Protein AF-A0A6I9NA08-F1 (afdb_monomer)

Mean predicted aligned error: 12.26 Å

Secondary structure (DSSP, 8-state):
----TTTTSSHHHHHHHHTT-SS-THHHHTPEESS-HHHHHHHHHHHHHTSGGG---HHHHHHHHHHHEEPTTTTEEE---TT--S--HHHHT--SHHHHHHHHHHHHHHHHHEEEE-HHHHH-GGG-SBPP-SS-EE--BTTB-S-BTTHHHHHHHHHHHTT-HHHHHHHHHHHHHHHHHHSS--SBSBGGGTT------HHHHHHHHHHHH--HHHHHHHHHHHHHHHHHHHHHSEEEEEETTEEEEEEE------S--GGGHHHHHHHHHTS-TTT--TTTTHHHHHHHHTT---SS---SS-SS----EE--PPP--BTTB-------------S------------------SS-----------------PPPPP---------

InterPro domains:
  IPR001661 Glycoside hydrolase, family 37 [PF01204] (20-280)
  IPR001661 Glycoside hydrolase, family 37 [PR00744] (182-200)
  IPR001661 Glycoside hydrolase, family 37 [PR00744] (250-267)
  IPR001661 Glycoside hydrolase, family 37 [PTHR23403] (4-299)
  IPR008928 Six-hairpin glycosidase superfamily [SSF48208] (4-280)
  IPR012341 Six-hairpin glycosidase-like superfamily [G3DSA:1.50.10.10] (2-310)
  IPR018232 Glycoside hydrolase, family 37, conserved site [PS00927] (140-153)

Sequence (390 aa):
MNFSEIYCTGPILHQVQTAKLFDDDKYFVDMKLRETPDVVLSAFRNLSNESPNNTVPPAKLQEFLSNYFEKPGTEFESWTPPDWHTKPKFLGGIADQQLRNWAAKIHNLWKSLGRKIRTGVKDHPELYSQIYTPHPVVVPGGRFRELYYWDSYWVINGLLLSEMTDTAHGMIQNFLYLVNRYGFIPNGGRIYYERRSQPPFLTLMVESYYRATMDKEFLRAALPALEQEYRFWMQNRSVAVTLNGAEHVLNRYHVQVGSPRPESYTDDLELAEGLTEGDRCPDSYRPNDSRAEAGVTPSLPEPVRWCSRWSGAGIFYRVTFNSHRASPLLFWSGRCTGESRLGLGQMRSFNRYTPVTQHAERPTVTSDCCGHRDRILCRPVSGEDGTRDV

Structure (mmCIF, N/CA/C/O backbone):
data_AF-A0A6I9NA08-F1
#
_entry.id   AF-A0A6I9NA08-F1
#
loop_
_atom_site.group_PDB
_atom_site.id
_atom_site.type_symbol
_atom_site.label_atom_id
_atom_site.label_alt_id
_atom_site.label_comp_id
_atom_site.label_asym_id
_atom_site.label_entity_id
_atom_site.label_seq_id
_atom_site.pdbx_PDB_ins_code
_atom_site.Cartn_x
_atom_site.Cartn_y
_atom_site.Cartn_z
_atom_site.occupancy
_atom_site.B_iso_or_equiv
_atom_site.auth_seq_id
_atom_site.auth_comp_id
_atom_site.auth_asym_id
_atom_site.auth_atom_id
_atom_site.pdbx_PDB_model_num
ATOM 1 N N . MET A 1 1 ? 17.941 -8.078 0.205 1.00 49.06 1 MET A N 1
ATOM 2 C CA . MET A 1 1 ? 16.772 -8.323 -0.664 1.00 49.06 1 MET A CA 1
ATOM 3 C C . MET A 1 1 ? 17.201 -8.032 -2.087 1.00 49.06 1 MET A C 1
ATOM 5 O O . MET A 1 1 ? 17.839 -7.006 -2.289 1.00 49.06 1 MET A O 1
ATOM 9 N N . ASN A 1 2 ? 16.942 -8.949 -3.021 1.00 63.81 2 ASN A N 1
ATOM 10 C CA . ASN A 1 2 ? 17.171 -8.699 -4.443 1.00 63.81 2 ASN A CA 1
ATOM 11 C C . ASN A 1 2 ? 15.943 -7.949 -4.982 1.00 63.81 2 ASN A C 1
ATOM 13 O O . ASN A 1 2 ? 14.823 -8.377 -4.710 1.00 63.81 2 ASN A O 1
ATOM 17 N N . PHE A 1 3 ? 16.132 -6.803 -5.633 1.00 80.00 3 PHE A N 1
ATOM 18 C CA . PHE A 1 3 ? 15.017 -5.969 -6.099 1.00 80.00 3 PHE A CA 1
ATOM 19 C C . PHE A 1 3 ? 14.478 -6.495 -7.425 1.00 80.00 3 PHE A C 1
ATOM 21 O O . PHE A 1 3 ? 15.227 -7.058 -8.218 1.00 80.00 3 PHE A O 1
ATOM 28 N N . SER A 1 4 ? 13.184 -6.290 -7.682 1.00 92.81 4 SER A N 1
ATOM 29 C CA . SER A 1 4 ? 12.633 -6.577 -9.006 1.00 92.81 4 SER A CA 1
ATOM 30 C C . SER A 1 4 ? 13.275 -5.652 -10.042 1.00 92.81 4 SER A C 1
ATOM 32 O O . SER A 1 4 ? 13.059 -4.440 -10.013 1.00 92.81 4 SER A O 1
ATOM 34 N N . GLU A 1 5 ? 14.012 -6.233 -10.988 1.00 94.94 5 GLU A N 1
ATOM 35 C CA . GLU A 1 5 ? 14.580 -5.540 -12.158 1.00 94.94 5 GLU A CA 1
ATOM 36 C C . GLU A 1 5 ? 13.524 -5.089 -13.183 1.00 94.94 5 GLU A C 1
ATOM 38 O O . GLU A 1 5 ? 13.859 -4.518 -14.220 1.00 94.94 5 GLU A O 1
ATOM 43 N N . ILE A 1 6 ? 12.248 -5.370 -12.907 1.00 97.25 6 ILE A N 1
ATOM 44 C CA . ILE A 1 6 ? 11.115 -4.975 -13.744 1.00 97.25 6 ILE A CA 1
ATOM 45 C C . ILE A 1 6 ? 10.316 -3.864 -13.060 1.00 97.25 6 ILE A C 1
ATOM 47 O O . ILE A 1 6 ? 10.010 -2.856 -13.688 1.00 97.25 6 ILE A O 1
ATOM 51 N N . TYR A 1 7 ? 9.976 -4.043 -11.779 1.00 96.81 7 TYR A N 1
ATOM 52 C CA . TYR A 1 7 ? 9.051 -3.156 -11.066 1.00 96.81 7 TYR A CA 1
ATOM 53 C C . TYR A 1 7 ? 9.727 -2.152 -10.131 1.00 96.81 7 TYR A C 1
ATOM 55 O O . TYR A 1 7 ? 9.097 -1.167 -9.760 1.00 96.81 7 TYR A O 1
ATOM 63 N N . CYS A 1 8 ? 10.968 -2.399 -9.704 1.00 94.06 8 CYS A N 1
ATOM 64 C CA . CYS A 1 8 ? 11.655 -1.553 -8.722 1.00 94.06 8 CYS A CA 1
ATOM 65 C C . CYS A 1 8 ? 12.849 -0.810 -9.322 1.00 94.06 8 CYS A C 1
ATOM 67 O O . CYS A 1 8 ? 13.121 0.327 -8.946 1.00 94.06 8 CYS A O 1
ATOM 69 N N . THR A 1 9 ? 13.582 -1.459 -10.222 1.00 92.62 9 THR A N 1
ATOM 70 C CA . THR A 1 9 ? 14.790 -0.929 -10.866 1.00 92.62 9 THR A CA 1
ATOM 71 C C . THR A 1 9 ? 14.878 -1.441 -12.303 1.00 92.62 9 THR A C 1
ATOM 73 O O . THR A 1 9 ? 14.004 -2.177 -12.737 1.00 92.62 9 THR A O 1
ATOM 76 N N . GLY A 1 10 ? 15.952 -1.109 -13.021 1.00 94.50 10 GLY A N 1
ATOM 77 C CA . GLY A 1 10 ? 16.289 -1.753 -14.292 1.00 94.50 10 GLY A CA 1
ATOM 78 C C . GLY A 1 10 ? 15.792 -1.023 -15.546 1.00 94.50 10 GLY A C 1
ATOM 79 O O . GLY A 1 10 ? 15.064 -0.028 -15.463 1.00 94.50 10 GLY A O 1
ATOM 80 N N . PRO A 1 11 ? 16.227 -1.493 -16.728 1.00 95.69 11 PRO A N 1
ATOM 81 C CA . PRO A 1 11 ? 16.010 -0.792 -17.988 1.00 95.69 11 PRO A CA 1
ATOM 82 C C . PRO A 1 11 ? 14.556 -0.857 -18.472 1.00 95.69 11 PRO A C 1
ATOM 84 O O . PRO A 1 11 ? 14.122 0.080 -19.135 1.00 95.69 11 PRO A O 1
ATOM 87 N N . ILE A 1 12 ? 13.787 -1.897 -18.111 1.00 97.75 12 ILE A N 1
ATOM 88 C CA . ILE A 1 12 ? 12.357 -1.975 -18.454 1.00 97.75 12 ILE A CA 1
ATOM 89 C C . ILE A 1 12 ? 11.601 -0.836 -17.769 1.00 97.75 12 ILE A C 1
ATOM 91 O O . ILE A 1 12 ? 10.946 -0.053 -18.451 1.00 97.75 12 ILE A O 1
ATOM 95 N N . LEU A 1 13 ? 11.739 -0.705 -16.443 1.00 97.69 13 LEU A N 1
ATOM 96 C CA . LEU A 1 13 ? 11.119 0.384 -15.685 1.00 97.69 13 LEU A CA 1
ATOM 97 C C . LEU A 1 13 ? 11.505 1.743 -16.271 1.00 97.69 13 LEU A C 1
ATOM 99 O O . LEU A 1 13 ? 10.637 2.552 -16.579 1.00 97.69 13 LEU A O 1
ATOM 103 N N . HIS A 1 14 ? 12.804 1.972 -16.468 1.00 96.38 14 HIS A N 1
ATOM 104 C CA . HIS A 1 14 ? 13.298 3.247 -16.972 1.00 96.38 14 HIS A CA 1
ATOM 105 C C . HIS A 1 14 ? 12.714 3.599 -18.345 1.00 96.38 14 HIS A C 1
ATOM 107 O O . HIS A 1 14 ? 12.170 4.690 -18.513 1.00 96.38 14 HIS A O 1
ATOM 113 N N . GLN A 1 15 ? 12.794 2.689 -19.321 1.00 97.38 15 GLN A N 1
ATOM 114 C CA . GLN A 1 15 ? 12.335 2.974 -20.682 1.00 97.38 15 GLN A CA 1
ATOM 115 C C . GLN A 1 15 ? 10.810 3.090 -20.769 1.00 97.38 15 GLN A C 1
ATOM 117 O O . GLN A 1 15 ? 10.320 3.942 -21.502 1.00 97.38 15 GLN A O 1
ATOM 122 N N . VAL A 1 16 ? 10.044 2.299 -20.005 1.00 97.62 16 VAL A N 1
ATOM 123 C CA . VAL A 1 16 ? 8.573 2.404 -20.002 1.00 97.62 16 VAL A CA 1
ATOM 124 C C . VAL A 1 16 ? 8.107 3.733 -19.419 1.00 97.62 16 VAL A C 1
ATOM 126 O O . VAL A 1 16 ? 7.281 4.400 -20.044 1.00 97.62 16 VAL A O 1
ATOM 129 N N . GLN A 1 17 ? 8.657 4.140 -18.273 1.00 97.19 17 GLN A N 1
ATOM 130 C CA . GLN A 1 17 ? 8.249 5.388 -17.627 1.00 97.19 17 GLN A CA 1
ATOM 131 C C . GLN A 1 17 ? 8.688 6.608 -18.447 1.00 97.19 17 GLN A C 1
ATOM 133 O O . GLN A 1 17 ? 7.885 7.492 -18.729 1.00 97.19 17 GLN A O 1
ATOM 138 N N . THR A 1 18 ? 9.933 6.639 -18.932 1.00 95.50 18 THR A N 1
ATOM 139 C CA . THR A 1 18 ? 10.426 7.771 -19.746 1.00 95.50 18 THR A CA 1
ATOM 140 C C . THR A 1 18 ? 9.760 7.874 -21.118 1.00 95.50 18 THR A C 1
ATOM 142 O O . THR A 1 18 ? 9.645 8.975 -21.653 1.00 95.50 18 THR A O 1
ATOM 145 N N . ALA A 1 19 ? 9.254 6.765 -21.671 1.00 96.12 19 ALA A N 1
ATOM 146 C CA . ALA A 1 19 ? 8.443 6.783 -22.886 1.00 96.12 19 ALA A CA 1
ATOM 147 C C . ALA A 1 19 ? 7.029 7.356 -22.674 1.00 96.12 19 ALA A C 1
ATOM 149 O O . ALA A 1 19 ? 6.337 7.585 -23.667 1.00 96.12 19 ALA A O 1
ATOM 150 N N . LYS A 1 20 ? 6.597 7.580 -21.420 1.00 95.75 20 LYS A N 1
ATOM 151 C CA . LYS A 1 20 ? 5.287 8.149 -21.049 1.00 95.75 20 LYS A CA 1
ATOM 152 C C . LYS A 1 20 ? 4.120 7.470 -21.777 1.00 95.75 20 LYS A C 1
ATOM 154 O O . LYS A 1 20 ? 3.231 8.122 -22.318 1.00 95.75 20 LYS A O 1
ATOM 159 N N . LEU A 1 21 ? 4.141 6.133 -21.816 1.00 96.06 21 LEU A N 1
ATOM 160 C CA . LEU A 1 21 ? 3.113 5.329 -22.497 1.00 96.06 21 LEU A CA 1
ATOM 161 C C . LEU A 1 21 ? 1.744 5.371 -21.798 1.00 96.06 21 LEU A C 1
ATOM 163 O O . LEU A 1 21 ? 0.737 4.995 -22.399 1.00 96.06 21 LEU A O 1
ATOM 167 N N . PHE A 1 22 ? 1.715 5.792 -20.534 1.00 96.12 22 PHE A N 1
ATOM 168 C CA . PHE A 1 22 ? 0.520 5.901 -19.708 1.00 96.12 22 PHE A CA 1
ATOM 169 C C . PHE A 1 22 ? 0.498 7.265 -19.013 1.00 96.12 22 PHE A C 1
ATOM 171 O O . PHE A 1 22 ? 1.551 7.806 -18.692 1.00 96.12 22 PHE A O 1
ATOM 178 N N . ASP A 1 23 ? -0.701 7.778 -18.724 1.00 94.19 23 ASP A N 1
ATOM 179 C CA . ASP A 1 23 ? -0.885 9.054 -18.007 1.00 94.19 23 ASP A CA 1
ATOM 180 C C . ASP A 1 23 ? -0.464 8.988 -16.525 1.00 94.19 23 ASP A C 1
ATOM 182 O O . ASP A 1 23 ? -0.352 10.012 -15.857 1.00 94.19 23 ASP A O 1
ATOM 186 N N . ASP A 1 24 ? -0.302 7.777 -15.989 1.00 94.62 24 ASP A N 1
ATOM 187 C CA . ASP A 1 24 ? 0.016 7.511 -14.590 1.00 94.62 24 ASP A CA 1
ATOM 188 C C . ASP A 1 24 ? 1.119 6.449 -14.508 1.00 94.62 24 ASP A C 1
ATOM 190 O O . ASP A 1 24 ? 0.897 5.292 -14.875 1.00 94.62 24 ASP A O 1
ATOM 194 N N . ASP A 1 25 ? 2.276 6.819 -13.959 1.00 95.69 25 ASP A N 1
ATOM 195 C CA . ASP A 1 25 ? 3.422 5.930 -13.731 1.00 95.69 25 ASP A CA 1
ATOM 196 C C . ASP A 1 25 ? 3.067 4.673 -12.928 1.00 95.69 25 ASP A C 1
ATOM 198 O O . ASP A 1 25 ? 3.650 3.602 -13.129 1.00 95.69 25 ASP A O 1
ATOM 202 N N . LYS A 1 26 ? 2.077 4.762 -12.029 1.00 97.00 26 LYS A N 1
ATOM 203 C CA . LYS A 1 26 ? 1.601 3.609 -11.253 1.00 97.00 26 LYS A CA 1
ATOM 204 C C . LYS A 1 26 ? 0.961 2.545 -12.143 1.00 97.00 26 LYS A C 1
ATOM 206 O O . LYS A 1 26 ? 0.926 1.379 -11.758 1.00 97.00 26 LYS A O 1
ATOM 211 N N . TYR A 1 27 ? 0.486 2.908 -13.338 1.00 97.69 27 TYR A N 1
ATOM 212 C CA . TYR A 1 27 ? -0.137 1.960 -14.255 1.00 97.69 27 TYR A CA 1
ATOM 213 C C . TYR A 1 27 ? 0.816 0.820 -14.609 1.00 97.69 27 TYR A C 1
ATOM 215 O O . TYR A 1 27 ? 0.442 -0.338 -14.448 1.00 97.69 27 TYR A O 1
ATOM 223 N N . PHE A 1 28 ? 2.042 1.125 -15.049 1.00 98.25 28 PHE A N 1
ATOM 224 C CA . PHE A 1 28 ? 3.006 0.098 -15.449 1.00 98.25 28 PHE A CA 1
ATOM 225 C C . PHE A 1 28 ? 3.421 -0.785 -14.267 1.00 98.25 28 PHE A C 1
ATOM 227 O O . PHE A 1 28 ? 3.396 -2.012 -14.366 1.00 98.25 28 PHE A O 1
ATOM 234 N N . VAL A 1 29 ? 3.751 -0.178 -13.125 1.00 97.62 29 VAL A N 1
ATOM 235 C CA . VAL A 1 29 ? 4.234 -0.933 -11.958 1.00 97.62 29 VAL A CA 1
ATOM 236 C C . VAL A 1 29 ? 3.148 -1.767 -11.276 1.00 97.62 29 VAL A C 1
ATOM 238 O O . VAL A 1 29 ? 3.473 -2.654 -10.490 1.00 97.62 29 VAL A O 1
ATOM 241 N N . ASP A 1 30 ? 1.872 -1.550 -11.599 1.00 98.06 30 ASP A N 1
ATOM 242 C CA . ASP A 1 30 ? 0.753 -2.398 -11.173 1.00 98.06 30 ASP A CA 1
ATOM 243 C C . ASP A 1 30 ? 0.426 -3.532 -12.164 1.00 98.06 30 ASP A C 1
ATOM 245 O O . ASP A 1 30 ? -0.424 -4.376 -11.862 1.00 98.06 30 ASP A O 1
ATOM 249 N N . MET A 1 31 ? 1.043 -3.562 -13.350 1.00 98.25 31 MET A N 1
ATOM 250 C CA . MET A 1 31 ? 0.801 -4.619 -14.335 1.00 98.25 31 MET A CA 1
ATOM 251 C C . MET A 1 31 ? 1.315 -5.967 -13.826 1.00 98.25 31 MET A C 1
ATOM 253 O O . MET A 1 31 ? 2.336 -6.043 -13.148 1.00 98.25 31 MET A O 1
ATOM 257 N N . LYS A 1 32 ? 0.641 -7.052 -14.203 1.00 97.50 32 LYS A N 1
ATOM 258 C CA . LYS A 1 32 ? 1.051 -8.430 -13.896 1.00 97.50 32 LYS A CA 1
ATOM 259 C C . LYS A 1 32 ? 1.829 -9.015 -15.078 1.00 97.50 32 LYS A C 1
ATOM 261 O O . LYS A 1 32 ? 1.424 -8.807 -16.219 1.00 97.50 32 LYS A O 1
ATOM 266 N N . LEU A 1 33 ? 2.882 -9.789 -14.831 1.00 98.38 33 LEU A N 1
ATOM 267 C CA . LEU A 1 33 ? 3.579 -10.536 -15.881 1.00 98.38 33 LEU A CA 1
ATOM 268 C C . LEU A 1 33 ? 2.747 -11.719 -16.397 1.00 98.38 33 LEU A C 1
ATOM 270 O O . LEU A 1 33 ? 2.084 -12.428 -15.637 1.00 98.38 33 LEU A O 1
ATOM 274 N N . ARG A 1 34 ? 2.830 -11.965 -17.705 1.00 98.19 34 ARG A N 1
ATOM 275 C CA . ARG A 1 34 ? 2.294 -13.167 -18.364 1.00 98.19 34 ARG A CA 1
ATOM 276 C C . ARG A 1 34 ? 3.259 -14.347 -18.304 1.00 98.19 34 ARG A C 1
ATOM 278 O O . ARG A 1 34 ? 2.813 -15.484 -18.346 1.00 98.19 34 ARG A O 1
ATOM 285 N N . GLU A 1 35 ? 4.550 -14.056 -18.190 1.00 98.19 35 GLU A N 1
ATOM 286 C CA . GLU A 1 35 ? 5.653 -15.016 -18.191 1.00 98.19 35 GLU A CA 1
ATOM 287 C C . GLU A 1 35 ? 6.610 -14.736 -17.028 1.00 98.19 35 GLU A C 1
ATOM 289 O O . GLU A 1 35 ? 6.575 -13.664 -16.424 1.00 98.19 35 GLU A O 1
ATOM 294 N N . THR A 1 36 ? 7.489 -15.690 -16.719 1.00 97.69 36 THR A N 1
ATOM 295 C CA . THR A 1 36 ? 8.483 -15.525 -15.643 1.00 97.69 36 THR A CA 1
ATOM 296 C C . THR A 1 36 ? 9.394 -14.306 -15.875 1.00 97.69 36 THR A C 1
ATOM 298 O O . THR A 1 36 ? 9.694 -13.979 -17.031 1.00 97.69 36 THR A O 1
ATOM 301 N N . PRO A 1 37 ? 9.896 -13.647 -14.807 1.00 97.69 37 PRO A N 1
ATOM 302 C CA . PRO A 1 37 ? 10.775 -12.485 -14.945 1.00 97.69 37 PRO A CA 1
ATOM 303 C C . PRO A 1 37 ? 11.973 -12.723 -15.866 1.00 97.69 37 PRO A C 1
ATOM 305 O O . PRO A 1 37 ? 12.299 -11.851 -16.666 1.00 97.69 37 PRO A O 1
ATOM 308 N N . ASP A 1 38 ? 12.582 -13.911 -15.826 1.00 97.62 38 ASP A N 1
ATOM 309 C CA . ASP A 1 38 ? 13.737 -14.250 -16.663 1.00 97.62 38 ASP A CA 1
ATOM 310 C C . ASP A 1 38 ? 13.398 -14.226 -18.158 1.00 97.62 38 ASP A C 1
ATOM 312 O O . ASP A 1 38 ? 14.176 -13.698 -18.959 1.00 97.62 38 ASP A O 1
ATOM 316 N N . VAL A 1 39 ? 12.223 -14.735 -18.541 1.00 98.38 39 VAL A N 1
ATOM 317 C CA . VAL A 1 39 ? 11.741 -14.716 -19.931 1.00 98.38 39 VAL A CA 1
ATOM 318 C C . VAL A 1 39 ? 11.484 -13.279 -20.375 1.00 98.38 39 VAL A C 1
ATOM 320 O O . VAL A 1 39 ? 11.972 -12.868 -21.427 1.00 98.38 39 VAL A O 1
ATOM 323 N N . VAL A 1 40 ? 10.792 -12.489 -19.549 1.00 98.50 40 VAL A N 1
ATOM 324 C CA . VAL A 1 40 ? 10.468 -11.084 -19.845 1.00 98.50 40 VAL A CA 1
ATOM 325 C C . VAL A 1 40 ? 11.740 -10.235 -19.970 1.00 98.50 40 VAL A C 1
ATOM 327 O O . VAL A 1 40 ? 11.899 -9.490 -20.939 1.00 98.50 40 VAL A O 1
ATOM 330 N N . LEU A 1 41 ? 12.689 -10.387 -19.042 1.00 98.31 41 LEU A N 1
ATOM 331 C CA . LEU A 1 41 ? 13.984 -9.697 -19.061 1.00 98.31 41 LEU A CA 1
ATOM 332 C C . LEU A 1 41 ? 14.837 -10.108 -20.264 1.00 98.31 41 LEU A C 1
ATOM 334 O O . LEU A 1 41 ? 15.573 -9.287 -20.808 1.00 98.31 41 LEU A O 1
ATOM 338 N N . SER A 1 42 ? 14.785 -11.375 -20.675 1.00 98.19 42 SER A N 1
ATOM 339 C CA . SER A 1 42 ? 15.517 -11.862 -21.853 1.00 98.19 42 SER A CA 1
ATOM 340 C C . SER A 1 42 ? 14.909 -11.328 -23.148 1.00 98.19 42 SER A C 1
ATOM 342 O O . SER A 1 42 ? 15.633 -10.831 -24.009 1.00 98.19 42 SER A O 1
ATOM 344 N N . ALA A 1 43 ? 13.579 -11.344 -23.257 1.00 98.12 43 ALA A N 1
ATOM 345 C CA . ALA A 1 43 ? 12.859 -10.783 -24.393 1.00 98.12 43 ALA A CA 1
ATOM 346 C C . 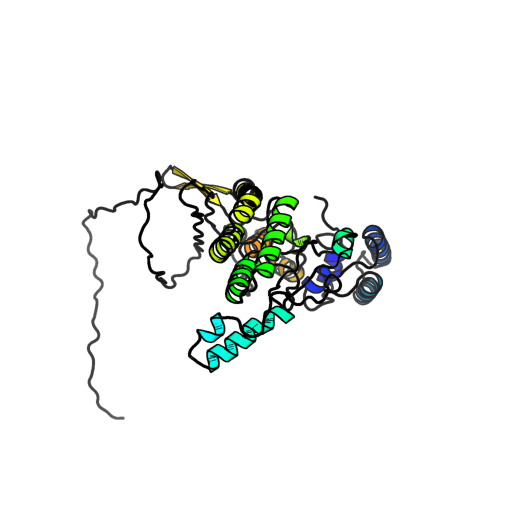ALA A 1 43 ? 13.123 -9.278 -24.549 1.00 98.12 43 ALA A C 1
ATOM 348 O O . ALA A 1 43 ? 13.402 -8.813 -25.654 1.00 98.12 43 ALA A O 1
ATOM 349 N N . PHE A 1 44 ? 13.114 -8.526 -23.444 1.00 98.19 44 PHE A N 1
ATOM 350 C CA . PHE A 1 44 ? 13.435 -7.102 -23.474 1.00 98.19 44 PHE A CA 1
ATOM 351 C C . PHE A 1 44 ? 14.889 -6.836 -23.868 1.00 98.19 44 PHE A C 1
ATOM 353 O O . PHE A 1 44 ? 15.148 -5.940 -24.664 1.00 98.19 44 PHE A O 1
ATOM 360 N N . ARG A 1 45 ? 15.848 -7.622 -23.355 1.00 97.50 45 ARG A N 1
ATOM 361 C CA . ARG A 1 45 ? 17.266 -7.500 -23.735 1.00 97.50 45 ARG A CA 1
ATOM 362 C C . ARG A 1 45 ? 17.467 -7.678 -25.239 1.00 97.50 45 ARG A C 1
ATOM 364 O O . ARG A 1 45 ? 18.178 -6.882 -25.843 1.00 97.50 45 ARG A O 1
ATOM 371 N N . ASN A 1 46 ? 16.803 -8.658 -25.849 1.00 96.56 46 ASN A N 1
ATOM 372 C CA . ASN A 1 46 ? 16.856 -8.854 -27.300 1.00 96.56 46 ASN A CA 1
ATOM 373 C C . ASN A 1 46 ? 16.263 -7.654 -28.053 1.00 96.56 46 ASN A C 1
ATOM 375 O O . ASN A 1 46 ? 16.928 -7.096 -28.920 1.00 96.56 46 ASN A O 1
ATOM 379 N N . LEU A 1 47 ? 15.071 -7.195 -27.654 1.00 96.69 47 LEU A N 1
ATOM 380 C CA . LEU A 1 47 ? 14.417 -6.027 -28.255 1.00 96.69 47 LEU A CA 1
ATOM 381 C C . LEU A 1 47 ? 15.267 -4.749 -28.139 1.00 96.69 47 LEU A C 1
ATOM 383 O O . LEU A 1 47 ? 15.341 -3.942 -29.067 1.00 96.69 47 LEU A O 1
ATOM 387 N N . SER A 1 48 ? 15.922 -4.571 -26.994 1.00 95.00 48 SER A N 1
ATOM 388 C CA . SER A 1 48 ? 16.824 -3.456 -26.726 1.00 95.00 48 SER A CA 1
ATOM 389 C C . SER A 1 48 ? 18.059 -3.514 -27.625 1.00 95.00 48 SER A C 1
ATOM 391 O O . SER A 1 48 ? 18.398 -2.499 -28.219 1.00 95.00 48 SER A O 1
ATOM 393 N N . ASN A 1 49 ? 18.693 -4.681 -27.778 1.00 93.88 49 ASN A N 1
ATOM 394 C CA . ASN A 1 49 ? 19.892 -4.853 -28.610 1.00 93.88 49 ASN A CA 1
ATOM 395 C C . ASN A 1 49 ? 19.629 -4.619 -30.109 1.00 93.88 49 ASN A C 1
ATOM 397 O O . ASN A 1 49 ? 20.536 -4.233 -30.842 1.00 93.88 49 ASN A O 1
ATOM 401 N N . GLU A 1 50 ? 18.401 -4.859 -30.572 1.00 93.25 50 GLU A N 1
ATOM 402 C CA . GLU A 1 50 ? 17.972 -4.578 -31.950 1.00 93.25 50 GLU A CA 1
ATOM 403 C C . GLU A 1 50 ? 17.680 -3.087 -32.196 1.00 93.25 50 GLU A C 1
ATOM 405 O O . GLU A 1 50 ? 17.557 -2.654 -33.344 1.00 93.25 50 GLU A O 1
ATOM 410 N N . SER A 1 51 ? 17.567 -2.290 -31.130 1.00 90.75 51 SER A N 1
ATOM 411 C CA . SER A 1 51 ? 17.194 -0.881 -31.205 1.00 90.75 51 SER A CA 1
ATOM 412 C C . SER A 1 51 ? 18.424 0.043 -31.203 1.00 90.75 51 SER A C 1
ATOM 414 O O . SER A 1 51 ? 19.395 -0.214 -30.486 1.00 90.75 51 SER A O 1
ATOM 416 N N . PRO A 1 52 ? 18.410 1.166 -31.951 1.00 87.88 52 PRO A N 1
ATOM 417 C CA . PRO A 1 52 ? 19.504 2.135 -31.927 1.00 87.88 52 PRO A CA 1
ATOM 418 C C . PRO A 1 52 ? 19.800 2.627 -30.504 1.00 87.88 52 PRO A C 1
ATOM 420 O O . PRO A 1 52 ? 18.886 2.985 -29.762 1.00 87.88 52 PRO A O 1
ATOM 423 N N . ASN A 1 53 ? 21.081 2.661 -30.127 1.00 88.56 53 ASN A N 1
ATOM 424 C CA . ASN A 1 53 ? 21.553 3.072 -28.796 1.00 88.56 53 ASN A CA 1
ATOM 425 C C . ASN A 1 53 ? 20.942 2.289 -27.618 1.00 88.56 53 ASN A C 1
ATOM 427 O O . ASN A 1 53 ? 20.954 2.784 -26.494 1.00 88.56 53 ASN A O 1
ATOM 431 N N . ASN A 1 54 ? 20.427 1.078 -27.851 1.00 90.75 54 ASN A N 1
ATOM 432 C CA . ASN A 1 54 ? 19.701 0.290 -26.854 1.00 90.75 54 ASN A CA 1
ATOM 433 C C . ASN A 1 54 ? 18.425 0.970 -26.315 1.00 90.75 54 ASN A C 1
ATOM 435 O O . ASN A 1 54 ? 17.961 0.636 -25.224 1.00 90.75 54 ASN A O 1
ATOM 439 N N . THR A 1 55 ? 17.841 1.903 -27.072 1.00 93.81 55 THR A N 1
ATOM 440 C CA . THR A 1 55 ? 16.602 2.602 -26.703 1.00 93.81 55 THR A CA 1
ATOM 441 C C . THR A 1 55 ? 15.448 2.097 -27.556 1.00 93.81 55 THR A C 1
ATOM 443 O O . THR A 1 55 ? 15.396 2.359 -28.758 1.00 93.81 55 THR A O 1
ATOM 446 N N . VAL A 1 56 ? 14.505 1.385 -26.939 1.00 96.31 56 VAL A N 1
ATOM 447 C CA . VAL A 1 56 ? 13.358 0.792 -27.633 1.00 96.31 56 VAL A CA 1
ATOM 448 C C . VAL A 1 56 ? 12.358 1.887 -28.036 1.00 96.31 56 VAL A C 1
ATOM 450 O O . VAL A 1 56 ? 11.904 2.645 -27.177 1.00 96.31 56 VAL A O 1
ATOM 453 N N . PRO A 1 57 ? 11.953 1.982 -29.318 1.00 96.12 57 PRO A N 1
ATOM 454 C CA . PRO A 1 57 ? 10.944 2.949 -29.745 1.00 96.12 57 PRO A CA 1
ATOM 455 C C . PRO A 1 57 ? 9.587 2.740 -29.040 1.00 96.12 57 PRO A C 1
ATOM 457 O O . PRO A 1 57 ? 9.172 1.588 -28.880 1.00 96.12 57 PRO A O 1
ATOM 460 N N . PRO A 1 58 ? 8.821 3.805 -28.718 1.00 96.31 58 PRO A N 1
ATOM 461 C CA . PRO A 1 58 ? 7.558 3.699 -27.974 1.00 96.31 58 PRO A CA 1
ATOM 462 C C . PRO A 1 58 ? 6.549 2.691 -28.544 1.00 96.31 58 PRO A C 1
ATOM 464 O O . PRO A 1 58 ? 5.959 1.916 -27.798 1.00 96.31 58 PRO A O 1
ATOM 467 N N . ALA A 1 59 ? 6.400 2.630 -29.873 1.00 96.44 59 ALA A N 1
ATOM 468 C CA . ALA A 1 59 ? 5.495 1.679 -30.526 1.00 96.44 59 ALA A CA 1
ATOM 469 C C . ALA A 1 59 ? 5.899 0.211 -30.285 1.00 96.44 59 ALA A C 1
ATOM 471 O O . ALA A 1 59 ? 5.046 -0.646 -30.061 1.00 96.44 59 ALA A O 1
ATOM 472 N N . LYS A 1 60 ? 7.207 -0.078 -30.286 1.00 97.50 60 LYS A N 1
ATOM 473 C CA . LYS A 1 60 ? 7.744 -1.415 -30.001 1.00 97.50 60 LYS A CA 1
ATOM 474 C C . LYS A 1 60 ? 7.661 -1.755 -28.520 1.00 97.50 60 LYS A C 1
ATOM 476 O O . LYS A 1 60 ? 7.394 -2.900 -28.172 1.00 97.50 60 LYS A O 1
ATOM 481 N N . LEU A 1 61 ? 7.820 -0.759 -27.653 1.00 97.44 61 LEU A N 1
ATOM 482 C CA . LEU A 1 61 ? 7.633 -0.933 -26.221 1.00 97.44 61 LEU A CA 1
ATOM 483 C C . LEU A 1 61 ? 6.170 -1.240 -25.876 1.00 97.44 61 LEU A C 1
ATOM 485 O O . LEU A 1 61 ? 5.902 -2.112 -25.056 1.00 97.44 61 LEU A O 1
ATOM 489 N N . GLN A 1 62 ? 5.217 -0.604 -26.556 1.00 97.69 62 GLN A N 1
ATOM 490 C CA . GLN A 1 62 ? 3.796 -0.904 -26.395 1.00 97.69 62 GLN A CA 1
ATOM 491 C C . GLN A 1 62 ? 3.441 -2.331 -26.852 1.00 97.69 62 GLN A C 1
ATOM 493 O O . GLN A 1 62 ? 2.684 -3.017 -26.166 1.00 97.69 62 GLN A O 1
ATOM 498 N N . GLU A 1 63 ? 4.023 -2.802 -27.962 1.00 97.94 63 GLU A N 1
ATOM 499 C CA . GLU A 1 63 ? 3.915 -4.197 -28.423 1.00 97.94 63 GLU A CA 1
ATOM 500 C C . GLU A 1 63 ? 4.544 -5.181 -27.418 1.00 97.94 63 GLU A C 1
ATOM 502 O O . GLU A 1 63 ? 3.982 -6.231 -27.111 1.00 97.94 63 GLU A O 1
ATOM 507 N N . PHE A 1 64 ? 5.694 -4.833 -26.841 1.00 98.50 64 PHE A N 1
ATOM 508 C CA . PHE A 1 64 ? 6.312 -5.625 -25.779 1.00 98.50 64 PHE A CA 1
ATOM 509 C C . PHE A 1 64 ? 5.397 -5.738 -24.549 1.00 98.50 64 PHE A C 1
ATOM 511 O O . PHE A 1 64 ? 5.167 -6.840 -24.045 1.00 98.50 64 PHE A O 1
ATOM 518 N N . LEU A 1 65 ? 4.820 -4.623 -24.096 1.00 98.38 65 LEU A N 1
ATOM 519 C CA . LEU A 1 65 ? 3.909 -4.615 -22.953 1.00 98.38 65 LEU A CA 1
ATOM 520 C C . LEU A 1 65 ? 2.639 -5.432 -23.217 1.00 98.38 65 LEU A C 1
ATOM 522 O O . LEU A 1 65 ? 2.207 -6.173 -22.336 1.00 98.38 65 LEU A O 1
ATOM 526 N N . SER A 1 66 ? 2.052 -5.357 -24.414 1.00 97.88 66 SER A N 1
ATOM 527 C CA . SER A 1 66 ? 0.853 -6.143 -24.736 1.00 97.88 66 SER A CA 1
ATOM 528 C C . SER A 1 66 ? 1.119 -7.654 -24.739 1.00 97.88 66 SER A C 1
ATOM 530 O O . SER A 1 66 ? 0.247 -8.423 -24.321 1.00 97.88 66 SER A O 1
ATOM 532 N N . ASN A 1 67 ? 2.323 -8.069 -25.145 1.00 98.25 67 ASN A N 1
ATOM 533 C CA . ASN A 1 67 ? 2.733 -9.471 -25.216 1.00 98.25 67 ASN A CA 1
ATOM 534 C C . ASN A 1 67 ? 3.099 -10.074 -23.854 1.00 98.25 67 ASN A C 1
ATOM 536 O O . ASN A 1 67 ? 2.795 -11.240 -23.613 1.00 98.25 67 ASN A O 1
ATOM 540 N N . TYR A 1 68 ? 3.727 -9.300 -22.961 1.00 98.56 68 TYR A N 1
ATOM 541 C CA . TYR A 1 68 ? 4.294 -9.824 -21.709 1.00 98.56 68 TYR A CA 1
ATOM 542 C C . TYR A 1 68 ? 3.570 -9.385 -20.438 1.00 98.56 68 TYR A C 1
ATOM 544 O O . TYR A 1 68 ? 3.832 -9.952 -19.378 1.00 98.56 68 TYR A O 1
ATOM 552 N N . PHE A 1 69 ? 2.646 -8.426 -20.519 1.00 98.50 69 PHE A N 1
ATOM 553 C CA . PHE A 1 69 ? 1.962 -7.892 -19.347 1.00 98.50 69 PHE A CA 1
ATOM 554 C C . PHE A 1 69 ? 0.435 -7.958 -19.483 1.00 98.50 69 PHE A C 1
ATOM 556 O O . PHE A 1 69 ? -0.161 -7.811 -20.555 1.00 98.50 69 PHE A O 1
ATOM 563 N N . GLU A 1 70 ? -0.225 -8.200 -18.358 1.00 97.94 70 GLU A N 1
ATOM 564 C CA . GLU A 1 70 ? -1.658 -8.030 -18.170 1.00 97.94 70 GLU A CA 1
ATOM 565 C C . GLU A 1 70 ? -1.947 -6.665 -17.543 1.00 97.94 70 GLU A C 1
ATOM 567 O O . GLU A 1 70 ? -1.142 -6.111 -16.790 1.00 97.94 70 GLU A O 1
ATOM 572 N N . LYS A 1 71 ? -3.139 -6.131 -17.824 1.00 96.44 71 LYS A N 1
ATOM 573 C CA . LYS A 1 71 ? -3.568 -4.851 -17.256 1.00 96.44 71 LYS A CA 1
ATOM 574 C C . LYS A 1 71 ? -3.616 -4.899 -15.717 1.00 96.44 71 LYS A C 1
ATOM 576 O O . LYS A 1 71 ? -3.947 -5.950 -15.153 1.00 96.44 71 LYS A O 1
ATOM 581 N N . PRO A 1 72 ? -3.405 -3.756 -15.044 1.00 96.62 72 PRO A N 1
ATOM 582 C CA . PRO A 1 72 ? -3.536 -3.648 -13.596 1.00 96.62 72 PRO A CA 1
ATOM 583 C C . PRO A 1 72 ? -4.910 -4.099 -13.081 1.00 96.62 72 PRO A C 1
ATOM 585 O O . PRO A 1 72 ? -5.940 -3.787 -13.692 1.00 96.62 72 PRO A O 1
ATOM 588 N N . GLY A 1 73 ? -4.953 -4.716 -11.898 1.00 94.31 73 GLY A N 1
ATOM 589 C CA . GLY A 1 73 ? -6.174 -5.146 -11.207 1.00 94.31 73 GLY A CA 1
ATOM 590 C C . GLY A 1 73 ? -6.583 -6.603 -11.456 1.00 94.31 73 GLY A C 1
ATOM 591 O O . GLY A 1 73 ? -7.586 -7.052 -10.901 1.00 94.31 73 GLY A O 1
ATOM 592 N N . THR A 1 74 ? -5.829 -7.346 -12.268 1.00 94.56 74 THR A N 1
ATOM 593 C CA . THR A 1 74 ? -6.036 -8.786 -12.521 1.00 94.56 74 THR A CA 1
ATOM 594 C C . THR A 1 74 ? -5.624 -9.664 -11.335 1.00 94.56 74 THR A C 1
ATOM 596 O O . THR A 1 74 ? -6.063 -10.809 -11.230 1.00 94.56 74 THR A O 1
ATOM 599 N N . GLU A 1 75 ? -4.852 -9.110 -10.404 1.00 95.00 75 GLU A N 1
ATOM 600 C CA . GLU A 1 75 ? -4.421 -9.690 -9.132 1.00 95.00 75 GLU A CA 1
ATOM 601 C C . GLU A 1 75 ? -5.539 -9.784 -8.077 1.00 95.00 75 GLU A C 1
ATOM 603 O O . GLU A 1 75 ? -5.395 -10.499 -7.080 1.00 95.00 75 GLU A O 1
ATOM 608 N N . PHE A 1 76 ? -6.670 -9.105 -8.300 1.00 95.44 76 PHE A N 1
ATOM 609 C CA . PHE A 1 76 ? -7.803 -9.089 -7.378 1.00 95.44 76 PHE A CA 1
ATOM 610 C C . PHE A 1 76 ? -8.998 -9.886 -7.903 1.00 95.44 76 PHE A C 1
ATOM 612 O O . PHE A 1 76 ? -9.231 -10.045 -9.106 1.00 95.44 76 PHE A O 1
ATOM 619 N N . GLU A 1 77 ? -9.800 -10.374 -6.969 1.00 92.94 77 GLU A N 1
ATOM 620 C CA . GLU A 1 77 ? -11.153 -10.856 -7.210 1.00 92.94 77 GLU A CA 1
ATOM 621 C C . GLU A 1 77 ? -12.166 -9.967 -6.483 1.00 92.94 77 GLU A C 1
ATOM 623 O O . GLU A 1 77 ? -11.873 -9.355 -5.447 1.00 92.94 77 GLU A O 1
ATOM 628 N N . SER A 1 78 ? -13.362 -9.859 -7.065 1.00 88.31 78 SER A N 1
ATOM 629 C CA . SER A 1 78 ? -14.467 -9.137 -6.446 1.00 88.31 78 SER A CA 1
ATOM 630 C C . SER A 1 78 ? -14.819 -9.794 -5.119 1.00 88.31 78 SER A C 1
ATOM 632 O O . SER A 1 78 ? -15.035 -11.002 -5.049 1.00 88.31 78 SER A O 1
ATOM 634 N N . TRP A 1 79 ? -14.907 -8.985 -4.071 1.00 94.81 79 TRP A N 1
ATOM 635 C CA . TRP A 1 79 ? -15.254 -9.455 -2.742 1.00 94.81 79 TRP A CA 1
ATOM 636 C C . TRP A 1 79 ? -16.209 -8.472 -2.084 1.00 94.81 79 TRP A C 1
ATOM 638 O O . TRP A 1 79 ? -15.952 -7.271 -2.041 1.00 94.81 79 TRP A O 1
ATOM 648 N N . THR A 1 80 ? -17.322 -9.004 -1.588 1.00 93.50 80 THR A N 1
ATOM 649 C CA . THR A 1 80 ? -18.263 -8.259 -0.756 1.00 93.50 80 THR A CA 1
ATOM 650 C C . THR A 1 80 ? -18.063 -8.700 0.692 1.00 93.50 80 THR A C 1
ATOM 652 O O . THR A 1 80 ? -18.077 -9.909 0.940 1.00 93.50 80 THR A O 1
ATOM 655 N N . PRO A 1 81 ? -17.885 -7.761 1.635 1.00 96.25 81 PRO A N 1
ATOM 656 C CA . PRO A 1 81 ? -17.753 -8.095 3.046 1.00 96.25 81 PRO A CA 1
ATOM 657 C C . PRO A 1 81 ? -18.958 -8.903 3.561 1.00 96.25 81 PRO A C 1
ATOM 659 O O . PRO A 1 81 ? -20.095 -8.458 3.375 1.00 96.25 81 PRO A O 1
ATOM 662 N N . PRO A 1 82 ? -18.747 -10.084 4.172 1.00 96.38 82 PRO A N 1
ATOM 663 C CA . PRO A 1 82 ? -19.835 -10.977 4.578 1.00 96.38 82 PRO A CA 1
ATOM 664 C C . PRO A 1 82 ? -20.627 -10.452 5.781 1.00 96.38 82 PRO A C 1
ATOM 666 O O . PRO A 1 82 ? -21.791 -10.797 5.950 1.00 96.38 82 PRO A O 1
ATOM 669 N N . ASP A 1 83 ? -20.002 -9.607 6.595 1.00 97.62 83 ASP A N 1
ATOM 670 C CA . ASP A 1 83 ? -20.564 -8.948 7.774 1.00 97.62 83 ASP A CA 1
ATOM 671 C C . ASP A 1 83 ? -21.209 -7.587 7.451 1.00 97.62 83 ASP A C 1
ATOM 673 O O . ASP A 1 83 ? -21.704 -6.894 8.339 1.00 97.62 83 ASP A O 1
ATOM 677 N N . TRP A 1 84 ? -21.251 -7.187 6.175 1.00 97.88 84 TRP A N 1
ATOM 678 C CA . TRP A 1 84 ? -21.971 -5.987 5.753 1.00 97.88 84 TRP A CA 1
ATOM 679 C C . TRP A 1 84 ? -23.489 -6.191 5.833 1.00 97.88 84 TRP A C 1
ATOM 681 O O . TRP A 1 84 ? -24.020 -7.201 5.370 1.00 97.88 84 TRP A O 1
ATOM 691 N N . HIS A 1 85 ? -24.226 -5.190 6.321 1.00 96.44 85 HIS A N 1
ATOM 692 C CA . HIS A 1 85 ? -25.689 -5.239 6.364 1.00 96.44 85 HIS A CA 1
ATOM 693 C C . HIS A 1 85 ? -26.328 -3.870 6.122 1.00 96.44 85 HIS A C 1
ATOM 695 O O . HIS A 1 85 ? -25.789 -2.838 6.473 1.00 96.44 85 HIS A O 1
ATOM 701 N N . THR A 1 86 ? -27.543 -3.835 5.569 1.00 95.06 86 THR A N 1
ATOM 702 C CA . THR A 1 86 ? -28.170 -2.588 5.074 1.00 95.06 86 THR A CA 1
ATOM 703 C C . THR A 1 86 ? -28.515 -1.535 6.137 1.00 95.06 86 THR A C 1
ATOM 705 O O . THR A 1 86 ? -28.881 -0.415 5.784 1.00 95.06 86 THR A O 1
ATOM 708 N N . LYS A 1 87 ? -28.512 -1.903 7.422 1.00 94.62 87 LYS A N 1
ATOM 709 C CA . LYS A 1 87 ? -29.046 -1.079 8.520 1.00 94.62 87 LYS A CA 1
ATOM 710 C C . LYS A 1 87 ? -28.125 -1.123 9.748 1.00 94.62 87 LYS A C 1
ATOM 712 O O . LYS A 1 87 ? -28.557 -1.625 10.787 1.00 94.62 87 LYS A O 1
ATOM 717 N N . PRO A 1 88 ? -26.878 -0.639 9.644 1.00 96.88 88 PRO A N 1
ATOM 718 C CA . PRO A 1 88 ? -26.004 -0.500 10.803 1.00 96.88 88 PRO A CA 1
ATOM 719 C C . PRO A 1 88 ? -26.600 0.477 11.816 1.00 96.88 88 PRO A C 1
ATOM 721 O O . PRO A 1 88 ? -27.194 1.500 11.449 1.00 96.88 88 PRO A O 1
ATOM 724 N N . LYS A 1 89 ? -26.448 0.162 13.105 1.00 97.00 89 LYS A N 1
ATOM 725 C CA . LYS A 1 89 ? -27.073 0.891 14.221 1.00 97.00 89 LYS A CA 1
ATOM 726 C C . LYS A 1 89 ? -26.764 2.383 14.198 1.00 97.00 89 LYS A C 1
ATOM 728 O O . LYS A 1 89 ? -27.639 3.186 14.523 1.00 97.00 89 LYS A O 1
ATOM 733 N N . PHE A 1 90 ? -25.559 2.770 13.772 1.00 96.94 90 PHE A N 1
ATOM 734 C CA . PHE A 1 90 ? -25.145 4.174 13.758 1.00 96.94 90 PHE A CA 1
ATOM 735 C C . PHE A 1 90 ? -26.050 5.055 12.880 1.00 96.94 90 PHE A C 1
ATOM 737 O O . PHE A 1 90 ? -26.270 6.215 13.218 1.00 96.94 90 PHE A O 1
ATOM 744 N N . LEU A 1 91 ? -26.642 4.516 11.803 1.00 97.38 91 LEU A N 1
ATOM 745 C CA . LEU A 1 91 ? -27.554 5.281 10.942 1.00 97.38 91 LEU A CA 1
ATOM 746 C C . LEU A 1 91 ? -28.828 5.700 11.681 1.00 97.38 91 LEU A C 1
ATOM 748 O O . LEU A 1 91 ? -29.351 6.788 11.436 1.00 97.38 91 LEU A O 1
ATOM 752 N N . GLY A 1 92 ? -29.315 4.862 12.602 1.00 96.00 92 GLY A N 1
ATOM 753 C CA . GLY A 1 92 ? -30.474 5.179 13.438 1.00 96.00 92 GLY A CA 1
ATOM 754 C C . GLY A 1 92 ? -30.216 6.338 14.404 1.00 96.00 92 GLY A C 1
ATOM 755 O O . GLY A 1 92 ? -31.150 7.052 14.757 1.00 96.00 92 GLY A O 1
ATOM 756 N N . GLY A 1 93 ? -28.953 6.567 14.781 1.00 95.75 93 GLY A N 1
ATOM 757 C CA . GLY A 1 93 ? -28.541 7.658 15.668 1.00 95.75 93 GLY A CA 1
ATOM 758 C C . GLY A 1 93 ? -28.421 9.028 14.992 1.00 95.75 93 GLY A C 1
ATOM 759 O O . GLY A 1 93 ? -28.273 10.035 15.680 1.00 95.75 93 GLY A O 1
ATOM 760 N N . ILE A 1 94 ? -28.489 9.101 13.658 1.00 97.38 94 ILE A N 1
ATOM 761 C CA . ILE A 1 94 ? -28.389 10.365 12.918 1.00 97.38 94 ILE A CA 1
ATOM 762 C C . ILE A 1 94 ? -29.789 10.960 12.792 1.00 97.38 94 ILE A C 1
ATOM 764 O O . ILE A 1 94 ? -30.608 10.408 12.064 1.00 97.38 94 ILE A O 1
ATOM 768 N N . ALA A 1 95 ? -30.080 12.061 13.489 1.00 97.56 95 ALA A N 1
ATOM 769 C CA . ALA A 1 95 ? -31.408 12.684 13.487 1.00 97.56 95 ALA A CA 1
ATOM 770 C C . ALA A 1 95 ? -31.776 13.310 12.128 1.00 97.56 95 ALA A C 1
ATOM 772 O O . ALA A 1 95 ? -32.887 13.112 11.638 1.00 97.56 95 ALA A O 1
ATOM 773 N N . ASP A 1 96 ? -30.832 14.028 11.515 1.00 98.38 96 ASP A N 1
ATOM 774 C CA . ASP A 1 96 ? -31.033 14.700 10.232 1.00 98.38 96 ASP A CA 1
ATOM 775 C C . ASP A 1 96 ? -31.127 13.696 9.069 1.00 98.38 96 ASP A C 1
ATOM 777 O O . ASP A 1 96 ? -30.257 12.841 8.878 1.00 98.38 96 ASP A O 1
ATOM 781 N N . GLN A 1 97 ? -32.187 13.803 8.264 1.00 97.81 97 GLN A N 1
ATOM 782 C CA . GLN A 1 97 ? -32.459 12.847 7.190 1.00 97.81 97 GLN A CA 1
ATOM 783 C C . GLN A 1 97 ? -31.463 12.951 6.025 1.00 97.81 97 GLN A C 1
ATOM 785 O O . GLN A 1 97 ? -31.142 11.929 5.411 1.00 97.81 97 GLN A O 1
ATOM 790 N N . GLN A 1 98 ? -30.967 14.148 5.701 1.00 98.12 98 GLN A N 1
ATOM 791 C CA . GLN A 1 98 ? -29.997 14.331 4.619 1.00 98.12 98 GLN A CA 1
ATOM 792 C C . GLN A 1 98 ? -28.645 13.733 5.010 1.00 98.12 98 GLN A C 1
ATOM 794 O O . GLN A 1 98 ? -28.070 12.966 4.234 1.00 98.12 98 GLN A O 1
ATOM 799 N N . LEU A 1 99 ? -28.188 13.995 6.238 1.00 98.00 99 LEU A N 1
ATOM 800 C CA . LEU A 1 99 ? -26.968 13.406 6.788 1.00 98.00 99 LEU A CA 1
ATOM 801 C C . LEU A 1 99 ? -27.084 11.886 6.921 1.00 98.00 99 LEU A C 1
ATOM 803 O O . LEU A 1 99 ? -26.143 11.175 6.577 1.00 98.00 99 LEU A O 1
ATOM 807 N N . ARG A 1 100 ? -28.247 11.365 7.334 1.00 97.94 100 ARG A N 1
ATOM 808 C CA . ARG A 1 100 ? -28.501 9.917 7.390 1.00 97.94 100 ARG A CA 1
ATOM 809 C C . ARG A 1 100 ? -28.404 9.274 6.007 1.00 97.94 100 ARG A C 1
ATOM 811 O O . ARG A 1 100 ? -27.760 8.238 5.853 1.00 97.94 100 ARG A O 1
ATOM 818 N N . ASN A 1 101 ? -29.003 9.896 4.991 1.00 97.81 101 ASN A N 1
ATOM 819 C CA . ASN A 1 101 ? -28.935 9.415 3.610 1.00 97.81 101 ASN A CA 1
ATOM 820 C C . ASN A 1 101 ? -27.503 9.465 3.059 1.00 97.81 101 ASN A C 1
ATOM 822 O O . ASN A 1 101 ? -27.072 8.538 2.375 1.00 97.81 101 ASN A O 1
ATOM 826 N N . TRP A 1 102 ? -26.754 10.528 3.356 1.00 97.75 102 TRP A N 1
ATOM 827 C CA . TRP A 1 102 ? -25.346 10.648 2.982 1.00 97.75 102 TRP A CA 1
ATOM 828 C C . TRP A 1 102 ? -24.478 9.580 3.664 1.00 97.75 102 TRP A C 1
ATOM 830 O O . TRP A 1 102 ? -23.725 8.879 2.991 1.00 97.75 102 TRP A O 1
ATOM 840 N N . ALA A 1 103 ? -24.656 9.365 4.966 1.00 97.62 103 ALA A N 1
ATOM 841 C CA . ALA A 1 103 ? -23.957 8.326 5.712 1.00 97.62 103 ALA A CA 1
ATOM 842 C C . ALA A 1 103 ? -24.283 6.912 5.196 1.00 97.62 103 ALA A C 1
ATOM 844 O O . ALA A 1 103 ? -23.392 6.071 5.072 1.00 97.62 103 ALA A O 1
ATOM 845 N N . ALA A 1 104 ? -25.537 6.658 4.806 1.00 97.75 104 ALA A N 1
ATOM 846 C CA . ALA A 1 104 ? -25.930 5.405 4.166 1.00 97.75 104 ALA A CA 1
ATOM 847 C C . ALA A 1 104 ? -25.231 5.202 2.809 1.00 97.75 104 ALA A C 1
ATOM 849 O O . ALA A 1 104 ? -24.891 4.072 2.456 1.00 97.75 104 ALA A O 1
ATOM 850 N N . LYS A 1 105 ? -24.973 6.274 2.044 1.00 97.19 105 LYS A N 1
ATOM 851 C CA . LYS A 1 105 ? -24.167 6.189 0.813 1.00 97.19 105 LYS A CA 1
ATOM 852 C C . LYS A 1 105 ? -22.720 5.803 1.123 1.00 97.19 105 LYS A C 1
ATOM 854 O O . LYS A 1 105 ? -22.213 4.903 0.465 1.00 97.19 105 LYS A O 1
ATOM 859 N N . ILE A 1 106 ? -22.097 6.398 2.145 1.00 96.25 106 ILE A N 1
ATOM 860 C CA . ILE A 1 106 ? -20.736 6.028 2.581 1.00 96.25 106 ILE A CA 1
ATOM 861 C C . ILE A 1 106 ? -20.680 4.557 2.993 1.00 96.25 106 ILE A C 1
ATOM 863 O O . ILE A 1 106 ? -19.844 3.813 2.495 1.00 96.25 106 ILE A O 1
ATOM 867 N N . HIS A 1 107 ? -21.612 4.105 3.832 1.00 97.50 107 HIS A N 1
ATOM 868 C CA . HIS A 1 107 ? -21.670 2.709 4.260 1.00 97.50 107 HIS A CA 1
ATOM 869 C C . HIS A 1 107 ? -21.852 1.727 3.084 1.00 97.50 107 HIS A C 1
ATOM 871 O O . HIS A 1 107 ? -21.334 0.610 3.104 1.00 97.50 107 HIS A O 1
ATOM 877 N N . ASN A 1 108 ? -22.550 2.133 2.019 1.00 97.06 108 ASN A N 1
ATOM 878 C CA . ASN A 1 108 ? -22.671 1.321 0.808 1.00 97.06 108 ASN A CA 1
ATOM 879 C C . ASN A 1 108 ? -21.354 1.189 0.024 1.00 97.06 108 ASN A C 1
ATOM 881 O O . ASN A 1 108 ? -21.199 0.198 -0.695 1.00 97.06 108 ASN A O 1
ATOM 885 N N . LEU A 1 109 ? -20.409 2.129 0.162 1.00 96.12 109 LEU A N 1
ATOM 886 C CA . LEU A 1 109 ? -19.127 2.082 -0.550 1.00 96.12 109 LEU A CA 1
ATOM 887 C C . LEU A 1 109 ? -18.258 0.898 -0.119 1.00 96.12 109 LEU A C 1
ATOM 889 O O . LEU A 1 109 ? -17.499 0.400 -0.952 1.00 96.12 109 LEU A O 1
ATOM 893 N N . TRP A 1 110 ? -18.418 0.373 1.103 1.00 96.56 110 TRP A N 1
ATOM 894 C CA . TRP A 1 110 ? -17.676 -0.803 1.579 1.00 96.56 110 TRP A CA 1
ATOM 895 C C . TRP A 1 110 ? -17.779 -2.007 0.635 1.00 96.56 110 TRP A C 1
ATOM 897 O O . TRP A 1 110 ? -16.784 -2.686 0.393 1.00 96.56 110 TRP A O 1
ATOM 907 N N . LYS A 1 111 ? -18.941 -2.212 0.001 1.00 94.75 111 LYS A N 1
ATOM 908 C CA . LYS A 1 111 ? -19.147 -3.280 -0.994 1.00 94.75 111 LYS A CA 1
ATOM 909 C C . LYS A 1 111 ? -18.312 -3.093 -2.262 1.00 94.75 111 LYS A C 1
ATOM 911 O O . LYS A 1 111 ? -17.935 -4.066 -2.901 1.00 94.75 111 LYS A O 1
ATOM 916 N N . SER A 1 112 ? -18.048 -1.844 -2.643 1.00 93.25 112 SER A N 1
ATOM 917 C CA . SER A 1 112 ? -17.304 -1.498 -3.862 1.00 93.25 112 SER A CA 1
ATOM 918 C C . SER A 1 112 ? -15.796 -1.379 -3.642 1.00 93.25 112 SER A C 1
ATOM 920 O O . SER A 1 112 ? -15.021 -1.540 -4.585 1.00 93.25 112 SER A O 1
ATOM 922 N N . LEU A 1 113 ? -15.376 -1.104 -2.406 1.00 95.81 113 LEU A N 1
ATOM 923 C CA . LEU A 1 113 ? -13.976 -0.920 -2.020 1.00 95.81 113 LEU A CA 1
ATOM 924 C C . LEU A 1 113 ? -13.329 -2.211 -1.498 1.00 95.81 113 LEU A C 1
ATOM 926 O O . LEU A 1 113 ? -12.111 -2.265 -1.357 1.00 95.81 113 LEU A O 1
ATOM 930 N N . GLY A 1 114 ? -14.119 -3.260 -1.259 1.00 95.38 114 GLY A N 1
ATOM 931 C CA . GLY A 1 114 ? -13.620 -4.584 -0.908 1.00 95.38 114 GLY A CA 1
ATOM 932 C C . GLY A 1 114 ? -12.786 -5.209 -2.030 1.00 95.38 114 GLY A C 1
ATOM 933 O O . GLY A 1 114 ? -13.194 -5.249 -3.195 1.00 95.38 114 GLY A O 1
ATOM 934 N N . ARG A 1 115 ? -11.600 -5.707 -1.690 1.00 95.06 115 ARG A N 1
ATOM 935 C CA . ARG A 1 115 ? -10.705 -6.452 -2.580 1.00 95.06 115 ARG A CA 1
ATOM 936 C C . ARG A 1 115 ? -10.252 -7.719 -1.881 1.00 95.06 115 ARG A C 1
ATOM 938 O O . ARG A 1 115 ? -9.873 -7.686 -0.713 1.00 95.06 115 ARG A O 1
ATOM 945 N N . LYS A 1 116 ? -10.238 -8.829 -2.610 1.00 97.19 116 LYS A N 1
ATOM 946 C CA . LYS A 1 116 ? -9.577 -10.056 -2.174 1.00 97.19 116 LYS A CA 1
ATOM 947 C C . LYS A 1 116 ? -8.459 -10.374 -3.154 1.00 97.19 116 LYS A C 1
ATOM 949 O O . LYS A 1 116 ? -8.648 -10.287 -4.365 1.00 97.19 116 LYS A O 1
ATOM 954 N N . ILE A 1 117 ? -7.277 -10.665 -2.624 1.00 97.69 117 ILE A N 1
ATOM 955 C CA . ILE A 1 117 ? -6.105 -10.991 -3.435 1.00 97.69 117 ILE A CA 1
ATOM 956 C C . ILE A 1 117 ? -6.243 -12.439 -3.905 1.00 97.69 117 ILE A C 1
ATOM 958 O O . ILE A 1 117 ? -6.543 -13.327 -3.104 1.00 97.69 117 ILE A O 1
ATOM 962 N N . ARG A 1 118 ? -6.043 -12.681 -5.204 1.00 97.19 118 ARG A N 1
ATOM 963 C CA . ARG A 1 118 ? -6.098 -14.032 -5.774 1.00 97.19 118 ARG A CA 1
ATOM 964 C C . ARG A 1 118 ? -4.958 -14.894 -5.236 1.00 97.19 118 ARG A C 1
ATOM 966 O O . ARG A 1 118 ? -3.846 -14.409 -5.030 1.00 97.19 118 ARG A O 1
ATOM 973 N N . THR A 1 119 ? -5.196 -16.198 -5.103 1.00 96.00 119 THR A N 1
ATOM 974 C CA . THR A 1 119 ? -4.163 -17.155 -4.662 1.00 96.00 119 THR A CA 1
ATOM 975 C C . THR A 1 119 ? -2.961 -17.195 -5.600 1.00 96.00 119 THR A C 1
ATOM 977 O O . THR A 1 119 ? -1.850 -17.384 -5.129 1.00 96.00 119 THR A O 1
ATOM 980 N N . GLY A 1 120 ? -3.138 -16.873 -6.887 1.00 96.62 120 GLY A N 1
ATOM 981 C CA . GLY A 1 120 ? -2.029 -16.756 -7.839 1.00 96.62 120 GLY A CA 1
ATOM 982 C C . GLY A 1 120 ? -0.923 -15.784 -7.404 1.00 96.62 120 GLY A C 1
ATOM 983 O O . GLY A 1 120 ? 0.228 -16.014 -7.746 1.00 96.62 120 GLY A O 1
ATOM 984 N N . VAL A 1 121 ? -1.233 -14.754 -6.605 1.00 97.44 121 VAL A N 1
ATOM 985 C CA . VAL A 1 121 ? -0.218 -13.845 -6.031 1.00 97.44 121 VAL A CA 1
ATOM 986 C C . VAL A 1 121 ? 0.602 -14.531 -4.933 1.00 97.44 121 VAL A C 1
ATOM 988 O O . VAL A 1 121 ? 1.769 -14.214 -4.729 1.00 97.44 121 VAL A O 1
ATOM 991 N N . LYS A 1 122 ? -0.001 -15.477 -4.205 1.00 96.81 122 LYS A N 1
ATOM 992 C CA . LYS A 1 122 ? 0.691 -16.309 -3.214 1.00 96.81 122 LYS A CA 1
ATOM 993 C C . LYS A 1 122 ? 1.559 -17.367 -3.887 1.00 96.81 122 LYS A C 1
ATOM 995 O O . LYS A 1 122 ? 2.668 -17.608 -3.422 1.00 96.81 122 LYS A O 1
ATOM 1000 N N . ASP A 1 123 ? 1.018 -18.004 -4.921 1.00 97.50 123 ASP A N 1
ATOM 1001 C CA . ASP A 1 123 ? 1.617 -19.173 -5.563 1.00 97.50 123 ASP A CA 1
ATOM 1002 C C . ASP A 1 123 ? 2.748 -18.776 -6.528 1.00 97.50 123 ASP A C 1
ATOM 1004 O O . ASP A 1 123 ? 3.744 -19.487 -6.623 1.00 97.50 123 ASP A O 1
ATOM 1008 N N . HIS A 1 124 ? 2.618 -17.613 -7.178 1.00 97.25 124 HIS A N 1
ATOM 1009 C CA . HIS A 1 124 ? 3.571 -17.072 -8.154 1.00 97.25 124 HIS A CA 1
ATOM 1010 C C . HIS A 1 124 ? 3.894 -15.590 -7.887 1.00 97.25 124 HIS A C 1
ATOM 1012 O O . HIS A 1 124 ? 3.608 -14.738 -8.735 1.00 97.25 124 HIS A O 1
ATOM 1018 N N . PRO A 1 125 ? 4.430 -15.230 -6.703 1.00 96.44 125 PRO A N 1
ATOM 1019 C CA . PRO A 1 125 ? 4.656 -13.835 -6.316 1.00 96.44 125 PRO A CA 1
ATOM 1020 C C . PRO A 1 125 ? 5.597 -13.081 -7.266 1.00 96.44 125 PRO A C 1
ATOM 1022 O O . PRO A 1 125 ? 5.501 -11.864 -7.377 1.00 96.44 125 PRO A O 1
ATOM 1025 N N . GLU A 1 126 ? 6.475 -13.782 -7.980 1.00 96.44 126 GLU A N 1
ATOM 1026 C CA . GLU A 1 126 ? 7.407 -13.227 -8.964 1.00 96.44 126 GLU A CA 1
ATOM 1027 C C . GLU A 1 126 ? 6.724 -12.564 -10.170 1.00 96.44 126 GLU A C 1
ATOM 1029 O O . GLU A 1 126 ? 7.337 -11.729 -10.834 1.00 96.44 126 GLU A O 1
ATOM 1034 N N . LEU A 1 127 ? 5.461 -12.905 -10.448 1.00 97.81 127 LEU A N 1
ATOM 1035 C CA . LEU A 1 127 ? 4.691 -12.351 -11.567 1.00 97.81 127 LEU A CA 1
ATOM 1036 C C . LEU A 1 127 ? 3.968 -11.043 -11.220 1.00 97.81 127 LEU A C 1
ATOM 1038 O O . LEU A 1 127 ? 3.323 -10.451 -12.087 1.00 97.81 127 LEU A O 1
ATOM 1042 N N . TYR A 1 128 ? 4.016 -10.608 -9.960 1.00 97.81 128 TYR A N 1
ATOM 1043 C CA . TYR A 1 128 ? 3.218 -9.493 -9.467 1.00 97.81 128 TYR A CA 1
ATOM 1044 C C . TYR A 1 128 ? 4.085 -8.485 -8.729 1.00 97.81 128 TYR A C 1
ATOM 1046 O O . TYR A 1 128 ? 4.989 -8.834 -7.976 1.00 97.81 128 TYR A O 1
ATOM 1054 N N . SER A 1 129 ? 3.711 -7.213 -8.835 1.00 97.56 129 SER A N 1
ATOM 1055 C CA . SER A 1 129 ? 4.127 -6.231 -7.838 1.00 97.56 129 SER A CA 1
ATOM 1056 C C . SER A 1 129 ? 3.289 -6.301 -6.558 1.00 97.56 129 SER A C 1
ATOM 1058 O O . SER A 1 129 ? 3.724 -5.800 -5.527 1.00 97.56 129 SER A O 1
ATOM 1060 N N . GLN A 1 130 ? 2.092 -6.900 -6.598 1.00 98.00 130 GLN A N 1
ATOM 1061 C CA . GLN A 1 130 ? 1.198 -7.054 -5.446 1.00 98.00 130 GLN A CA 1
ATOM 1062 C C . GLN A 1 130 ? 1.796 -8.006 -4.404 1.00 98.00 130 GLN A C 1
ATOM 1064 O O . GLN A 1 130 ? 2.115 -9.153 -4.699 1.00 98.00 130 GLN A O 1
ATOM 1069 N N . ILE A 1 131 ? 1.862 -7.556 -3.153 1.00 97.56 131 ILE A N 1
ATOM 1070 C CA . ILE A 1 131 ? 2.207 -8.402 -2.010 1.00 97.56 131 ILE A CA 1
ATOM 1071 C C . ILE A 1 131 ? 0.953 -9.165 -1.584 1.00 97.56 131 ILE A C 1
ATOM 1073 O O . ILE A 1 131 ? -0.096 -8.565 -1.337 1.00 97.56 131 ILE A O 1
ATOM 1077 N N . TYR A 1 132 ? 1.057 -10.489 -1.476 1.00 97.94 132 TYR A N 1
ATOM 1078 C CA . TYR A 1 132 ? -0.032 -11.321 -0.971 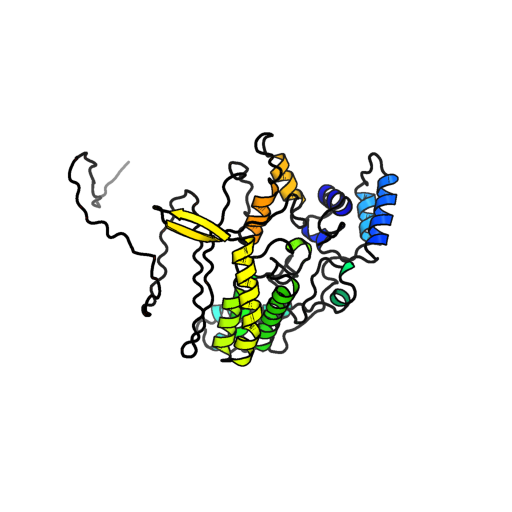1.00 97.94 132 TYR A CA 1
ATOM 1079 C C . TYR A 1 132 ? -0.323 -11.045 0.509 1.00 97.94 132 TYR A C 1
ATOM 1081 O O . TYR A 1 132 ? 0.593 -11.013 1.331 1.00 97.94 132 TYR A O 1
ATOM 1089 N N . THR A 1 133 ? -1.607 -10.954 0.857 1.00 97.69 133 THR A N 1
ATOM 1090 C CA . THR A 1 133 ? -2.101 -10.975 2.239 1.00 97.69 133 THR A CA 1
ATOM 1091 C C . THR A 1 133 ? -3.271 -11.957 2.373 1.00 97.69 133 THR A C 1
ATOM 1093 O O . THR A 1 133 ? -4.069 -12.076 1.441 1.00 97.69 133 THR A O 1
ATOM 1096 N N . PRO A 1 134 ? -3.388 -12.685 3.501 1.00 97.50 134 PRO A N 1
ATOM 1097 C CA . PRO A 1 134 ? -4.325 -13.805 3.630 1.00 97.50 134 PRO A CA 1
ATOM 1098 C C . PRO A 1 134 ? -5.807 -13.416 3.734 1.00 97.50 134 PRO A C 1
ATOM 1100 O O . PRO A 1 134 ? -6.663 -14.220 3.367 1.00 97.50 134 PRO A O 1
ATOM 1103 N N . HIS A 1 135 ? -6.123 -12.217 4.218 1.00 98.38 135 HIS A N 1
ATOM 1104 C CA . HIS A 1 135 ? -7.495 -11.738 4.368 1.00 98.38 135 HIS A CA 1
ATOM 1105 C C . HIS A 1 135 ? -7.833 -10.676 3.312 1.00 98.38 135 HIS A C 1
ATOM 1107 O O . HIS A 1 135 ? -6.934 -9.993 2.809 1.00 98.38 135 HIS A O 1
ATOM 1113 N N . PRO A 1 136 ? -9.122 -10.491 2.979 1.00 97.62 136 PRO A N 1
ATOM 1114 C CA . PRO A 1 136 ? -9.566 -9.371 2.159 1.00 97.62 136 PRO A CA 1
ATOM 1115 C C . PRO A 1 136 ? -9.245 -8.013 2.795 1.00 97.62 136 PRO A C 1
ATOM 1117 O O . PRO A 1 136 ? -9.035 -7.899 4.003 1.00 97.62 136 PRO A O 1
ATOM 1120 N N . VAL A 1 137 ? -9.222 -6.975 1.966 1.00 95.69 137 VAL A N 1
ATOM 1121 C CA . VAL A 1 137 ? -8.924 -5.599 2.367 1.00 95.69 137 VAL A CA 1
ATOM 1122 C C . VAL A 1 137 ? -9.970 -4.643 1.817 1.00 95.69 137 VAL A C 1
ATOM 1124 O O . VAL A 1 137 ? -10.605 -4.906 0.796 1.00 95.69 137 VAL A O 1
ATOM 1127 N N . VAL A 1 138 ? -10.130 -3.505 2.482 1.00 97.00 138 VAL A N 1
ATOM 1128 C CA . VAL A 1 138 ? -10.875 -2.360 1.961 1.00 97.00 138 VAL A CA 1
ATOM 1129 C C . VAL A 1 138 ? -9.864 -1.288 1.575 1.00 97.00 138 VAL A C 1
ATOM 1131 O O . VAL A 1 138 ? -9.040 -0.891 2.397 1.00 97.00 138 VAL A O 1
ATOM 1134 N N . VAL A 1 139 ? -9.902 -0.858 0.315 1.00 95.81 139 VAL A N 1
ATOM 1135 C CA . VAL A 1 139 ? -8.902 0.056 -0.264 1.00 95.81 139 VAL A CA 1
ATOM 1136 C C . VAL A 1 139 ? -9.409 1.503 -0.301 1.00 95.81 139 VAL A C 1
ATOM 1138 O O . VAL A 1 139 ? -10.626 1.705 -0.286 1.00 95.81 139 VAL A O 1
ATOM 1141 N N . PRO A 1 140 ? -8.525 2.516 -0.409 1.00 93.94 140 PRO A N 1
ATOM 1142 C CA . PRO A 1 140 ? -8.950 3.916 -0.526 1.00 93.94 140 PRO A CA 1
ATOM 1143 C C . PRO A 1 140 ? -9.822 4.188 -1.764 1.00 93.94 140 PRO A C 1
ATOM 1145 O O . PRO A 1 140 ? -10.779 4.959 -1.696 1.00 93.94 140 PRO A O 1
ATOM 1148 N N . GLY A 1 141 ? -9.527 3.521 -2.887 1.00 91.75 141 GLY A N 1
ATOM 1149 C CA . GLY A 1 141 ? -10.286 3.615 -4.137 1.00 91.75 141 GLY A CA 1
ATOM 1150 C C . GLY A 1 141 ? -9.540 4.317 -5.278 1.00 91.75 141 GLY A C 1
ATOM 1151 O O . GLY A 1 141 ? -8.477 4.911 -5.105 1.00 91.75 141 GLY A O 1
ATOM 1152 N N . GLY A 1 142 ? -10.101 4.233 -6.490 1.00 91.12 142 GLY A N 1
ATOM 1153 C CA . GLY A 1 142 ? -9.494 4.807 -7.697 1.00 91.12 142 GLY A CA 1
ATOM 1154 C C . GLY A 1 142 ? -8.221 4.069 -8.132 1.00 91.12 142 GLY A C 1
ATOM 1155 O O . GLY A 1 142 ? -8.249 2.854 -8.348 1.00 91.12 142 GLY A O 1
ATOM 1156 N N . ARG A 1 143 ? -7.108 4.804 -8.276 1.00 91.81 143 ARG A N 1
ATOM 1157 C CA . ARG A 1 143 ? -5.782 4.234 -8.600 1.00 91.81 143 ARG A CA 1
ATOM 1158 C C . ARG A 1 143 ? -5.176 3.418 -7.450 1.00 91.81 143 ARG A C 1
ATOM 1160 O O . ARG A 1 143 ? -4.308 2.589 -7.693 1.00 91.81 143 ARG A O 1
ATOM 1167 N N . PHE A 1 144 ? -5.659 3.620 -6.223 1.00 93.50 144 PHE A N 1
ATOM 1168 C CA . PHE A 1 144 ? -5.213 2.916 -5.021 1.00 93.50 144 PHE A CA 1
ATOM 1169 C C . PHE A 1 144 ? -5.990 1.611 -4.869 1.00 93.50 144 PHE A C 1
ATOM 1171 O O . PHE A 1 144 ? -7.165 1.601 -4.485 1.00 93.50 144 PHE A O 1
ATOM 1178 N N . ARG A 1 145 ? -5.344 0.508 -5.245 1.00 93.62 145 ARG A N 1
ATOM 1179 C CA . ARG A 1 145 ? -5.976 -0.819 -5.362 1.00 93.62 145 ARG A CA 1
ATOM 1180 C C . ARG A 1 145 ? -5.452 -1.815 -4.343 1.00 93.62 145 ARG A C 1
ATOM 1182 O O . ARG A 1 145 ? -6.011 -2.896 -4.213 1.00 93.62 145 ARG A O 1
ATOM 1189 N N . GLU A 1 146 ? -4.406 -1.437 -3.630 1.00 95.25 146 GLU A N 1
ATOM 1190 C CA . GLU A 1 146 ? -3.786 -2.195 -2.557 1.00 95.25 146 GLU A CA 1
ATOM 1191 C C . GLU A 1 146 ? -4.198 -1.635 -1.190 1.00 95.25 146 GLU A C 1
ATOM 1193 O O . GLU A 1 146 ? -4.775 -0.550 -1.076 1.00 95.25 146 GLU A O 1
ATOM 1198 N N . LEU A 1 147 ? -3.893 -2.387 -0.132 1.00 94.75 147 LEU A N 1
ATOM 1199 C CA . LEU A 1 147 ? -3.926 -1.847 1.225 1.00 94.75 147 LEU A CA 1
ATOM 1200 C C . LEU A 1 147 ? -2.911 -0.702 1.354 1.00 94.75 147 LEU A C 1
ATOM 1202 O O . LEU A 1 147 ? -1.803 -0.819 0.831 1.00 94.75 147 LEU A O 1
ATOM 1206 N N . TYR A 1 148 ? -3.283 0.344 2.091 1.00 97.25 148 TYR A N 1
ATOM 1207 C CA . TYR A 1 148 ? -2.400 1.422 2.550 1.00 97.25 148 TYR A CA 1
ATOM 1208 C C . TYR A 1 148 ? -2.427 1.470 4.071 1.00 97.25 148 TYR A C 1
ATOM 1210 O O . TYR A 1 148 ? -3.493 1.311 4.676 1.00 97.25 148 TYR A O 1
ATOM 1218 N N . TYR A 1 149 ? -1.267 1.643 4.694 1.00 97.38 149 TYR A N 1
ATOM 1219 C CA . TYR A 1 149 ? -1.114 1.418 6.125 1.00 97.38 149 TYR A CA 1
ATOM 1220 C C . TYR A 1 149 ? -1.945 2.389 6.975 1.00 97.38 149 TYR A C 1
ATOM 1222 O O . TYR A 1 149 ? -2.900 1.965 7.626 1.00 97.38 149 TYR A O 1
ATOM 1230 N N . TRP A 1 150 ? -1.632 3.685 6.981 1.00 94.31 150 TRP A N 1
ATOM 1231 C CA . TRP A 1 150 ? -2.306 4.628 7.886 1.00 94.31 150 TRP A CA 1
ATOM 1232 C C . TRP A 1 150 ? -3.771 4.899 7.493 1.00 94.31 150 TRP A C 1
ATOM 1234 O O . TRP A 1 150 ? -4.616 5.052 8.375 1.00 94.31 150 TRP A O 1
ATOM 1244 N N . ASP A 1 151 ? -4.109 4.870 6.195 1.00 96.00 151 ASP A N 1
ATOM 1245 C CA . ASP A 1 151 ? -5.479 4.988 5.682 1.00 96.00 151 ASP A CA 1
ATOM 1246 C C . ASP A 1 151 ? -6.381 3.926 6.314 1.00 96.00 151 ASP A C 1
ATOM 1248 O O . ASP A 1 151 ? -7.513 4.198 6.726 1.00 96.00 151 ASP A O 1
ATOM 1252 N N . SER A 1 152 ? -5.840 2.714 6.467 1.00 97.88 152 SER A N 1
ATOM 1253 C CA . SER A 1 152 ? -6.583 1.584 7.004 1.00 97.88 152 SER A CA 1
ATOM 1254 C C . SER A 1 152 ? -7.006 1.774 8.455 1.00 97.88 152 SER A C 1
ATOM 1256 O O . SER A 1 152 ? -7.972 1.145 8.867 1.00 97.88 152 SER A O 1
ATOM 1258 N N . TYR A 1 153 ? -6.375 2.662 9.231 1.00 97.81 153 TYR A N 1
ATOM 1259 C 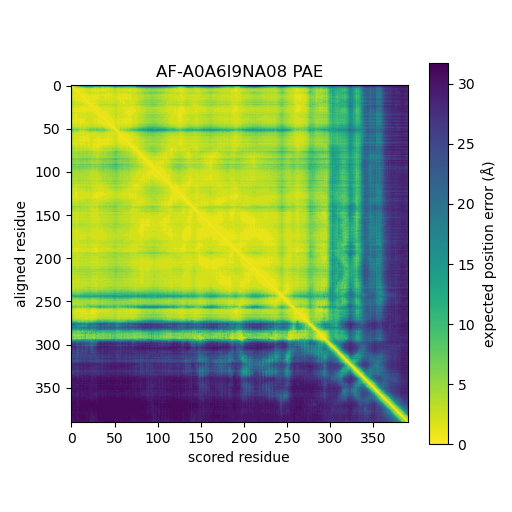CA . TYR A 1 153 ? -6.843 2.963 10.586 1.00 97.81 153 TYR A CA 1
ATOM 1260 C C . TYR A 1 153 ? -8.220 3.623 10.550 1.00 97.81 153 TYR A C 1
ATOM 1262 O O . TYR A 1 153 ? -9.129 3.233 11.286 1.00 97.81 153 TYR A O 1
ATOM 1270 N N . TRP A 1 154 ? -8.410 4.591 9.656 1.00 97.44 154 TRP A N 1
ATOM 1271 C CA . TRP A 1 154 ? -9.693 5.268 9.484 1.00 97.44 154 TRP A CA 1
ATOM 1272 C C . TRP A 1 154 ? -10.744 4.319 8.914 1.00 97.44 154 TRP A C 1
ATOM 1274 O O . TRP A 1 154 ? -11.880 4.304 9.391 1.00 97.44 154 TRP A O 1
ATOM 1284 N N . VAL A 1 155 ? -10.344 3.470 7.963 1.00 98.06 155 VAL A N 1
ATOM 1285 C CA . VAL A 1 155 ? -11.206 2.420 7.408 1.00 98.06 155 VAL A CA 1
ATOM 1286 C C . VAL A 1 155 ? -11.651 1.445 8.499 1.00 98.06 155 VAL A C 1
ATOM 1288 O O . VAL A 1 155 ? -12.847 1.232 8.653 1.00 98.06 155 VAL A O 1
ATOM 1291 N N . ILE A 1 156 ? -10.733 0.922 9.316 1.00 98.62 156 ILE A N 1
ATOM 1292 C CA . ILE A 1 156 ? -11.034 0.004 10.425 1.00 98.62 156 ILE A CA 1
ATOM 1293 C C . ILE A 1 156 ? -12.020 0.632 11.413 1.00 98.62 156 ILE A C 1
ATOM 1295 O O . ILE A 1 156 ? -13.000 -0.010 11.781 1.00 98.62 156 ILE A O 1
ATOM 1299 N N . ASN A 1 157 ? -11.833 1.896 11.802 1.00 98.56 157 ASN A N 1
ATOM 1300 C CA . ASN A 1 157 ? -12.796 2.572 12.679 1.00 98.56 157 ASN A CA 1
ATOM 1301 C C . ASN A 1 157 ? -14.180 2.727 12.018 1.00 98.56 157 ASN A C 1
ATOM 1303 O O . ASN A 1 157 ? -15.202 2.536 12.678 1.00 98.56 157 ASN A O 1
ATOM 1307 N N . GLY A 1 158 ? -14.231 3.025 10.716 1.00 98.12 158 GLY A N 1
ATOM 1308 C CA . GLY A 1 158 ? -15.480 3.084 9.950 1.00 98.12 158 GLY A CA 1
ATOM 1309 C C . GLY A 1 158 ? -16.179 1.726 9.808 1.00 98.12 158 GLY A C 1
ATOM 1310 O O . GLY A 1 158 ? -17.409 1.660 9.875 1.00 98.12 158 GLY A O 1
ATOM 1311 N N . LEU A 1 159 ? -15.408 0.647 9.658 1.00 98.50 159 LEU A N 1
ATOM 1312 C CA . LEU A 1 159 ? -15.893 -0.734 9.625 1.00 98.50 159 LEU A CA 1
ATOM 1313 C C . LEU A 1 159 ? -16.480 -1.143 10.977 1.00 98.50 159 LEU A C 1
ATOM 1315 O O . LEU A 1 159 ? -17.614 -1.608 11.024 1.00 98.50 159 LEU A O 1
ATOM 1319 N N . LEU A 1 160 ? -15.772 -0.879 12.079 1.00 98.56 160 LEU A N 1
ATOM 1320 C CA . LEU A 1 160 ? -16.266 -1.147 13.434 1.00 98.56 160 LEU A CA 1
ATOM 1321 C C . LEU A 1 160 ? -17.558 -0.370 13.733 1.00 98.56 160 LEU A C 1
ATOM 1323 O O . LEU A 1 160 ? -18.507 -0.936 14.271 1.00 98.56 160 LEU A O 1
ATOM 1327 N N . LEU A 1 161 ? -17.643 0.903 13.323 1.00 97.44 161 LEU A N 1
ATOM 1328 C CA . LEU A 1 161 ? -18.875 1.696 13.434 1.00 97.44 161 LEU A CA 1
ATOM 1329 C C . LEU A 1 161 ? -20.020 1.122 12.583 1.00 97.44 161 LEU A C 1
ATOM 1331 O O . LEU A 1 161 ? -21.187 1.221 12.960 1.00 97.44 161 LEU A O 1
ATOM 1335 N N . SER A 1 162 ? -19.679 0.521 11.443 1.00 98.12 162 SER A N 1
ATOM 1336 C CA . SER A 1 162 ? -20.606 -0.166 10.541 1.00 98.12 162 SER A CA 1
ATOM 1337 C C . SER A 1 162 ? -20.962 -1.587 10.997 1.00 98.12 162 SER A C 1
ATOM 1339 O O . SER A 1 162 ? -21.615 -2.288 10.233 1.00 98.12 162 SER A O 1
ATOM 1341 N N . GLU A 1 163 ? -20.540 -2.004 12.198 1.00 98.12 163 GLU A N 1
ATOM 1342 C CA . GLU A 1 163 ? -20.722 -3.359 12.748 1.00 98.12 163 GLU A CA 1
ATOM 1343 C C . GLU A 1 163 ? -20.051 -4.466 11.904 1.00 98.12 163 GLU A C 1
ATOM 1345 O O . GLU A 1 163 ? -20.406 -5.637 11.998 1.00 98.12 163 GLU A O 1
ATOM 1350 N N . MET A 1 164 ? -19.032 -4.101 11.119 1.00 98.38 164 MET A N 1
ATOM 1351 C CA . MET A 1 164 ? -18.250 -4.991 10.251 1.00 98.38 164 MET A CA 1
ATOM 1352 C C . MET A 1 164 ? -16.957 -5.443 10.946 1.00 98.38 164 MET A C 1
ATOM 1354 O O . MET A 1 164 ? -15.834 -5.140 10.521 1.00 98.38 164 MET A O 1
ATOM 1358 N N . THR A 1 165 ? -17.134 -6.096 12.092 1.00 98.44 165 THR A N 1
ATOM 1359 C CA . THR A 1 165 ? -16.050 -6.486 13.001 1.00 98.44 165 THR A CA 1
ATOM 1360 C C . THR A 1 165 ? -15.136 -7.559 12.409 1.00 98.44 165 THR A C 1
ATOM 1362 O O . THR A 1 165 ? -13.922 -7.477 12.601 1.00 98.44 165 THR A O 1
ATOM 1365 N N . ASP A 1 166 ? -15.674 -8.519 11.654 1.00 98.50 166 ASP A N 1
ATOM 1366 C CA . ASP A 1 166 ? -14.890 -9.611 11.061 1.00 98.50 166 ASP A CA 1
ATOM 1367 C C . ASP A 1 166 ? -13.981 -9.085 9.947 1.00 98.50 166 ASP A C 1
ATOM 1369 O O . ASP A 1 166 ? -12.809 -9.456 9.843 1.00 98.50 166 ASP A O 1
ATOM 1373 N N . THR A 1 167 ? -14.498 -8.153 9.145 1.00 98.56 167 THR A N 1
ATOM 1374 C CA . THR A 1 167 ? -13.717 -7.462 8.119 1.00 98.56 167 THR A CA 1
ATOM 1375 C C . THR A 1 167 ? -12.598 -6.626 8.743 1.00 98.56 167 THR A C 1
ATOM 1377 O O . THR A 1 167 ? -11.453 -6.694 8.289 1.00 98.56 167 THR A O 1
ATOM 1380 N N . ALA A 1 168 ? -12.892 -5.875 9.811 1.00 98.69 168 ALA A N 1
ATOM 1381 C CA . ALA A 1 168 ? -11.880 -5.115 10.545 1.00 98.69 168 ALA A CA 1
ATOM 1382 C C . ALA A 1 168 ? -10.792 -6.031 11.134 1.00 98.69 168 ALA A C 1
ATOM 1384 O O . ALA A 1 168 ? -9.603 -5.745 10.989 1.00 98.69 168 ALA A O 1
ATOM 1385 N N . HIS A 1 169 ? -11.186 -7.155 11.739 1.00 98.75 169 HIS A N 1
ATOM 1386 C CA . HIS A 1 169 ? -10.269 -8.157 12.280 1.00 98.75 169 HIS A CA 1
ATOM 1387 C C . HIS A 1 169 ? -9.324 -8.707 11.203 1.00 98.75 169 HIS A C 1
ATOM 1389 O O . HIS A 1 169 ? -8.105 -8.659 11.374 1.00 98.75 169 HIS A O 1
ATOM 1395 N N . GLY A 1 170 ? -9.867 -9.143 10.059 1.00 98.69 170 GLY A N 1
ATOM 1396 C CA . GLY A 1 170 ? -9.076 -9.662 8.940 1.00 98.69 170 GLY A CA 1
ATOM 1397 C C . GLY A 1 170 ? -8.072 -8.643 8.391 1.00 98.69 170 GLY A C 1
ATOM 1398 O O . GLY A 1 170 ? -6.917 -8.984 8.125 1.00 98.69 170 GLY A O 1
ATOM 1399 N N . MET A 1 171 ? -8.459 -7.366 8.294 1.00 98.69 171 MET A N 1
ATOM 1400 C CA . MET A 1 171 ? -7.533 -6.301 7.894 1.00 98.69 171 MET A CA 1
ATOM 1401 C C . MET A 1 171 ? -6.378 -6.128 8.890 1.00 98.69 171 MET A C 1
ATOM 1403 O O . MET A 1 171 ? -5.229 -6.002 8.469 1.00 98.69 171 MET A O 1
ATOM 1407 N N . ILE A 1 172 ? -6.641 -6.177 10.200 1.00 98.81 172 ILE A N 1
ATOM 1408 C CA . ILE A 1 172 ? -5.577 -6.110 11.217 1.00 98.81 172 ILE A CA 1
ATOM 1409 C C . ILE A 1 172 ? -4.667 -7.339 11.122 1.00 98.81 172 ILE A C 1
ATOM 1411 O O . ILE A 1 172 ? -3.446 -7.205 11.182 1.00 98.81 172 ILE A O 1
ATOM 1415 N N . GLN A 1 173 ? -5.227 -8.529 10.899 1.00 98.81 173 GLN A N 1
ATOM 1416 C CA . GLN A 1 173 ? -4.445 -9.752 10.697 1.00 98.81 173 GLN A CA 1
ATOM 1417 C C . GLN A 1 173 ? -3.508 -9.655 9.483 1.00 98.81 173 GLN A C 1
ATOM 1419 O O . GLN A 1 173 ? -2.371 -10.123 9.558 1.00 98.81 173 GLN A O 1
ATOM 1424 N N . ASN A 1 174 ? -3.922 -8.991 8.397 1.00 98.75 174 ASN A N 1
ATOM 1425 C CA . ASN A 1 174 ? -3.032 -8.708 7.266 1.00 98.75 174 ASN A CA 1
ATOM 1426 C C . ASN A 1 174 ? -1.841 -7.831 7.665 1.00 98.75 174 ASN A C 1
ATOM 1428 O O . ASN A 1 174 ? -0.720 -8.091 7.237 1.00 98.75 174 ASN A O 1
ATOM 1432 N N . PHE A 1 175 ? -2.053 -6.819 8.505 1.00 98.69 175 PHE A N 1
ATOM 1433 C CA . PHE A 1 175 ? -0.964 -5.979 8.995 1.00 98.69 175 PHE A CA 1
ATOM 1434 C C . PHE A 1 175 ? 0.001 -6.739 9.905 1.00 98.69 175 PHE A C 1
ATOM 1436 O O . PHE A 1 175 ? 1.213 -6.630 9.729 1.00 98.69 175 PHE A O 1
ATOM 1443 N N . LEU A 1 176 ? -0.513 -7.576 10.811 1.00 98.62 176 LEU A N 1
ATOM 1444 C CA . LEU A 1 176 ? 0.318 -8.467 11.630 1.00 98.62 176 LEU A CA 1
ATOM 1445 C C . LEU A 1 176 ? 1.128 -9.436 10.751 1.00 98.62 176 LEU A C 1
ATOM 1447 O O . LEU A 1 176 ? 2.313 -9.655 10.996 1.00 98.62 176 LEU A O 1
ATOM 1451 N N . TYR A 1 177 ? 0.517 -9.971 9.688 1.00 98.44 177 TYR A N 1
ATOM 1452 C CA . TYR A 1 177 ? 1.198 -10.796 8.689 1.00 98.44 177 TYR A CA 1
ATOM 1453 C C . TYR A 1 177 ? 2.352 -10.044 8.006 1.00 98.44 177 TYR A C 1
ATOM 1455 O O . TYR A 1 177 ? 3.448 -10.594 7.882 1.00 98.44 177 TYR A O 1
ATOM 1463 N N . LEU A 1 178 ? 2.141 -8.785 7.605 1.00 98.38 178 LEU A N 1
ATOM 1464 C CA . LEU A 1 178 ? 3.182 -7.959 6.987 1.00 98.38 178 LEU A CA 1
ATOM 1465 C C . LEU A 1 178 ? 4.333 -7.669 7.954 1.00 98.38 178 LEU A C 1
ATOM 1467 O O . LEU A 1 178 ? 5.487 -7.823 7.560 1.00 98.38 178 LEU A O 1
ATOM 1471 N N . VAL A 1 179 ? 4.046 -7.348 9.221 1.00 98.31 179 VAL A N 1
ATOM 1472 C CA . VAL A 1 179 ? 5.097 -7.164 10.236 1.00 98.31 179 VAL A CA 1
ATOM 1473 C C . VAL A 1 179 ? 5.910 -8.438 10.429 1.00 98.31 179 VAL A C 1
ATOM 1475 O O . VAL A 1 179 ? 7.136 -8.382 10.420 1.00 98.31 179 VAL A O 1
ATOM 1478 N N . ASN A 1 180 ? 5.262 -9.597 10.540 1.00 97.94 180 ASN A N 1
ATOM 1479 C CA . ASN A 1 180 ? 5.976 -10.863 10.703 1.00 97.94 180 ASN A CA 1
ATOM 1480 C C . ASN A 1 180 ? 6.872 -11.184 9.494 1.00 97.94 180 ASN A C 1
ATOM 1482 O O . ASN A 1 180 ? 7.940 -11.771 9.657 1.00 97.94 180 ASN A O 1
ATOM 1486 N N . ARG A 1 181 ? 6.451 -10.792 8.284 1.00 96.00 181 ARG A N 1
ATOM 1487 C CA . ARG A 1 181 ? 7.188 -11.035 7.037 1.00 96.00 181 ARG A CA 1
ATOM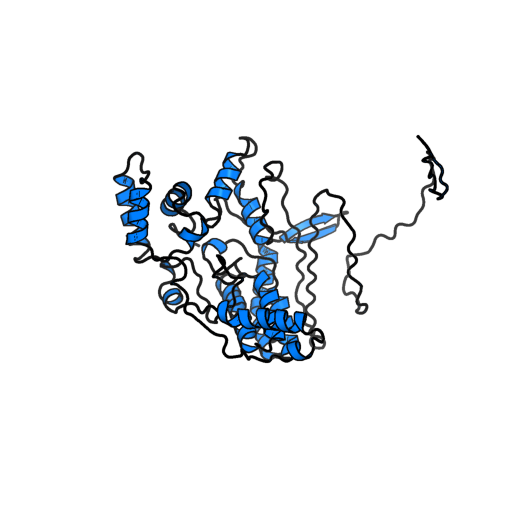 1488 C C . ARG A 1 181 ? 8.337 -10.050 6.805 1.00 96.00 181 ARG A C 1
ATOM 1490 O O . ARG A 1 181 ? 9.402 -10.470 6.364 1.00 96.00 181 ARG A O 1
ATOM 1497 N N . TYR A 1 182 ? 8.124 -8.763 7.067 1.00 95.88 182 TYR A N 1
ATOM 1498 C CA . TYR A 1 182 ? 9.051 -7.686 6.692 1.00 95.88 182 TYR A CA 1
ATOM 1499 C C . TYR A 1 182 ? 9.727 -6.998 7.886 1.00 95.88 182 TYR A C 1
ATOM 1501 O O . TYR A 1 182 ? 10.664 -6.226 7.706 1.00 95.88 182 TYR A O 1
ATOM 1509 N N . GLY A 1 183 ? 9.270 -7.258 9.110 1.00 96.19 183 GLY A N 1
ATOM 1510 C CA . GLY A 1 183 ? 9.678 -6.554 10.328 1.00 96.19 183 GLY A CA 1
ATOM 1511 C C . GLY A 1 183 ? 8.949 -5.228 10.563 1.00 96.19 183 GLY A C 1
ATOM 1512 O O . GLY A 1 183 ? 9.097 -4.639 11.629 1.00 96.19 183 GLY A O 1
ATOM 1513 N N . PHE A 1 184 ? 8.160 -4.767 9.594 1.00 96.00 184 PHE A N 1
ATOM 1514 C CA . PHE A 1 184 ? 7.369 -3.539 9.634 1.00 96.00 184 PHE A CA 1
ATOM 1515 C C . PHE A 1 184 ? 6.240 -3.615 8.601 1.00 96.00 184 PHE A C 1
ATOM 1517 O O . PHE A 1 184 ? 6.173 -4.569 7.825 1.00 96.00 184 PHE A O 1
ATOM 1524 N N . ILE A 1 185 ? 5.363 -2.612 8.566 1.00 97.75 185 ILE A N 1
ATOM 1525 C CA . ILE A 1 185 ? 4.314 -2.512 7.545 1.00 97.75 185 ILE A CA 1
ATOM 1526 C C . ILE A 1 185 ? 4.789 -1.594 6.411 1.00 97.75 185 ILE A C 1
ATOM 1528 O O . ILE A 1 185 ? 5.029 -0.409 6.667 1.00 97.75 185 ILE A O 1
ATOM 1532 N N . PRO A 1 186 ? 4.920 -2.092 5.167 1.00 97.12 186 PRO A N 1
ATOM 1533 C CA . PRO A 1 186 ? 5.181 -1.250 4.001 1.00 97.12 186 PRO A CA 1
ATOM 1534 C C . PRO A 1 186 ? 4.084 -0.199 3.794 1.00 97.12 186 PRO A C 1
ATOM 1536 O O . PRO A 1 186 ? 2.943 -0.405 4.197 1.00 97.12 186 PRO A O 1
ATOM 1539 N N . ASN A 1 187 ? 4.413 0.907 3.124 1.00 94.94 187 ASN A N 1
ATOM 1540 C CA . ASN A 1 187 ? 3.475 1.994 2.805 1.00 94.94 187 ASN A CA 1
ATOM 1541 C C . ASN A 1 187 ? 2.143 1.472 2.236 1.00 94.94 187 ASN A C 1
ATOM 1543 O O . ASN A 1 187 ? 1.068 1.844 2.709 1.00 94.94 187 ASN A O 1
ATOM 1547 N N . GLY A 1 188 ? 2.235 0.532 1.296 1.00 96.44 188 GLY A N 1
ATOM 1548 C CA . GLY A 1 188 ? 1.102 -0.242 0.821 1.00 96.44 188 GLY A CA 1
ATOM 1549 C C . GLY A 1 188 ? 1.501 -1.646 0.378 1.00 96.44 188 GLY A C 1
ATOM 1550 O O . GLY A 1 188 ? 2.670 -2.028 0.424 1.00 96.44 188 GLY A O 1
ATOM 1551 N N . GLY A 1 189 ? 0.524 -2.427 -0.074 1.00 96.81 189 GLY A N 1
ATOM 1552 C CA . GLY A 1 189 ? 0.692 -3.839 -0.441 1.00 96.81 189 GLY A CA 1
ATOM 1553 C C . GLY A 1 189 ? 1.430 -4.098 -1.760 1.00 96.81 189 GLY A C 1
ATOM 1554 O O . GLY A 1 189 ? 0.980 -4.945 -2.522 1.00 96.81 189 GLY A O 1
ATOM 1555 N N . ARG A 1 190 ? 2.526 -3.393 -2.061 1.00 97.38 190 ARG A N 1
ATOM 1556 C CA . ARG A 1 190 ? 3.307 -3.557 -3.302 1.00 97.38 190 ARG A CA 1
ATOM 1557 C C . ARG A 1 190 ? 4.801 -3.669 -3.022 1.00 97.38 190 ARG A C 1
ATOM 1559 O O . ARG A 1 190 ? 5.306 -3.011 -2.117 1.00 97.38 190 ARG A O 1
ATOM 1566 N N . ILE A 1 191 ? 5.525 -4.443 -3.829 1.00 96.06 191 ILE A N 1
ATOM 1567 C CA . ILE A 1 191 ? 6.962 -4.695 -3.628 1.00 96.06 191 ILE A CA 1
ATOM 1568 C C . ILE A 1 191 ? 7.814 -3.421 -3.738 1.00 96.06 191 ILE A C 1
ATOM 1570 O O . ILE A 1 191 ? 8.821 -3.277 -3.051 1.00 96.06 191 ILE A O 1
ATOM 1574 N N . TYR A 1 192 ? 7.384 -2.436 -4.532 1.00 94.62 192 TYR A N 1
ATOM 1575 C CA . TYR A 1 192 ? 8.066 -1.142 -4.635 1.00 94.62 192 TYR A CA 1
ATOM 1576 C C . TYR A 1 192 ? 7.856 -0.237 -3.400 1.00 94.62 192 TYR A C 1
ATOM 1578 O O . TYR A 1 192 ? 8.475 0.824 -3.298 1.00 94.62 192 TYR A O 1
ATOM 1586 N N . TYR A 1 193 ? 7.039 -0.666 -2.427 1.00 95.25 193 TYR A N 1
ATOM 1587 C CA . TYR A 1 193 ? 6.906 -0.043 -1.108 1.00 95.25 193 TYR A CA 1
ATOM 1588 C C . TYR A 1 193 ? 7.772 -0.705 -0.023 1.00 95.25 193 TYR A C 1
ATOM 1590 O O . TYR A 1 193 ? 7.865 -0.161 1.072 1.00 95.25 193 TYR A O 1
ATOM 1598 N N . GLU A 1 194 ? 8.468 -1.817 -0.293 1.00 92.38 194 GLU A N 1
ATOM 1599 C CA . GLU A 1 194 ? 9.210 -2.609 0.715 1.00 92.38 194 GLU A CA 1
ATOM 1600 C C . GLU A 1 194 ? 10.380 -1.883 1.405 1.00 92.38 194 GLU A C 1
ATOM 1602 O O . GLU A 1 194 ? 11.020 -2.443 2.291 1.00 92.38 194 GLU A O 1
ATOM 1607 N N . ARG A 1 195 ? 10.688 -0.637 1.030 1.00 87.25 195 ARG A N 1
ATOM 1608 C CA . ARG A 1 195 ? 11.708 0.184 1.706 1.00 87.25 195 ARG A CA 1
ATOM 1609 C C . ARG A 1 195 ? 11.136 1.240 2.645 1.00 87.25 195 ARG A C 1
ATOM 1611 O O . ARG A 1 195 ? 11.870 1.737 3.502 1.00 87.25 195 ARG A O 1
ATOM 1618 N N . ARG A 1 196 ? 9.860 1.595 2.485 1.00 90.38 196 ARG A N 1
ATOM 1619 C CA . ARG A 1 196 ? 9.218 2.691 3.215 1.00 90.38 196 ARG A CA 1
ATOM 1620 C C . ARG A 1 196 ? 7.956 2.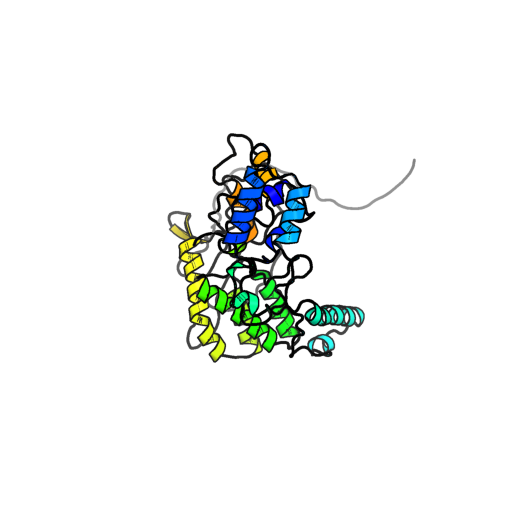220 3.909 1.00 90.38 196 ARG A C 1
ATOM 1622 O O . ARG A 1 196 ? 7.172 1.465 3.347 1.00 90.38 196 ARG A O 1
ATOM 1629 N N . SER A 1 197 ? 7.767 2.684 5.134 1.00 93.62 197 SER A N 1
ATOM 1630 C CA . SER A 1 197 ? 6.539 2.457 5.886 1.00 93.62 197 SER A CA 1
ATOM 1631 C C . SER A 1 197 ? 5.525 3.581 5.626 1.00 93.62 197 SER A C 1
ATOM 1633 O O . SER A 1 197 ? 5.529 4.227 4.575 1.00 93.62 197 SER A O 1
ATOM 1635 N N . GLN A 1 198 ? 4.651 3.800 6.594 1.00 88.19 198 GLN A N 1
ATOM 1636 C CA . GLN A 1 198 ? 3.741 4.926 6.726 1.00 88.19 198 GLN A CA 1
ATOM 1637 C C . GLN A 1 198 ? 3.602 5.245 8.225 1.00 88.19 198 GLN A C 1
ATOM 1639 O O . GLN A 1 198 ? 4.188 4.528 9.044 1.00 88.19 198 GLN A O 1
ATOM 1644 N N . PRO A 1 199 ? 2.860 6.289 8.633 1.00 91.31 199 PRO A N 1
ATOM 1645 C CA . PRO A 1 199 ? 2.619 6.539 10.048 1.00 91.31 199 PRO A CA 1
ATOM 1646 C C . PRO A 1 199 ? 2.144 5.261 10.783 1.00 91.31 199 PRO A C 1
ATOM 1648 O O . PRO A 1 199 ? 1.191 4.625 10.327 1.00 91.31 199 PRO A O 1
ATOM 1651 N N . PRO A 1 200 ? 2.790 4.857 11.896 1.00 90.25 200 PRO A N 1
ATOM 1652 C CA . PRO A 1 200 ? 2.557 3.561 12.523 1.00 90.25 200 PRO A CA 1
ATOM 1653 C C . PRO A 1 200 ? 1.299 3.529 13.390 1.00 90.25 200 PRO A C 1
ATOM 1655 O O . PRO A 1 200 ? 1.330 3.773 14.598 1.00 90.25 200 PRO A O 1
ATOM 1658 N N . PHE A 1 201 ? 0.170 3.219 12.755 1.00 93.81 201 PHE A N 1
ATOM 1659 C CA . PHE A 1 201 ? -1.140 3.146 13.401 1.00 93.81 201 PHE A CA 1
ATOM 1660 C C . PHE A 1 201 ? -1.542 1.727 13.845 1.00 93.81 201 PHE A C 1
ATOM 1662 O O . PHE A 1 201 ? -2.620 1.577 14.417 1.00 93.81 201 PHE A O 1
ATOM 1669 N N . LEU A 1 202 ? -0.720 0.685 13.655 1.00 96.00 202 LEU A N 1
ATOM 1670 C CA . LEU A 1 202 ? -1.111 -0.703 13.955 1.00 96.00 202 LEU A CA 1
ATOM 1671 C C . LEU A 1 202 ? -1.563 -0.903 15.408 1.00 96.00 202 LEU A C 1
ATOM 1673 O O . LEU A 1 202 ? -2.591 -1.532 15.651 1.00 96.00 202 LEU A O 1
ATOM 1677 N N . THR A 1 203 ? -0.849 -0.329 16.382 1.00 93.00 203 THR A N 1
ATOM 1678 C CA . THR A 1 203 ? -1.269 -0.444 17.791 1.00 93.00 203 THR A CA 1
ATOM 1679 C C . THR A 1 203 ? -2.626 0.225 18.029 1.00 93.00 203 THR A C 1
ATOM 1681 O O . THR A 1 203 ? -3.441 -0.305 18.780 1.00 93.00 203 THR A O 1
ATOM 1684 N N . LEU A 1 204 ? -2.905 1.347 17.355 1.00 94.25 204 LEU A N 1
ATOM 1685 C CA . LEU A 1 204 ? -4.198 2.034 17.438 1.00 94.25 204 LEU A CA 1
ATOM 1686 C C . LEU A 1 204 ? -5.311 1.221 16.766 1.00 94.25 204 LEU A C 1
ATOM 1688 O O . LEU A 1 204 ? -6.427 1.188 17.270 1.00 94.25 204 LEU A O 1
ATOM 1692 N N . MET A 1 205 ? -5.018 0.515 15.671 1.00 97.94 205 MET A N 1
ATOM 1693 C CA . MET A 1 205 ? -5.970 -0.410 15.046 1.00 97.94 205 MET A CA 1
ATOM 1694 C C . MET A 1 205 ? -6.328 -1.570 15.986 1.00 97.94 205 MET A C 1
ATOM 1696 O O . MET A 1 205 ? -7.509 -1.861 16.182 1.00 97.94 205 MET A O 1
ATOM 1700 N N . VAL A 1 206 ? -5.318 -2.202 16.599 1.00 96.75 206 VAL A N 1
ATOM 1701 C CA . VAL A 1 206 ? -5.508 -3.279 17.588 1.00 96.75 206 VAL A CA 1
ATOM 1702 C C . VAL A 1 206 ? -6.277 -2.764 18.805 1.00 96.75 206 VAL A C 1
ATOM 1704 O O . VAL A 1 206 ? -7.173 -3.446 19.299 1.00 96.75 206 VAL A O 1
ATOM 1707 N N . GLU A 1 207 ? -5.983 -1.547 19.270 1.00 94.75 207 GLU A N 1
ATOM 1708 C CA . GLU A 1 207 ? -6.719 -0.911 20.361 1.00 94.75 207 GLU A CA 1
ATOM 1709 C C . GLU A 1 207 ? -8.186 -0.651 19.998 1.00 94.75 207 GLU A C 1
ATOM 1711 O O . GLU A 1 207 ? -9.066 -1.007 20.783 1.00 94.75 207 GLU A O 1
ATOM 1716 N N . SER A 1 208 ? -8.468 -0.061 18.831 1.00 97.25 208 SER A N 1
ATOM 1717 C CA . SER A 1 208 ? -9.839 0.171 18.360 1.00 97.25 208 SER A CA 1
ATOM 1718 C C . SER A 1 208 ? -10.633 -1.133 18.308 1.00 97.25 208 SER A C 1
ATOM 1720 O O . SER A 1 208 ? -11.757 -1.189 18.810 1.00 97.25 208 SER A O 1
ATOM 1722 N N . TYR A 1 209 ? -10.030 -2.202 17.781 1.00 98.12 209 TYR A N 1
ATOM 1723 C CA . TYR A 1 209 ? -10.650 -3.525 17.748 1.00 98.12 209 TYR A CA 1
ATOM 1724 C C . TYR A 1 209 ? -10.891 -4.090 19.151 1.00 98.12 209 TYR A C 1
ATOM 1726 O O . TYR A 1 209 ? -11.999 -4.533 19.457 1.00 98.12 209 TYR A O 1
ATOM 1734 N N . TYR A 1 210 ? -9.893 -4.025 20.038 1.00 97.12 210 TYR A N 1
ATOM 1735 C CA . TYR A 1 210 ? -10.033 -4.482 21.421 1.00 97.12 210 TYR A CA 1
ATOM 1736 C C . TYR A 1 210 ? -11.132 -3.718 22.164 1.00 97.12 210 TYR A C 1
ATOM 1738 O O . TYR A 1 210 ? -11.924 -4.324 22.875 1.00 97.12 210 TYR A O 1
ATOM 1746 N N . ARG A 1 211 ? -11.237 -2.398 21.987 1.00 96.50 211 ARG A N 1
ATOM 1747 C CA . ARG A 1 211 ? -12.299 -1.596 22.614 1.00 96.50 211 ARG A CA 1
ATOM 1748 C C . ARG A 1 211 ? -13.693 -1.972 22.108 1.00 96.50 211 ARG A C 1
ATOM 1750 O O . ARG A 1 211 ? -14.646 -1.886 22.875 1.00 96.50 211 ARG A O 1
ATOM 1757 N N . ALA A 1 212 ? -13.811 -2.376 20.844 1.00 97.00 212 ALA A N 1
ATOM 1758 C CA . ALA A 1 212 ? -15.081 -2.789 20.253 1.00 97.00 212 ALA A CA 1
ATOM 1759 C C . ALA A 1 212 ? -15.509 -4.211 20.663 1.00 97.00 212 ALA A C 1
ATOM 1761 O O . ALA A 1 212 ? -16.702 -4.481 20.765 1.00 97.00 212 ALA A O 1
ATOM 1762 N N . THR A 1 213 ? -14.553 -5.115 20.899 1.00 97.50 213 THR A N 1
ATOM 1763 C CA . THR A 1 213 ? -14.816 -6.562 21.054 1.00 97.50 213 THR A CA 1
ATOM 1764 C C . THR A 1 213 ? -14.495 -7.118 22.437 1.00 97.50 213 THR A C 1
ATOM 1766 O O . THR A 1 213 ? -15.010 -8.165 22.820 1.00 97.50 213 THR A O 1
ATOM 1769 N N . MET A 1 214 ? -13.636 -6.433 23.192 1.00 96.75 214 MET A N 1
ATOM 1770 C CA . MET A 1 214 ? -13.003 -6.909 24.423 1.00 96.75 214 MET A CA 1
ATOM 1771 C C . MET A 1 214 ? -12.208 -8.216 24.250 1.00 96.75 214 MET A C 1
ATOM 1773 O O . MET A 1 214 ? -11.957 -8.922 25.233 1.00 96.75 214 MET A O 1
ATOM 1777 N N . ASP A 1 215 ? -11.767 -8.525 23.025 1.00 96.56 215 ASP A N 1
ATOM 1778 C CA . ASP A 1 215 ? -11.016 -9.738 22.701 1.00 96.56 215 ASP A CA 1
ATOM 1779 C C . ASP A 1 215 ? -9.568 -9.670 23.219 1.00 96.56 215 ASP A C 1
ATOM 1781 O O . ASP A 1 215 ? -8.643 -9.148 22.586 1.00 96.56 215 ASP A O 1
ATOM 1785 N N . LYS A 1 216 ? -9.372 -10.202 24.428 1.00 93.75 216 LYS A N 1
ATOM 1786 C CA . LYS A 1 216 ? -8.060 -10.273 25.084 1.00 93.75 216 LYS A CA 1
ATOM 1787 C C . LYS A 1 216 ? -7.131 -11.304 24.444 1.00 93.75 216 LYS A C 1
ATOM 1789 O O . LYS A 1 216 ? -5.918 -11.160 24.598 1.00 93.75 216 LYS A O 1
ATOM 1794 N N . GLU A 1 217 ? -7.668 -12.335 23.794 1.00 97.00 217 GLU A N 1
ATOM 1795 C CA . GLU A 1 217 ? -6.853 -13.369 23.151 1.00 97.00 217 GLU A CA 1
ATOM 1796 C C . GLU A 1 217 ? -6.204 -12.801 21.892 1.00 97.00 217 GLU A C 1
ATOM 1798 O O . GLU A 1 217 ? -4.984 -12.889 21.744 1.00 97.00 217 GLU A O 1
ATOM 1803 N N . PHE A 1 218 ? -6.982 -12.107 21.057 1.00 95.75 218 PHE A N 1
ATOM 1804 C CA . PHE A 1 218 ? -6.448 -11.402 19.897 1.00 95.75 218 PHE A CA 1
ATOM 1805 C C . PHE A 1 218 ? -5.423 -10.336 20.291 1.00 95.75 218 PHE A C 1
ATOM 1807 O O . PHE A 1 218 ? -4.338 -10.283 19.709 1.00 95.75 218 PHE A O 1
ATOM 1814 N N . LEU A 1 219 ? -5.714 -9.532 21.324 1.00 92.19 219 LEU A N 1
ATOM 1815 C CA . LEU A 1 219 ? -4.756 -8.548 21.832 1.00 92.19 219 LEU A CA 1
ATOM 1816 C C . LEU A 1 219 ? -3.426 -9.214 22.207 1.00 92.19 219 LEU A C 1
ATOM 1818 O O . LEU A 1 219 ? -2.377 -8.737 21.781 1.00 92.19 219 LEU A O 1
ATOM 1822 N N . ARG A 1 220 ? -3.455 -10.323 22.964 1.00 91.81 220 ARG A N 1
ATOM 1823 C CA . ARG A 1 220 ? -2.241 -11.065 23.345 1.00 91.81 220 ARG A CA 1
ATOM 1824 C C . ARG A 1 220 ? -1.511 -11.646 22.135 1.00 91.81 220 ARG A C 1
ATOM 1826 O O . ARG A 1 220 ? -0.286 -11.572 22.097 1.00 91.81 220 ARG A O 1
ATOM 1833 N N . ALA A 1 221 ? -2.239 -12.168 21.150 1.00 95.38 221 ALA A N 1
ATOM 1834 C CA . ALA A 1 221 ? -1.663 -12.705 19.920 1.00 95.38 221 ALA A CA 1
ATOM 1835 C C . ALA A 1 221 ? -1.003 -11.625 19.042 1.00 95.38 221 ALA A C 1
ATOM 1837 O O . ALA A 1 221 ? -0.029 -11.915 18.351 1.00 95.38 221 ALA A O 1
ATOM 1838 N N . ALA A 1 222 ? -1.490 -10.381 19.085 1.00 93.81 222 ALA A N 1
ATOM 1839 C CA . ALA A 1 222 ? -0.929 -9.268 18.321 1.00 93.81 222 ALA A CA 1
ATOM 1840 C C . ALA A 1 222 ? 0.370 -8.699 18.926 1.00 93.81 222 ALA A C 1
ATOM 1842 O O . ALA A 1 222 ? 1.200 -8.167 18.187 1.00 93.81 222 ALA A O 1
ATOM 1843 N N . LEU A 1 223 ? 0.571 -8.816 20.249 1.00 91.38 223 LEU A N 1
ATOM 1844 C CA . LEU A 1 223 ? 1.697 -8.191 20.968 1.00 91.38 223 LEU A CA 1
ATOM 1845 C C . LEU A 1 223 ? 3.083 -8.450 20.353 1.00 91.38 223 LEU A C 1
ATOM 1847 O O . LEU A 1 223 ? 3.831 -7.478 20.228 1.00 91.38 223 LEU A O 1
ATOM 1851 N N . PRO A 1 224 ? 3.452 -9.684 19.947 1.00 95.38 224 PRO A N 1
ATOM 1852 C CA . PRO A 1 224 ? 4.780 -9.934 19.391 1.00 95.38 224 PRO A CA 1
ATOM 1853 C C . PRO A 1 224 ? 5.055 -9.126 18.117 1.00 95.38 224 PRO A C 1
ATOM 1855 O O . PRO A 1 224 ? 6.138 -8.562 17.969 1.00 95.38 224 PRO A O 1
ATOM 1858 N N . ALA A 1 225 ? 4.063 -9.008 17.231 1.00 95.50 225 ALA A N 1
ATOM 1859 C CA . ALA A 1 225 ? 4.185 -8.210 16.015 1.00 95.50 225 ALA A CA 1
ATOM 1860 C C . ALA A 1 225 ? 4.230 -6.705 16.337 1.00 95.50 225 ALA A C 1
ATOM 1862 O O . ALA A 1 225 ? 5.064 -5.991 15.791 1.00 95.50 225 ALA A O 1
ATOM 1863 N N . LEU A 1 226 ? 3.414 -6.213 17.279 1.00 93.75 226 LEU A N 1
ATOM 1864 C CA . LEU A 1 226 ? 3.487 -4.809 17.718 1.00 93.75 226 LEU A CA 1
ATOM 1865 C C . LEU A 1 226 ? 4.883 -4.446 18.251 1.00 93.75 226 LEU A C 1
ATOM 1867 O O . LEU A 1 226 ? 5.424 -3.384 17.939 1.00 93.75 226 LEU A O 1
ATOM 1871 N N . GLU A 1 227 ? 5.488 -5.336 19.041 1.00 91.88 227 GLU A N 1
ATOM 1872 C CA . GLU A 1 227 ? 6.846 -5.144 19.547 1.00 91.88 227 GLU A CA 1
ATOM 1873 C C . GLU A 1 227 ? 7.889 -5.193 18.421 1.00 91.88 227 GLU A C 1
ATOM 1875 O O . GLU A 1 227 ? 8.833 -4.400 18.419 1.00 91.88 227 GLU A O 1
ATOM 1880 N N . GLN A 1 228 ? 7.719 -6.089 17.448 1.00 95.62 228 GLN A N 1
ATOM 1881 C CA . GLN A 1 228 ? 8.600 -6.186 16.287 1.00 95.62 228 GLN A CA 1
ATOM 1882 C C . GLN A 1 228 ? 8.579 -4.903 15.446 1.00 95.62 228 GLN A C 1
ATOM 1884 O O . GLN A 1 228 ? 9.646 -4.373 15.134 1.00 95.62 228 GLN A O 1
ATOM 1889 N N . GLU A 1 229 ? 7.397 -4.357 15.150 1.00 95.44 229 GLU A N 1
ATOM 1890 C CA . GLU A 1 229 ? 7.284 -3.090 14.424 1.00 95.44 229 GLU A CA 1
ATOM 1891 C C . GLU A 1 229 ? 7.915 -1.938 15.220 1.00 95.44 229 GLU A C 1
ATOM 1893 O O . GLU A 1 229 ? 8.666 -1.131 14.670 1.00 95.44 229 GLU A O 1
ATOM 1898 N N . TYR A 1 230 ? 7.692 -1.878 16.536 1.00 90.56 230 TYR A N 1
ATOM 1899 C CA . TYR A 1 230 ? 8.345 -0.882 17.386 1.00 90.56 230 TYR A CA 1
ATOM 1900 C C . TYR A 1 230 ? 9.878 -0.979 17.315 1.00 90.56 230 TYR A C 1
ATOM 1902 O O . TYR A 1 230 ? 10.560 0.040 17.178 1.00 90.56 230 TYR A O 1
ATOM 1910 N N . ARG A 1 231 ? 10.438 -2.196 17.349 1.00 93.62 231 ARG A N 1
ATOM 1911 C CA . ARG A 1 231 ? 11.886 -2.412 17.197 1.00 93.62 231 ARG A CA 1
ATOM 1912 C C . ARG A 1 231 ? 12.392 -1.917 15.847 1.00 93.62 231 ARG A C 1
ATOM 1914 O O . ARG A 1 231 ? 13.441 -1.280 15.828 1.00 93.62 231 ARG A O 1
ATOM 1921 N N . PHE A 1 232 ? 11.647 -2.120 14.758 1.00 94.31 232 PHE A N 1
ATOM 1922 C CA . PHE A 1 232 ? 11.994 -1.543 13.456 1.00 94.31 232 PHE A CA 1
ATOM 1923 C C . PHE A 1 232 ? 12.131 -0.016 13.531 1.00 94.31 232 PHE A C 1
ATOM 1925 O O . PHE A 1 232 ? 13.156 0.522 13.110 1.00 94.31 232 PHE A O 1
ATOM 1932 N N . TRP A 1 233 ? 11.156 0.692 14.114 1.00 89.00 233 TRP A N 1
ATOM 1933 C CA . TRP A 1 233 ? 11.226 2.154 14.243 1.00 89.00 233 TRP A CA 1
ATOM 1934 C C . TRP A 1 233 ? 12.421 2.595 15.089 1.00 89.00 233 TRP A C 1
ATOM 1936 O O . TRP A 1 233 ? 13.142 3.524 14.718 1.00 89.00 233 TRP A O 1
ATOM 1946 N N . MET A 1 234 ? 12.676 1.910 16.203 1.00 89.88 234 MET A N 1
ATOM 1947 C CA . MET A 1 234 ? 13.791 2.243 17.088 1.00 89.88 234 MET A CA 1
ATOM 1948 C C . MET A 1 234 ? 15.161 1.924 16.487 1.00 89.88 234 MET A C 1
ATOM 1950 O O . MET A 1 234 ? 16.109 2.656 16.745 1.00 89.88 234 MET A O 1
ATOM 1954 N N . GLN A 1 235 ? 15.290 0.875 15.681 1.00 92.50 235 GLN A N 1
ATOM 1955 C CA . GLN A 1 235 ? 16.569 0.485 15.080 1.00 92.50 235 GLN A CA 1
ATOM 1956 C C . GLN A 1 235 ? 16.869 1.267 13.801 1.00 92.50 235 GLN A C 1
ATOM 1958 O O . GLN A 1 235 ? 18.005 1.672 13.577 1.00 92.50 235 GLN A O 1
ATOM 1963 N N . ASN A 1 236 ? 15.848 1.513 12.976 1.00 89.81 236 ASN A N 1
ATOM 1964 C CA . ASN A 1 236 ? 16.047 1.969 11.600 1.00 89.81 236 ASN A CA 1
ATOM 1965 C C . ASN A 1 236 ? 15.637 3.424 11.366 1.00 89.81 236 ASN A C 1
ATOM 1967 O O . ASN A 1 236 ? 15.901 3.967 10.290 1.00 89.81 236 ASN A O 1
ATOM 1971 N N . ARG A 1 237 ? 14.923 4.038 12.316 1.00 85.88 237 ARG A N 1
ATOM 1972 C CA . ARG A 1 237 ? 14.349 5.386 12.176 1.00 85.88 237 ARG A CA 1
ATOM 1973 C C . ARG A 1 237 ? 14.642 6.294 13.368 1.00 85.88 237 ARG A C 1
ATOM 1975 O O . ARG A 1 237 ? 14.192 7.438 13.358 1.00 85.88 237 ARG A O 1
ATOM 1982 N N . SER A 1 238 ? 15.360 5.819 14.387 1.00 86.25 238 SER A N 1
ATOM 1983 C CA . SER A 1 238 ? 15.706 6.639 15.547 1.00 86.25 238 SER A CA 1
ATOM 1984 C C . SER A 1 238 ? 16.930 7.526 15.298 1.00 86.25 238 SER A C 1
ATOM 1986 O O . SER A 1 238 ? 17.779 7.243 14.453 1.00 86.25 238 SER A O 1
ATOM 1988 N N . VAL A 1 239 ? 16.996 8.639 16.022 1.00 85.69 239 VAL A N 1
ATOM 1989 C CA . VAL A 1 239 ? 18.112 9.581 16.032 1.00 85.69 239 VAL A CA 1
ATOM 1990 C C . VAL A 1 239 ? 18.262 10.156 17.439 1.00 85.69 239 VAL A C 1
ATOM 1992 O O . VAL A 1 239 ? 17.272 10.523 18.077 1.00 85.69 239 VAL A O 1
ATOM 1995 N N . ALA A 1 240 ? 19.500 10.226 17.924 1.00 89.38 240 ALA A N 1
ATOM 1996 C CA . ALA A 1 240 ? 19.829 10.916 19.163 1.00 89.38 240 ALA A CA 1
ATOM 1997 C C . ALA A 1 240 ? 19.898 12.430 18.913 1.00 89.38 240 ALA A C 1
ATOM 1999 O O . ALA A 1 240 ? 20.532 12.891 17.962 1.00 89.38 240 ALA A O 1
ATOM 2000 N N . VAL A 1 241 ? 19.225 13.203 19.759 1.00 86.75 241 VAL A N 1
ATOM 2001 C CA . VAL A 1 241 ? 19.168 14.664 19.707 1.00 86.75 241 VAL A CA 1
ATOM 2002 C C . VAL A 1 241 ? 19.566 15.207 21.071 1.00 86.75 241 VAL A C 1
ATOM 2004 O O . VAL A 1 241 ? 18.921 14.908 22.074 1.00 86.75 241 VAL A O 1
ATOM 2007 N N . THR A 1 242 ? 20.610 16.030 21.113 1.00 90.88 242 THR A N 1
ATOM 2008 C CA . THR A 1 242 ? 21.032 16.707 22.342 1.00 90.88 242 THR A CA 1
ATOM 2009 C C . THR A 1 242 ? 20.290 18.031 22.491 1.00 90.88 242 THR A C 1
ATOM 2011 O O . THR A 1 242 ? 20.407 18.912 21.639 1.00 90.88 242 THR A O 1
ATOM 2014 N N . LEU A 1 243 ? 19.556 18.197 23.590 1.00 86.62 243 LEU A N 1
ATOM 2015 C CA . LEU A 1 243 ? 18.896 19.447 23.960 1.00 86.62 243 LEU A CA 1
ATOM 2016 C C . LEU A 1 243 ? 19.295 19.811 25.391 1.00 86.62 243 LEU A C 1
ATOM 2018 O O . LEU A 1 243 ? 19.105 19.023 26.310 1.00 86.62 243 LEU A O 1
ATOM 2022 N N . ASN A 1 244 ? 19.859 21.005 25.587 1.00 90.88 244 ASN A N 1
ATOM 2023 C CA . ASN A 1 244 ? 20.302 21.496 26.902 1.00 90.88 244 ASN A CA 1
ATOM 2024 C C . ASN A 1 244 ? 21.242 20.525 27.650 1.00 90.88 244 ASN A C 1
ATOM 2026 O O . ASN A 1 244 ? 21.168 20.394 28.867 1.00 90.88 244 ASN A O 1
ATOM 2030 N N . GLY A 1 245 ? 22.108 19.818 26.918 1.00 89.94 245 GLY A N 1
ATOM 2031 C CA . GLY A 1 245 ? 23.036 18.833 27.486 1.00 89.94 245 GLY A CA 1
ATOM 2032 C C . GLY A 1 245 ? 22.418 17.467 27.812 1.00 89.94 245 GLY A C 1
ATOM 2033 O O . GLY A 1 245 ? 23.160 16.559 28.174 1.00 89.94 245 GLY A O 1
ATOM 2034 N N . ALA A 1 246 ? 21.104 17.288 27.644 1.00 90.69 246 ALA A N 1
ATOM 2035 C CA . ALA A 1 246 ? 20.437 15.994 27.758 1.00 90.69 246 ALA A CA 1
ATOM 2036 C C . ALA A 1 246 ? 20.279 15.340 26.379 1.00 90.69 246 ALA A C 1
ATOM 2038 O O . ALA A 1 246 ? 19.917 15.997 25.401 1.00 90.69 246 ALA A O 1
ATOM 2039 N N . GLU A 1 247 ? 20.551 14.039 26.298 1.00 91.06 247 GLU A N 1
ATOM 2040 C CA . GLU A 1 247 ? 20.336 13.249 25.087 1.00 91.06 247 GLU A CA 1
ATOM 2041 C C . GLU A 1 247 ? 18.906 12.693 25.059 1.00 91.06 247 GLU A C 1
ATOM 2043 O O . GLU A 1 247 ? 18.431 12.088 26.021 1.00 91.06 247 GLU A O 1
ATOM 2048 N N . HIS A 1 248 ? 18.216 12.894 23.939 1.00 85.69 248 HIS A N 1
ATOM 2049 C CA . HIS A 1 248 ? 16.871 12.393 23.691 1.00 85.69 248 HIS A CA 1
ATOM 2050 C C . HIS A 1 248 ? 16.858 11.549 22.421 1.00 85.69 248 HIS A C 1
ATOM 2052 O O . HIS A 1 248 ? 17.324 11.991 21.375 1.00 85.69 248 HIS A O 1
ATOM 2058 N N . VAL A 1 249 ? 16.272 10.355 22.483 1.00 85.62 249 VAL A N 1
ATOM 2059 C CA . VAL A 1 249 ? 16.063 9.522 21.293 1.00 85.62 249 VAL A CA 1
ATOM 2060 C C . VAL A 1 249 ? 14.686 9.827 20.715 1.00 85.62 249 VAL A C 1
ATOM 2062 O O . VAL A 1 249 ? 13.670 9.641 21.383 1.00 85.62 249 VAL A O 1
ATOM 2065 N N . LEU A 1 250 ? 14.661 10.304 19.473 1.00 85.19 250 LEU A N 1
ATOM 2066 C CA . LEU A 1 250 ? 13.448 10.567 18.699 1.00 85.19 250 LEU A CA 1
ATOM 2067 C C . LEU A 1 250 ? 13.461 9.730 17.426 1.00 85.19 250 LEU A C 1
ATOM 2069 O O . LEU A 1 250 ? 14.481 9.139 17.085 1.00 85.19 250 LEU A O 1
ATOM 2073 N N . ASN A 1 251 ? 12.355 9.715 16.689 1.00 83.38 251 ASN A N 1
ATOM 2074 C CA . ASN A 1 251 ? 12.306 9.078 15.384 1.00 83.38 251 ASN A CA 1
ATOM 2075 C C . ASN A 1 251 ? 12.013 10.092 14.281 1.00 83.38 251 ASN A C 1
ATOM 2077 O O . ASN A 1 251 ? 11.344 11.112 14.477 1.00 83.38 251 ASN A O 1
ATOM 2081 N N . ARG A 1 252 ? 12.507 9.775 13.089 1.00 82.62 252 ARG A N 1
ATOM 2082 C CA . ARG A 1 252 ? 12.248 10.527 11.866 1.00 82.62 252 ARG A CA 1
ATOM 2083 C C . ARG A 1 252 ? 11.858 9.581 10.743 1.00 82.62 252 ARG A C 1
ATOM 2085 O O . ARG A 1 252 ? 12.397 8.480 10.654 1.00 82.62 252 ARG A O 1
ATOM 2092 N N . TYR A 1 253 ? 10.982 10.033 9.854 1.00 80.75 253 TYR A N 1
ATOM 2093 C CA . TYR A 1 253 ? 10.802 9.353 8.572 1.00 80.75 253 TYR A CA 1
ATOM 2094 C C . TYR A 1 253 ? 12.081 9.506 7.754 1.00 80.75 253 TYR A C 1
ATOM 2096 O O . TYR A 1 253 ? 12.596 10.617 7.597 1.00 80.75 253 TYR A O 1
ATOM 2104 N N . HIS A 1 254 ? 12.645 8.382 7.328 1.00 80.12 254 HIS A N 1
ATOM 2105 C CA . HIS A 1 254 ? 13.958 8.348 6.700 1.00 80.12 254 HIS A CA 1
ATOM 2106 C C . HIS A 1 254 ? 14.135 7.056 5.912 1.00 80.12 254 HIS A C 1
ATOM 2108 O O . HIS A 1 254 ? 14.482 6.005 6.458 1.00 80.12 254 HIS A O 1
ATOM 2114 N N . VAL A 1 255 ? 13.950 7.161 4.603 1.00 83.06 255 VAL A N 1
ATOM 2115 C CA . VAL A 1 255 ? 14.044 6.030 3.684 1.00 83.06 255 VAL A CA 1
ATOM 2116 C C . VAL A 1 255 ? 15.395 6.065 2.973 1.00 83.06 255 VAL A C 1
ATOM 2118 O O . VAL A 1 255 ? 15.821 7.103 2.476 1.00 83.06 255 VAL A O 1
ATOM 2121 N N . GLN A 1 256 ? 16.089 4.929 2.923 1.00 79.50 256 GLN A N 1
ATOM 2122 C CA . GLN A 1 256 ? 17.358 4.794 2.204 1.00 79.50 256 GLN A CA 1
ATOM 2123 C C . GLN A 1 256 ? 17.106 4.316 0.763 1.00 79.50 256 GLN A C 1
ATOM 2125 O O . GLN A 1 256 ? 17.046 3.111 0.487 1.00 79.50 256 GLN A O 1
ATOM 2130 N N . VAL A 1 257 ? 16.934 5.266 -0.159 1.00 75.81 257 VAL A N 1
ATOM 2131 C CA . VAL A 1 257 ? 16.760 5.019 -1.603 1.00 75.81 257 VAL A CA 1
ATOM 2132 C C . VAL A 1 257 ? 17.589 6.030 -2.394 1.00 75.81 257 VAL A C 1
ATOM 2134 O O . VAL A 1 257 ? 17.647 7.198 -2.022 1.00 75.81 257 VAL A O 1
ATOM 2137 N N . GLY A 1 258 ? 18.227 5.563 -3.469 1.00 77.50 258 GLY A N 1
ATOM 2138 C CA . GLY A 1 258 ? 19.027 6.380 -4.393 1.00 77.50 258 GLY A CA 1
ATOM 2139 C C . GLY A 1 258 ? 18.467 6.394 -5.818 1.00 77.50 258 GLY A C 1
ATOM 2140 O O . GLY A 1 258 ? 19.210 6.619 -6.766 1.00 77.50 258 GLY A O 1
ATOM 2141 N N . SER A 1 259 ? 17.182 6.084 -5.987 1.00 83.94 259 SER A N 1
ATOM 2142 C CA . SER A 1 259 ? 16.501 5.982 -7.281 1.00 83.94 259 SER A CA 1
ATOM 2143 C C . SER A 1 259 ? 15.101 6.598 -7.198 1.00 83.94 259 SER A C 1
ATOM 2145 O O . SER A 1 259 ? 14.536 6.603 -6.103 1.00 83.94 259 SER A O 1
ATOM 2147 N N . PRO A 1 260 ? 14.524 7.055 -8.326 1.00 89.06 260 PRO A N 1
ATOM 2148 C CA . PRO A 1 260 ? 13.141 7.528 -8.382 1.00 89.06 260 PRO A CA 1
ATOM 2149 C C . PRO A 1 260 ? 12.149 6.483 -7.859 1.00 89.06 260 PRO A C 1
ATOM 2151 O O . PRO A 1 260 ? 12.370 5.275 -8.013 1.00 89.06 260 PRO A O 1
ATOM 2154 N N . ARG A 1 261 ? 11.031 6.936 -7.287 1.00 92.69 261 ARG A N 1
ATOM 2155 C CA . ARG A 1 261 ? 9.934 6.053 -6.878 1.00 92.69 261 ARG A CA 1
ATOM 2156 C C . ARG A 1 261 ? 9.302 5.406 -8.113 1.00 92.69 261 ARG A C 1
ATOM 2158 O O . ARG A 1 261 ? 8.885 6.135 -9.008 1.00 92.69 261 ARG A O 1
ATOM 2165 N N . PRO A 1 262 ? 9.164 4.070 -8.180 1.00 95.31 262 PRO A N 1
ATOM 2166 C CA . PRO A 1 262 ? 8.622 3.420 -9.372 1.00 95.31 262 PRO A CA 1
ATOM 2167 C C . PRO A 1 262 ? 7.205 3.870 -9.754 1.00 95.31 262 PRO A C 1
ATOM 2169 O O . PRO A 1 262 ? 6.889 3.912 -10.937 1.00 95.31 262 PRO A O 1
ATOM 2172 N N . GLU A 1 263 ? 6.367 4.242 -8.782 1.00 95.06 263 GLU A N 1
ATOM 2173 C CA . GLU A 1 263 ? 4.985 4.694 -9.000 1.00 95.06 263 GLU A CA 1
ATOM 2174 C C . GLU A 1 263 ? 4.826 6.205 -9.268 1.00 95.06 263 GLU A C 1
ATOM 2176 O O . GLU A 1 263 ? 3.703 6.713 -9.345 1.00 95.06 263 GLU A O 1
ATOM 2181 N N . SER A 1 264 ? 5.936 6.945 -9.306 1.00 93.06 264 SER A N 1
ATOM 2182 C CA . SER A 1 264 ? 6.019 8.394 -9.567 1.00 93.06 264 SER A CA 1
ATOM 2183 C C . SER A 1 264 ? 7.389 8.717 -10.175 1.00 93.06 264 SER A C 1
ATOM 2185 O O . SER A 1 264 ? 8.103 9.613 -9.724 1.00 93.06 264 SER A O 1
ATOM 2187 N N . TYR A 1 265 ? 7.800 7.882 -11.123 1.00 93.31 265 TYR A N 1
ATOM 2188 C CA . TYR A 1 265 ? 9.148 7.809 -11.657 1.00 93.31 265 TYR A CA 1
ATOM 2189 C C . TYR A 1 265 ? 9.498 9.048 -12.479 1.00 93.31 265 TYR A C 1
ATOM 2191 O O . TYR A 1 265 ? 10.556 9.634 -12.259 1.00 93.31 265 TYR A O 1
ATOM 2199 N N . THR A 1 266 ? 8.624 9.468 -13.398 1.00 90.56 266 THR A N 1
ATOM 2200 C CA . THR A 1 266 ? 8.857 10.656 -14.224 1.00 90.56 266 THR A CA 1
ATOM 2201 C C . THR A 1 266 ? 8.819 11.920 -13.385 1.00 90.56 266 THR A C 1
ATOM 2203 O O . THR A 1 266 ? 9.690 12.764 -13.550 1.00 90.56 266 THR A O 1
ATOM 2206 N N . ASP A 1 267 ? 7.889 12.014 -12.432 1.00 86.56 267 ASP A N 1
ATOM 2207 C CA . ASP A 1 267 ? 7.796 13.162 -11.521 1.00 86.56 267 ASP A CA 1
ATOM 2208 C C . ASP A 1 267 ? 9.083 13.330 -10.698 1.00 86.56 267 ASP A C 1
ATOM 2210 O O . ASP A 1 267 ? 9.609 14.434 -10.545 1.00 86.56 267 ASP A O 1
ATOM 2214 N N . ASP A 1 268 ? 9.610 12.222 -10.169 1.00 86.62 268 ASP A N 1
ATOM 2215 C CA . ASP A 1 268 ? 10.847 12.225 -9.392 1.00 86.62 268 ASP A CA 1
ATOM 2216 C C . ASP A 1 268 ? 12.073 12.548 -10.268 1.00 86.62 268 ASP A C 1
ATOM 2218 O O . ASP A 1 268 ? 12.968 13.260 -9.808 1.00 86.62 268 ASP A O 1
ATOM 2222 N N . LEU A 1 269 ? 12.118 12.070 -11.520 1.00 86.12 269 LEU A N 1
ATOM 2223 C CA . LEU A 1 269 ? 13.178 12.409 -12.477 1.00 86.12 269 LEU A CA 1
ATOM 2224 C C . LEU A 1 269 ? 13.158 13.890 -12.863 1.00 86.12 269 LEU A C 1
ATOM 2226 O O . LEU A 1 269 ? 14.184 14.557 -12.753 1.00 86.12 269 LEU A O 1
ATOM 2230 N N . GLU A 1 270 ? 12.003 14.417 -13.268 1.00 85.81 270 GLU A N 1
ATOM 2231 C CA . GLU A 1 270 ? 11.843 15.815 -13.682 1.00 85.81 270 GLU A CA 1
ATOM 2232 C C . GLU A 1 270 ? 12.200 16.775 -12.540 1.00 85.81 270 GLU A C 1
ATOM 2234 O O . GLU A 1 270 ? 12.883 17.783 -12.745 1.00 85.81 270 GLU A O 1
ATOM 2239 N N . LEU A 1 271 ? 11.814 16.429 -11.306 1.00 79.62 271 LEU A N 1
ATOM 2240 C CA . LEU A 1 271 ? 12.211 17.183 -10.123 1.00 79.62 271 LEU A CA 1
ATOM 2241 C C . LEU A 1 271 ? 13.733 17.173 -9.925 1.00 79.62 271 LEU A C 1
ATOM 2243 O O . LEU A 1 271 ? 14.309 18.209 -9.591 1.00 79.62 271 LEU A O 1
AT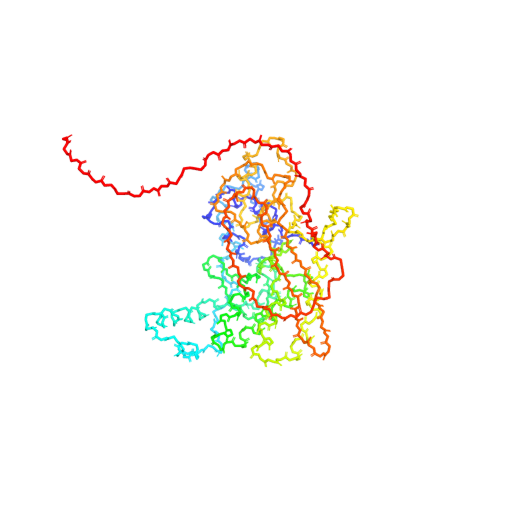OM 2247 N N . ALA A 1 272 ? 14.384 16.023 -10.113 1.00 80.06 272 ALA A N 1
ATOM 2248 C CA . ALA A 1 272 ? 15.828 15.889 -9.948 1.00 80.06 272 ALA A CA 1
ATOM 2249 C C . ALA A 1 272 ? 16.621 16.614 -11.051 1.00 80.06 272 ALA A C 1
ATOM 2251 O O . ALA A 1 272 ? 17.667 17.201 -10.765 1.00 80.06 272 ALA A O 1
ATOM 2252 N N . GLU A 1 273 ? 16.132 16.616 -12.292 1.00 80.06 273 GLU A N 1
ATOM 2253 C CA . GLU A 1 273 ? 16.742 17.337 -13.416 1.00 80.06 273 GLU A CA 1
ATOM 2254 C C . GLU A 1 273 ? 16.749 18.854 -13.196 1.00 80.06 273 GLU A C 1
ATOM 2256 O O . GLU A 1 273 ? 17.743 19.516 -13.514 1.00 80.06 273 GLU A O 1
ATOM 2261 N N . GLY A 1 274 ? 15.683 19.380 -12.580 1.00 73.19 274 GLY A N 1
ATOM 2262 C CA . GLY A 1 274 ? 15.545 20.789 -12.209 1.00 73.19 274 GLY A CA 1
ATOM 2263 C C . GLY A 1 274 ? 16.483 21.266 -11.092 1.00 73.19 274 GLY A C 1
ATOM 2264 O O . GLY A 1 274 ? 16.556 22.470 -10.839 1.00 73.19 274 GLY A O 1
ATOM 2265 N N . LEU A 1 275 ? 17.216 20.364 -10.425 1.00 72.12 275 LEU A N 1
ATOM 2266 C CA . LEU A 1 275 ? 18.195 20.721 -9.394 1.00 72.12 275 LEU A CA 1
ATOM 2267 C C . LEU A 1 275 ? 19.515 21.198 -10.013 1.00 72.12 275 LEU A C 1
ATOM 2269 O O . LEU A 1 275 ? 20.030 20.605 -10.968 1.00 72.12 275 LEU A O 1
ATOM 2273 N N . THR A 1 276 ? 20.103 22.241 -9.418 1.00 66.00 276 THR A N 1
ATOM 2274 C CA . THR A 1 276 ? 21.432 22.728 -9.810 1.00 66.00 276 THR A CA 1
ATOM 2275 C C . THR A 1 276 ? 22.512 21.686 -9.502 1.00 66.00 276 THR A C 1
ATOM 2277 O O . THR A 1 276 ? 22.345 20.841 -8.626 1.00 66.00 276 THR A O 1
ATOM 2280 N N . GLU A 1 277 ? 23.640 21.728 -10.213 1.00 57.88 277 GLU A N 1
ATOM 2281 C CA . GLU A 1 277 ? 24.709 20.720 -10.113 1.00 57.88 277 GLU A CA 1
ATOM 2282 C C . GLU A 1 277 ? 25.277 20.562 -8.685 1.00 57.88 277 GLU A C 1
ATOM 2284 O O . GLU A 1 277 ? 25.666 19.464 -8.300 1.00 57.88 277 GLU A O 1
ATOM 2289 N N . GLY A 1 278 ? 25.232 21.619 -7.861 1.00 54.91 278 GLY A N 1
ATOM 2290 C CA . GLY A 1 278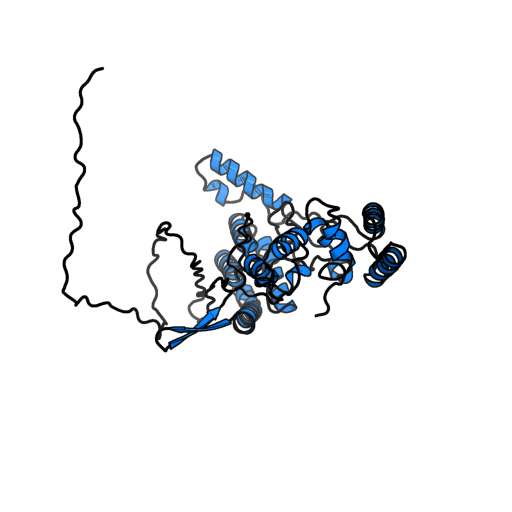 ? 25.604 21.571 -6.438 1.00 54.91 278 GLY A CA 1
ATOM 2291 C C . GLY A 1 278 ? 24.539 20.970 -5.508 1.00 54.91 278 GLY A C 1
ATOM 2292 O O . GLY A 1 278 ? 24.870 20.528 -4.409 1.00 54.91 278 GLY A O 1
ATOM 2293 N N . ASP A 1 279 ? 23.278 20.920 -5.946 1.00 55.03 279 ASP A N 1
ATOM 2294 C CA . ASP A 1 279 ? 22.147 20.337 -5.210 1.00 55.03 279 ASP A CA 1
ATOM 2295 C C . ASP A 1 279 ? 21.880 18.870 -5.597 1.00 55.03 279 ASP A C 1
ATOM 2297 O O . ASP A 1 279 ? 21.168 18.157 -4.880 1.00 55.03 279 ASP A O 1
ATOM 2301 N N . ARG A 1 280 ? 22.466 18.395 -6.708 1.00 55.88 280 ARG A N 1
ATOM 2302 C CA . ARG A 1 280 ? 22.438 16.992 -7.152 1.00 55.88 280 ARG A CA 1
ATOM 2303 C C . ARG A 1 280 ? 23.311 16.124 -6.243 1.00 55.88 280 ARG A C 1
ATOM 2305 O O . ARG A 1 280 ? 24.453 15.795 -6.543 1.00 55.88 280 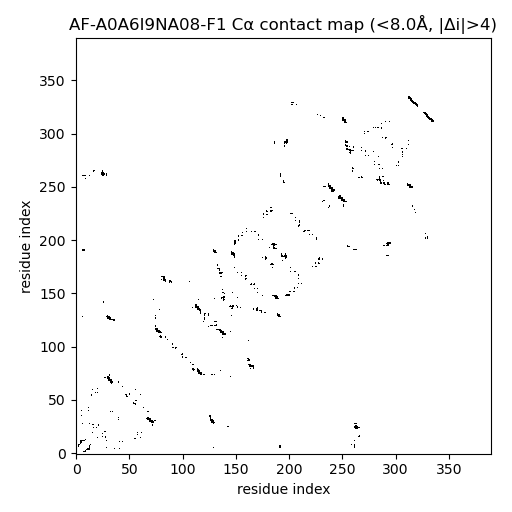ARG A O 1
ATOM 2312 N N . CYS A 1 281 ? 22.762 15.745 -5.098 1.00 52.62 281 CYS A N 1
ATOM 2313 C CA . CYS A 1 281 ? 23.355 14.753 -4.207 1.00 52.62 281 CYS A CA 1
ATOM 2314 C C . CYS A 1 281 ? 22.934 13.332 -4.652 1.00 52.62 281 CYS A C 1
ATOM 2316 O O . CYS A 1 281 ? 21.822 13.191 -5.162 1.00 52.62 281 CYS A O 1
ATOM 2318 N N . PRO A 1 282 ? 23.722 12.261 -4.398 1.00 52.09 282 PRO A N 1
ATOM 2319 C CA . PRO A 1 282 ? 23.288 10.863 -4.593 1.00 52.09 282 PRO A CA 1
ATOM 2320 C C . PRO A 1 282 ? 21.965 10.505 -3.890 1.00 52.09 282 PRO A C 1
ATOM 2322 O O . PRO A 1 282 ? 21.334 9.496 -4.189 1.00 52.09 282 PRO A O 1
ATOM 2325 N N . ASP A 1 283 ? 21.550 11.358 -2.958 1.00 58.34 283 ASP A N 1
ATOM 2326 C CA . ASP A 1 283 ? 20.339 11.263 -2.165 1.00 58.34 283 ASP A CA 1
ATOM 2327 C C . ASP A 1 283 ? 19.185 12.175 -2.641 1.00 58.34 283 ASP A C 1
ATOM 2329 O O . ASP A 1 283 ? 18.250 12.426 -1.879 1.00 58.34 283 ASP A O 1
ATOM 2333 N N . SER A 1 284 ? 19.222 12.725 -3.857 1.00 62.84 284 SER A N 1
ATOM 2334 C CA . SER A 1 284 ? 18.189 13.660 -4.346 1.00 62.84 284 SER A CA 1
ATOM 2335 C C . SER A 1 284 ? 16.761 13.088 -4.295 1.00 62.84 284 SER A C 1
ATOM 2337 O O . SER A 1 284 ? 15.812 13.835 -4.070 1.00 62.84 284 SER A O 1
ATOM 2339 N N . TYR A 1 285 ? 16.608 11.765 -4.411 1.00 67.88 285 TYR A N 1
ATOM 2340 C CA . TYR A 1 285 ? 15.315 11.069 -4.357 1.00 67.88 285 TYR A CA 1
ATOM 2341 C C . TYR A 1 285 ? 14.833 10.746 -2.929 1.00 67.88 285 TYR A C 1
ATOM 2343 O O . TYR A 1 285 ? 13.630 10.683 -2.668 1.00 67.88 285 TYR A O 1
ATOM 2351 N N . ARG A 1 286 ? 15.752 10.613 -1.960 1.00 71.12 286 ARG A N 1
ATOM 2352 C CA . ARG A 1 286 ? 15.455 10.227 -0.564 1.00 71.12 286 ARG A CA 1
ATOM 2353 C C . ARG A 1 286 ? 14.385 11.100 0.118 1.00 71.12 286 ARG A C 1
ATOM 2355 O O . ARG A 1 286 ? 13.556 10.544 0.852 1.00 71.12 286 ARG A O 1
ATOM 2362 N N . PRO A 1 287 ? 14.376 12.441 -0.039 1.00 67.50 287 PRO A N 1
ATOM 2363 C CA . PRO A 1 287 ? 13.327 13.281 0.529 1.00 67.50 287 PRO A CA 1
ATOM 2364 C C . PRO A 1 287 ? 11.922 12.889 0.063 1.00 67.50 287 PRO A C 1
ATOM 2366 O O . PRO A 1 287 ? 11.012 12.869 0.889 1.00 67.50 287 PRO A O 1
ATOM 2369 N N . ASN A 1 288 ? 11.736 12.520 -1.208 1.00 67.31 288 ASN A N 1
ATOM 2370 C CA . ASN A 1 288 ? 10.422 12.153 -1.742 1.00 67.31 288 ASN A CA 1
ATOM 2371 C C . ASN A 1 288 ? 9.922 10.831 -1.152 1.00 67.31 288 ASN A C 1
ATOM 2373 O O . ASN A 1 288 ? 8.777 10.758 -0.701 1.00 67.31 288 ASN A O 1
ATOM 2377 N N . ASP A 1 289 ? 10.788 9.824 -1.033 1.00 71.12 289 ASP A N 1
ATOM 2378 C CA . ASP A 1 289 ? 10.446 8.580 -0.336 1.00 71.12 289 ASP A CA 1
ATOM 2379 C C . ASP A 1 289 ? 10.119 8.804 1.145 1.00 71.12 289 ASP A C 1
ATOM 2381 O O . ASP A 1 289 ? 9.154 8.243 1.661 1.00 71.12 289 ASP A O 1
ATOM 2385 N N . SER A 1 290 ? 10.883 9.654 1.835 1.00 70.44 290 SER A N 1
ATOM 2386 C CA . SER A 1 290 ? 10.657 9.957 3.258 1.00 70.44 290 SER A CA 1
ATOM 2387 C C . SER A 1 290 ? 9.359 10.739 3.486 1.00 70.44 290 SER A C 1
ATOM 2389 O O . SER A 1 290 ? 8.703 10.589 4.514 1.00 70.44 290 SER A O 1
ATOM 2391 N N . ARG A 1 291 ? 8.945 11.542 2.507 1.00 69.12 291 ARG A N 1
ATOM 2392 C CA . ARG A 1 291 ? 7.653 12.239 2.489 1.00 69.12 291 ARG A CA 1
ATOM 2393 C C . ARG A 1 291 ? 6.489 11.297 2.211 1.00 69.12 291 ARG A C 1
ATOM 2395 O O . ARG A 1 291 ? 5.458 11.401 2.874 1.00 69.12 291 ARG A O 1
ATOM 2402 N N . ALA A 1 292 ? 6.672 10.353 1.292 1.00 69.12 292 ALA A N 1
ATOM 2403 C CA . ALA A 1 292 ? 5.718 9.274 1.076 1.00 69.12 292 ALA A CA 1
ATOM 2404 C C . ALA A 1 292 ? 5.569 8.402 2.338 1.00 69.12 292 ALA A C 1
ATOM 2406 O O . ALA A 1 292 ? 4.447 8.071 2.713 1.00 69.12 292 ALA A O 1
ATOM 2407 N N . GLU A 1 293 ? 6.669 8.104 3.044 1.00 70.25 293 GLU A N 1
ATOM 2408 C CA . GLU A 1 293 ? 6.655 7.438 4.360 1.00 70.25 293 GLU A CA 1
ATOM 2409 C C . GLU A 1 293 ? 5.932 8.271 5.432 1.00 70.25 293 GLU A C 1
ATOM 2411 O O . GLU A 1 293 ? 5.280 7.724 6.313 1.00 70.25 293 GLU A O 1
ATOM 2416 N N . ALA A 1 294 ? 5.978 9.600 5.347 1.00 61.28 294 ALA A N 1
ATOM 2417 C CA . ALA A 1 294 ? 5.242 10.476 6.255 1.00 61.28 294 ALA A CA 1
ATOM 2418 C C . ALA A 1 294 ? 3.741 10.610 5.921 1.00 61.28 294 ALA A C 1
ATOM 2420 O O . ALA A 1 294 ? 3.003 11.190 6.717 1.00 61.28 294 ALA A O 1
ATOM 2421 N N . GLY A 1 295 ? 3.293 10.130 4.754 1.00 62.31 295 GLY A N 1
ATOM 2422 C CA . GLY A 1 295 ? 1.938 10.371 4.239 1.00 62.31 295 GLY A CA 1
ATOM 2423 C C . GLY A 1 295 ? 1.717 11.791 3.695 1.00 62.31 295 GLY A C 1
ATOM 2424 O O . GLY A 1 295 ? 0.576 12.216 3.540 1.00 62.31 295 GLY A O 1
ATOM 2425 N N . VAL A 1 296 ? 2.792 12.542 3.413 1.00 62.50 296 VAL A N 1
ATOM 2426 C CA . VAL A 1 296 ? 2.742 13.943 2.955 1.00 62.50 296 VAL A CA 1
ATOM 2427 C C . VAL A 1 296 ? 3.481 14.089 1.624 1.00 62.50 296 VAL A C 1
ATOM 2429 O O . VAL A 1 296 ? 4.580 14.642 1.552 1.00 62.50 296 VAL A O 1
ATOM 2432 N N . THR A 1 297 ? 2.883 13.600 0.540 1.00 55.72 297 THR A N 1
ATOM 2433 C CA . THR A 1 297 ? 3.336 13.923 -0.823 1.00 55.72 297 THR A CA 1
ATOM 2434 C C . THR A 1 297 ? 2.757 15.286 -1.221 1.00 55.72 297 THR A C 1
ATOM 2436 O O . THR A 1 297 ? 1.537 15.451 -1.162 1.00 55.72 297 THR A O 1
ATOM 2439 N N . PRO A 1 298 ? 3.571 16.295 -1.575 1.00 48.28 298 PRO A N 1
ATOM 2440 C CA . PRO A 1 298 ? 3.045 17.595 -1.973 1.00 48.28 298 PRO A CA 1
ATOM 2441 C C . PRO A 1 298 ? 2.318 17.479 -3.309 1.00 48.28 298 PRO A C 1
ATOM 2443 O O . PRO A 1 298 ? 2.698 16.695 -4.171 1.00 48.28 298 PRO A O 1
ATOM 2446 N N . SER A 1 299 ? 1.323 18.335 -3.495 1.00 37.31 299 SER A N 1
ATOM 2447 C CA . SER A 1 299 ? 0.649 18.556 -4.771 1.00 37.31 299 SER A CA 1
ATOM 2448 C C . SER A 1 299 ? 1.307 19.657 -5.618 1.00 37.31 299 SER A C 1
ATOM 2450 O O . SER A 1 299 ? 0.690 20.115 -6.573 1.00 37.31 299 SER A O 1
ATOM 2452 N N . LEU A 1 300 ? 2.502 20.151 -5.257 1.00 33.31 300 LEU A N 1
ATOM 2453 C CA . LEU A 1 300 ? 3.137 21.297 -5.923 1.00 33.31 300 LEU A CA 1
ATOM 2454 C C . LEU A 1 300 ? 4.667 21.152 -6.042 1.00 33.31 300 LEU A C 1
ATOM 2456 O O . LEU A 1 300 ? 5.307 20.711 -5.079 1.00 33.31 300 LEU A O 1
ATOM 2460 N N . PRO A 1 301 ? 5.256 21.577 -7.178 1.00 38.47 301 PRO A N 1
ATOM 2461 C CA . PRO A 1 301 ? 6.694 21.663 -7.363 1.00 38.47 301 PRO A CA 1
ATOM 2462 C C . PRO A 1 301 ? 7.186 22.969 -6.731 1.00 38.47 301 PRO A C 1
ATOM 2464 O O . PRO A 1 301 ? 7.091 24.036 -7.326 1.00 38.47 301 PRO A O 1
ATOM 2467 N N . GLU A 1 302 ? 7.699 22.910 -5.506 1.00 37.78 302 GLU A N 1
ATOM 2468 C CA . GLU A 1 302 ? 8.535 23.983 -4.953 1.00 37.78 302 GLU A CA 1
ATOM 2469 C C . GLU A 1 302 ? 10.000 23.521 -5.046 1.00 37.78 302 GLU A C 1
ATOM 2471 O O . GLU A 1 302 ? 10.432 22.717 -4.214 1.00 37.78 302 GLU A O 1
ATOM 2476 N N . PRO A 1 303 ? 10.777 23.966 -6.058 1.00 39.09 303 PRO A N 1
ATOM 2477 C CA . PRO A 1 303 ? 12.081 23.377 -6.381 1.00 39.09 303 PRO A CA 1
ATOM 2478 C C . PRO A 1 303 ? 13.243 23.817 -5.478 1.00 39.09 303 PRO A C 1
ATOM 2480 O O . PRO A 1 303 ? 14.394 23.553 -5.803 1.00 39.09 303 PRO A O 1
ATOM 2483 N N . VAL A 1 304 ? 13.018 24.530 -4.370 1.00 37.19 304 VAL A N 1
ATOM 2484 C CA . VAL A 1 304 ? 14.105 25.296 -3.736 1.00 37.19 304 VAL A CA 1
ATOM 2485 C C . VAL A 1 304 ? 14.197 25.023 -2.230 1.00 37.19 304 VAL A C 1
ATOM 2487 O O . VAL A 1 304 ? 13.276 25.335 -1.481 1.00 37.19 304 VAL A O 1
ATOM 2490 N N . ARG A 1 305 ? 15.363 24.491 -1.809 1.00 33.19 305 ARG A N 1
ATOM 2491 C CA . ARG A 1 305 ? 15.883 24.271 -0.430 1.00 33.19 305 ARG A CA 1
ATOM 2492 C C . ARG A 1 305 ? 15.540 22.980 0.327 1.00 33.19 305 ARG A C 1
ATOM 2494 O O . ARG A 1 305 ? 15.294 23.051 1.527 1.00 33.19 305 ARG A O 1
ATOM 2501 N N . TRP A 1 306 ? 15.616 21.782 -0.261 1.00 47.25 306 TRP A N 1
ATOM 2502 C CA . TRP A 1 306 ? 15.254 20.584 0.535 1.00 47.25 306 TRP A CA 1
ATOM 2503 C C . TRP A 1 306 ? 16.181 19.361 0.479 1.00 47.25 306 TRP A C 1
ATOM 2505 O O . TRP A 1 306 ? 15.863 18.358 1.116 1.00 47.25 306 TRP A O 1
ATOM 2515 N N . CYS A 1 307 ? 17.378 19.448 -0.118 1.00 38.03 307 CYS A N 1
ATOM 2516 C CA . CYS A 1 307 ? 18.369 18.356 -0.049 1.00 38.03 307 CYS A CA 1
ATOM 2517 C C . CYS A 1 307 ? 18.965 18.127 1.361 1.00 38.03 307 CYS A C 1
ATOM 2519 O O . CYS A 1 307 ? 19.485 17.045 1.633 1.00 38.03 307 CYS A O 1
ATOM 2521 N N . SER A 1 308 ? 18.860 19.085 2.293 1.00 33.97 308 SER A N 1
ATOM 2522 C CA . SER A 1 308 ? 19.568 19.020 3.585 1.00 33.97 308 SER A CA 1
ATOM 2523 C C . SER A 1 308 ? 18.697 18.968 4.848 1.00 33.97 308 SER A C 1
ATOM 2525 O O . SER A 1 308 ? 19.249 18.767 5.929 1.00 33.97 308 SER A O 1
ATOM 2527 N N . ARG A 1 309 ? 17.363 19.132 4.777 1.00 38.00 309 ARG A N 1
ATOM 2528 C CA . ARG A 1 309 ? 16.573 19.411 6.000 1.00 38.00 309 ARG A CA 1
ATOM 2529 C C . ARG A 1 309 ? 15.117 18.934 6.055 1.00 38.00 309 ARG A C 1
ATOM 2531 O O . ARG A 1 309 ? 14.337 19.495 6.818 1.00 38.00 309 ARG A O 1
ATOM 2538 N N . TRP A 1 310 ? 14.735 17.878 5.335 1.00 36.44 310 TRP A N 1
ATOM 2539 C CA . TRP A 1 310 ? 13.468 17.200 5.645 1.00 36.44 310 TRP A CA 1
ATOM 2540 C C . TRP A 1 310 ? 13.692 16.048 6.627 1.00 36.44 310 TRP A C 1
ATOM 2542 O O . TRP A 1 310 ? 14.145 14.966 6.266 1.00 36.44 310 TRP A O 1
ATOM 2552 N N . SER A 1 311 ? 13.374 16.303 7.893 1.00 39.72 311 SER A N 1
ATOM 2553 C CA . SER A 1 311 ? 13.192 15.284 8.923 1.00 39.72 311 SER A CA 1
ATOM 2554 C C . SER A 1 311 ? 11.820 15.508 9.546 1.00 39.72 311 SER A C 1
ATOM 2556 O O . SER A 1 311 ? 11.678 16.305 10.473 1.00 39.72 311 SER A O 1
ATOM 2558 N N . GLY A 1 312 ? 10.789 14.851 9.012 1.00 37.12 312 GLY A N 1
ATOM 2559 C CA . GLY A 1 312 ? 9.504 14.791 9.700 1.00 37.12 312 GLY A CA 1
ATOM 2560 C C . GLY A 1 312 ? 9.717 14.084 11.037 1.00 37.12 312 GLY A C 1
ATOM 2561 O O . GLY A 1 312 ? 10.094 12.913 11.047 1.00 37.12 312 GLY A O 1
ATOM 2562 N N . ALA A 1 313 ? 9.549 14.801 12.148 1.00 33.16 313 ALA A N 1
ATOM 2563 C CA . ALA A 1 313 ? 9.668 14.232 13.484 1.00 33.16 313 ALA A CA 1
ATOM 2564 C C . ALA A 1 313 ? 8.346 13.555 13.863 1.00 33.16 313 ALA A C 1
ATOM 2566 O O . ALA A 1 313 ? 7.297 14.203 13.911 1.00 33.16 313 ALA A O 1
ATOM 2567 N N . GLY A 1 314 ? 8.408 12.253 14.129 1.00 38.28 314 GLY A N 1
ATOM 2568 C CA . GLY A 1 314 ? 7.343 11.495 14.772 1.00 38.28 314 GLY A CA 1
ATOM 2569 C C . GLY A 1 314 ? 7.832 11.070 16.148 1.00 38.28 314 GLY A C 1
ATOM 2570 O O . GLY A 1 314 ? 8.945 10.565 16.278 1.00 38.28 314 GLY A O 1
ATOM 2571 N N . ILE A 1 315 ? 7.034 11.295 17.189 1.00 34.00 315 ILE A N 1
ATOM 2572 C CA . ILE A 1 315 ? 7.321 10.694 18.492 1.00 34.00 315 ILE A CA 1
ATOM 2573 C C . ILE A 1 315 ? 6.623 9.335 18.517 1.00 34.00 315 ILE A C 1
ATOM 2575 O O . ILE A 1 315 ? 5.406 9.275 18.348 1.00 34.00 315 ILE A O 1
ATOM 2579 N N . PHE A 1 316 ? 7.390 8.257 18.686 1.00 43.34 316 PHE A N 1
ATOM 2580 C CA . PHE A 1 316 ? 6.867 6.898 18.817 1.00 43.34 316 PHE A CA 1
ATOM 2581 C C . PHE A 1 316 ? 7.183 6.379 20.216 1.00 43.34 316 PHE A C 1
ATOM 2583 O O . PHE A 1 316 ? 8.331 6.388 20.657 1.00 43.34 316 PHE A O 1
ATOM 2590 N N . TYR A 1 317 ? 6.152 5.954 20.941 1.00 35.44 317 TYR A N 1
ATOM 2591 C CA . TYR A 1 317 ? 6.289 5.503 22.323 1.00 35.44 317 TYR A CA 1
ATOM 2592 C C . TYR A 1 317 ? 6.258 3.982 22.411 1.00 35.44 317 TYR A C 1
ATOM 2594 O O . TYR A 1 317 ? 5.612 3.297 21.619 1.00 35.44 317 TYR A O 1
ATOM 2602 N N . ARG A 1 318 ? 6.963 3.469 23.419 1.00 35.25 318 ARG A N 1
ATOM 2603 C CA . ARG A 1 318 ? 6.956 2.061 23.804 1.00 35.25 318 ARG A CA 1
ATOM 2604 C C . ARG A 1 318 ? 5.579 1.684 24.342 1.00 35.25 318 ARG A C 1
ATOM 2606 O O . ARG A 1 318 ? 5.079 2.322 25.265 1.00 35.25 318 ARG A O 1
ATOM 2613 N N . VAL A 1 319 ? 5.020 0.592 23.838 1.00 35.34 319 VAL A N 1
ATOM 2614 C CA . VAL A 1 319 ? 3.803 0.010 24.404 1.00 35.34 319 VAL A CA 1
ATOM 2615 C C . VAL A 1 319 ? 4.162 -0.744 25.688 1.00 35.34 319 VAL A C 1
ATOM 2617 O O . VAL A 1 319 ? 4.927 -1.708 25.656 1.00 35.34 319 VAL A O 1
ATOM 2620 N N . THR A 1 320 ? 3.636 -0.308 26.833 1.00 29.66 320 THR A N 1
ATOM 2621 C CA . THR A 1 320 ? 3.737 -1.024 28.114 1.00 29.66 320 THR A CA 1
ATOM 2622 C C . THR A 1 320 ? 2.346 -1.442 28.585 1.00 29.66 320 THR A C 1
ATOM 2624 O O . THR A 1 320 ? 1.462 -0.610 28.770 1.00 29.66 320 THR A O 1
ATOM 2627 N N . PHE A 1 321 ? 2.142 -2.744 28.799 1.00 34.22 321 PHE A N 1
ATOM 2628 C CA . PHE A 1 321 ? 0.905 -3.282 29.371 1.00 34.22 321 PHE A CA 1
ATOM 2629 C C . PHE A 1 321 ? 1.138 -3.664 30.831 1.00 34.22 321 PHE A C 1
ATOM 2631 O O . PHE A 1 321 ? 1.975 -4.516 31.123 1.00 34.22 321 PHE A O 1
ATOM 2638 N N . ASN A 1 322 ? 0.395 -3.042 31.750 1.00 29.23 322 ASN A N 1
ATOM 2639 C CA . ASN A 1 322 ? 0.369 -3.451 33.152 1.00 29.23 322 ASN A CA 1
ATOM 2640 C C . ASN A 1 322 ? -0.877 -4.315 33.400 1.00 29.23 322 ASN A C 1
ATOM 2642 O O . ASN A 1 322 ? -1.966 -3.990 32.925 1.00 29.23 322 ASN A O 1
ATOM 2646 N N . SER A 1 323 ? -0.736 -5.404 34.156 1.00 30.38 323 SER A N 1
ATOM 2647 C CA . SER A 1 323 ? -1.741 -6.471 34.323 1.00 30.38 323 SER A CA 1
ATOM 2648 C C . SER A 1 323 ? -3.074 -6.018 34.938 1.00 30.38 323 SER A C 1
ATOM 2650 O O . SER A 1 323 ? -4.013 -6.807 35.019 1.00 30.38 323 SER A O 1
ATOM 2652 N N . HIS A 1 324 ? -3.189 -4.762 35.380 1.00 30.33 324 HIS A N 1
ATOM 2653 C CA . HIS A 1 324 ? -4.412 -4.180 35.948 1.00 30.33 324 HIS A CA 1
ATOM 2654 C C . HIS A 1 324 ? -4.991 -3.015 35.126 1.00 30.33 324 HIS A C 1
ATOM 2656 O O . HIS A 1 324 ? -6.080 -2.537 35.441 1.00 30.33 324 HIS A O 1
ATOM 2662 N N . ARG A 1 325 ? -4.307 -2.562 34.061 1.00 30.08 325 ARG A N 1
ATOM 2663 C CA . ARG A 1 325 ? -4.793 -1.539 33.118 1.00 30.08 325 ARG A CA 1
ATOM 2664 C C . ARG A 1 325 ? -4.197 -1.779 31.732 1.00 30.08 325 ARG A C 1
ATOM 2666 O O . ARG A 1 325 ? -3.026 -1.496 31.493 1.00 30.08 325 ARG A O 1
ATOM 2673 N N . ALA A 1 326 ? -5.019 -2.266 30.807 1.00 29.92 326 ALA A N 1
ATOM 2674 C CA . ALA A 1 326 ? -4.697 -2.232 29.387 1.00 29.92 326 ALA A CA 1
ATOM 2675 C C . ALA A 1 326 ? -4.895 -0.793 28.886 1.00 29.92 326 ALA A C 1
ATOM 2677 O O . ALA A 1 326 ? -6.011 -0.377 28.588 1.00 29.92 326 ALA A O 1
ATOM 2678 N N . SER A 1 327 ? -3.829 0.001 28.865 1.00 30.16 327 SER A N 1
ATOM 2679 C CA . SER A 1 327 ? -3.821 1.310 28.210 1.00 30.16 327 SER A CA 1
ATOM 2680 C C . SER A 1 327 ? -2.570 1.392 27.341 1.00 30.16 327 SER A C 1
ATOM 2682 O O . SER A 1 327 ? -1.483 1.579 27.886 1.00 30.16 327 SER A O 1
ATOM 2684 N N . PRO A 1 328 ? -2.689 1.220 26.014 1.00 31.14 328 PRO A N 1
ATOM 2685 C CA . PRO A 1 328 ? -1.609 1.528 25.092 1.00 31.14 328 PRO A CA 1
ATOM 2686 C C . PRO A 1 328 ? -1.348 3.036 25.164 1.00 31.14 328 PRO A C 1
ATOM 2688 O O . PRO A 1 328 ? -2.161 3.844 24.725 1.00 31.14 328 PRO A O 1
ATOM 2691 N N . LEU A 1 329 ? -0.236 3.447 25.770 1.00 31.45 329 LEU A N 1
ATOM 2692 C CA . LEU A 1 329 ? 0.220 4.832 25.683 1.00 31.45 329 LEU A CA 1
ATOM 2693 C C . LEU A 1 329 ? 1.023 4.985 24.387 1.00 31.45 329 LEU A C 1
ATOM 2695 O O . LEU A 1 329 ? 2.242 4.845 24.389 1.00 31.45 329 LEU A O 1
ATOM 2699 N N . LEU A 1 330 ? 0.339 5.272 23.277 1.00 35.56 330 LEU A N 1
ATOM 2700 C CA . LEU A 1 330 ? 0.966 5.899 22.114 1.00 35.56 330 LEU A CA 1
ATOM 2701 C C . LEU A 1 330 ? 0.534 7.357 22.042 1.00 35.56 330 LEU A C 1
ATOM 2703 O O . LEU A 1 330 ? -0.635 7.666 21.836 1.00 35.56 330 LEU A O 1
ATOM 2707 N N . PHE A 1 331 ? 1.500 8.258 22.177 1.00 36.44 331 PHE A N 1
ATOM 2708 C CA . PHE A 1 331 ? 1.329 9.648 21.788 1.00 36.44 331 PHE A CA 1
ATOM 2709 C C . PHE A 1 331 ? 1.954 9.839 20.409 1.00 36.44 331 PHE A C 1
ATOM 2711 O O . PHE A 1 331 ? 3.152 9.678 20.235 1.00 36.44 331 PHE A O 1
ATOM 2718 N N . TRP A 1 332 ? 1.151 10.205 19.419 1.00 32.84 332 TRP A N 1
ATOM 2719 C CA . TRP A 1 332 ? 1.669 10.745 18.170 1.00 32.84 332 TRP A CA 1
ATOM 2720 C C . TRP A 1 332 ? 1.584 12.265 18.258 1.00 32.84 332 TRP A C 1
ATOM 2722 O O . TRP A 1 332 ? 0.494 12.826 18.367 1.00 32.84 332 TRP A O 1
ATOM 2732 N N . SER A 1 333 ? 2.726 12.949 18.242 1.00 31.88 333 SER A N 1
ATOM 2733 C CA . SER A 1 333 ? 2.759 14.395 18.023 1.00 31.88 333 SER A CA 1
ATOM 2734 C C . SER A 1 333 ? 3.713 14.703 16.877 1.00 31.88 333 SER A C 1
ATOM 2736 O O . SER A 1 333 ? 4.924 14.791 17.074 1.00 31.88 333 SER A O 1
ATOM 2738 N N . GLY A 1 334 ? 3.172 14.851 15.672 1.00 27.70 334 GLY A N 1
ATOM 2739 C CA . GLY A 1 334 ? 3.894 15.472 14.569 1.00 27.70 334 GLY A CA 1
ATOM 2740 C C . GLY A 1 334 ? 3.868 16.991 14.735 1.00 27.70 334 GLY A C 1
ATOM 2741 O O . GLY A 1 334 ? 2.797 17.594 14.707 1.00 27.70 334 GLY A O 1
ATOM 2742 N N . ARG A 1 335 ? 5.030 17.631 14.901 1.00 26.03 335 ARG A N 1
ATOM 2743 C CA . ARG A 1 335 ? 5.184 19.071 14.641 1.00 26.03 335 ARG A CA 1
ATOM 2744 C C . ARG A 1 335 ? 5.957 19.221 13.336 1.00 26.03 335 ARG A C 1
ATOM 2746 O O . ARG A 1 335 ? 7.145 18.922 13.290 1.00 26.03 335 ARG A O 1
ATOM 2753 N N . CYS A 1 336 ? 5.288 19.691 12.286 1.00 25.05 336 CYS A N 1
ATOM 2754 C CA . CYS A 1 336 ? 5.975 20.221 11.112 1.00 25.05 336 CYS A CA 1
ATOM 2755 C C . CYS A 1 336 ? 6.567 21.579 11.502 1.00 25.05 336 CYS A C 1
ATOM 2757 O O . CYS A 1 336 ? 5.846 22.569 11.578 1.00 25.05 336 CYS A O 1
ATOM 2759 N N . THR A 1 337 ? 7.864 21.645 11.792 1.00 24.33 337 THR A N 1
ATOM 2760 C CA . THR A 1 337 ? 8.570 22.928 11.897 1.00 24.33 337 THR A CA 1
ATOM 2761 C C . THR A 1 337 ? 8.934 23.402 10.494 1.00 24.33 337 THR A C 1
ATOM 2763 O O . THR A 1 337 ? 10.072 23.261 10.057 1.00 24.33 337 THR A O 1
ATOM 2766 N N . GLY A 1 338 ? 7.936 23.912 9.773 1.00 24.50 338 GLY A N 1
ATOM 2767 C CA . GLY A 1 338 ? 8.139 24.843 8.668 1.00 24.50 338 GLY A CA 1
ATOM 2768 C C . GLY A 1 338 ? 7.896 26.252 9.198 1.00 24.50 338 GLY A C 1
ATOM 2769 O O . GLY A 1 338 ? 6.930 26.474 9.927 1.00 24.50 338 GLY A O 1
ATOM 2770 N N . GLU A 1 339 ? 8.782 27.197 8.897 1.00 27.31 339 GLU A N 1
ATOM 2771 C CA . GLU A 1 339 ? 8.541 28.613 9.169 1.00 27.31 339 GLU A CA 1
ATOM 2772 C C . GLU A 1 339 ? 7.301 29.072 8.393 1.00 27.31 339 GLU A C 1
ATOM 2774 O O . GLU A 1 339 ? 7.358 29.393 7.211 1.00 27.31 339 GLU A O 1
ATOM 2779 N N . SER A 1 340 ? 6.141 29.062 9.042 1.00 23.20 340 SER A N 1
ATOM 2780 C CA . SER A 1 340 ? 4.960 29.808 8.608 1.00 23.20 340 SER A CA 1
ATOM 2781 C C . SER A 1 340 ? 4.030 29.968 9.807 1.00 23.20 340 SER A C 1
ATOM 2783 O O . SER A 1 340 ? 3.500 29.004 10.354 1.00 23.20 340 SER A O 1
ATOM 2785 N N . ARG A 1 341 ? 3.862 31.213 10.263 1.00 26.95 341 ARG A N 1
ATOM 2786 C CA . ARG A 1 341 ? 2.893 31.585 11.300 1.00 26.95 341 ARG A CA 1
ATOM 2787 C C . ARG A 1 341 ? 1.478 31.239 10.831 1.00 26.95 341 ARG A C 1
ATOM 2789 O O . ARG A 1 341 ? 0.901 32.032 10.100 1.00 26.95 341 ARG A O 1
ATOM 2796 N N . LEU A 1 342 ? 0.888 30.137 11.293 1.00 24.02 342 LEU A N 1
ATOM 2797 C CA . LEU A 1 342 ? -0.554 29.900 11.164 1.00 24.02 342 LEU A CA 1
ATOM 2798 C C . LEU A 1 342 ? -1.124 29.170 12.394 1.00 24.02 342 LEU A C 1
ATOM 2800 O O . LEU A 1 342 ? -0.771 28.034 12.682 1.00 24.02 342 LEU A O 1
ATOM 2804 N N . GLY A 1 343 ? -2.013 29.878 13.101 1.00 22.75 343 GLY A N 1
ATOM 2805 C CA . GLY A 1 343 ? -3.214 29.370 13.782 1.00 22.75 343 GLY A CA 1
ATOM 2806 C C . GLY A 1 343 ? -3.079 28.258 14.828 1.00 22.75 343 GLY A C 1
ATOM 2807 O O . GLY A 1 343 ? -3.095 27.077 14.506 1.00 22.75 343 GLY A O 1
ATOM 2808 N N . LEU A 1 344 ? -3.112 28.638 16.109 1.00 24.44 344 LEU A N 1
ATOM 2809 C CA . LEU A 1 344 ? -3.365 27.743 17.244 1.00 24.44 344 LEU A CA 1
ATOM 2810 C C . LEU A 1 344 ? -4.777 27.127 17.165 1.00 24.44 344 LEU A C 1
ATOM 2812 O O . LEU A 1 344 ? -5.761 27.777 17.509 1.00 24.44 344 LEU A O 1
ATOM 2816 N N . GLY A 1 345 ? -4.875 25.857 16.770 1.00 22.31 345 GLY A N 1
ATOM 2817 C CA . GLY A 1 345 ? -6.065 25.027 16.978 1.00 22.31 345 GLY A CA 1
ATOM 2818 C C . GLY A 1 345 ? -5.989 24.297 18.322 1.00 22.31 345 GLY A C 1
ATOM 2819 O O . GLY A 1 345 ? -5.226 23.347 18.474 1.00 22.31 345 GLY A O 1
ATOM 2820 N N . GLN A 1 346 ? -6.762 24.747 19.312 1.00 23.08 346 GLN A N 1
ATOM 2821 C CA . GLN A 1 346 ? -6.946 24.064 20.598 1.00 23.08 346 GLN A CA 1
ATOM 2822 C C . GLN A 1 346 ? -7.617 22.695 20.405 1.00 23.08 346 GLN A C 1
ATOM 2824 O O . GLN A 1 346 ? -8.777 22.630 20.004 1.00 23.08 346 GLN A O 1
ATOM 2829 N N . MET A 1 347 ? -6.951 21.608 20.804 1.00 22.02 347 MET A N 1
ATOM 2830 C CA . MET A 1 347 ? -7.615 20.328 21.066 1.00 22.02 347 MET A CA 1
ATOM 2831 C C . MET A 1 347 ? -7.831 20.205 22.580 1.00 22.02 347 MET A C 1
ATOM 2833 O O . MET A 1 347 ? -6.884 20.237 23.367 1.00 22.02 347 MET A O 1
ATOM 2837 N N . ARG A 1 348 ? -9.105 20.188 22.991 1.00 22.95 348 ARG A N 1
ATOM 2838 C CA . ARG A 1 348 ? -9.542 20.240 24.393 1.00 22.95 348 ARG A CA 1
ATOM 2839 C C . ARG A 1 348 ? -9.043 19.026 25.185 1.00 22.95 348 ARG A C 1
ATOM 2841 O O . ARG A 1 348 ? -9.207 17.883 24.773 1.00 22.95 348 ARG A O 1
ATOM 2848 N N . SER A 1 349 ? -8.477 19.332 26.349 1.00 22.89 349 SER A N 1
ATOM 2849 C CA . SER A 1 349 ? -8.033 18.414 27.399 1.00 22.89 349 SER A CA 1
ATOM 2850 C C . SER A 1 349 ? -9.146 17.465 27.859 1.00 22.89 349 SER A C 1
ATOM 2852 O O . SER A 1 349 ? -10.214 17.918 28.269 1.00 22.89 349 SER A O 1
ATOM 2854 N N . PHE A 1 350 ? -8.861 16.160 27.872 1.00 23.50 350 PHE A N 1
ATOM 2855 C CA . PHE A 1 350 ? -9.514 15.213 28.774 1.00 23.50 350 PHE A CA 1
ATOM 2856 C C . PHE A 1 350 ? -8.542 14.886 29.912 1.00 23.50 350 PHE A C 1
ATOM 2858 O O . PHE A 1 350 ? -7.590 14.122 29.766 1.00 23.50 350 PHE A O 1
ATOM 2865 N N . ASN A 1 351 ? -8.775 15.536 31.052 1.00 24.30 351 ASN A N 1
ATOM 2866 C CA . ASN A 1 351 ? -8.027 15.360 32.290 1.00 24.30 351 ASN A CA 1
ATOM 2867 C C . ASN A 1 351 ? -8.361 14.024 32.963 1.00 24.30 351 ASN A C 1
ATOM 2869 O O . ASN A 1 351 ? -9.503 13.806 33.364 1.00 24.30 351 ASN A O 1
ATOM 2873 N N . ARG A 1 352 ? -7.320 13.217 33.181 1.00 23.67 352 ARG A N 1
ATOM 2874 C CA . ARG A 1 352 ? -6.925 12.518 34.423 1.00 23.67 352 ARG A CA 1
ATOM 2875 C C . ARG A 1 352 ? -6.121 11.300 33.992 1.00 23.67 352 ARG A C 1
ATOM 2877 O O . ARG A 1 352 ? -6.710 10.404 33.423 1.00 23.67 352 ARG A O 1
ATOM 2884 N N . TYR A 1 353 ? -4.814 11.282 34.246 1.00 24.95 353 TYR A N 1
ATOM 2885 C CA . TYR A 1 353 ? -4.077 10.173 34.870 1.00 24.95 353 TYR A CA 1
ATOM 2886 C C . TYR A 1 353 ? -2.595 10.552 35.028 1.00 24.95 353 TYR A C 1
ATOM 2888 O O . TYR A 1 353 ? -2.061 11.411 34.332 1.00 24.95 353 TYR A O 1
ATOM 2896 N N . THR A 1 354 ? -2.000 9.953 36.052 1.00 22.56 354 THR A N 1
ATOM 2897 C CA . THR A 1 354 ? -0.704 10.203 36.687 1.00 22.56 354 THR A CA 1
ATOM 2898 C C . THR A 1 354 ? 0.490 10.067 35.726 1.00 22.56 354 THR A C 1
ATOM 2900 O O . THR A 1 354 ? 0.549 9.074 35.001 1.00 22.56 354 THR A O 1
ATOM 2903 N N . PRO A 1 355 ? 1.474 10.992 35.730 1.00 24.09 355 PRO A N 1
ATOM 2904 C CA . PRO A 1 355 ? 2.661 10.869 34.892 1.00 24.09 355 PRO A CA 1
ATOM 2905 C C . PRO A 1 355 ? 3.642 9.857 35.491 1.00 24.09 355 PRO A C 1
ATOM 2907 O O . PRO A 1 355 ? 4.124 10.042 36.606 1.00 24.09 355 PRO A O 1
ATOM 2910 N N . VAL A 1 356 ? 4.007 8.833 34.719 1.00 28.53 356 VAL A N 1
ATOM 2911 C CA . VAL A 1 356 ? 5.330 8.206 34.835 1.00 28.53 356 VAL A CA 1
ATOM 2912 C C . VAL A 1 356 ? 6.198 8.840 33.752 1.00 28.53 356 VAL A C 1
ATOM 2914 O O . VAL A 1 356 ? 6.420 8.283 32.684 1.00 28.53 356 VAL A O 1
ATOM 2917 N N . THR A 1 357 ? 6.615 10.074 34.018 1.00 28.84 357 THR A N 1
ATOM 2918 C CA . THR A 1 357 ? 7.636 10.803 33.260 1.00 28.84 357 THR A CA 1
ATOM 2919 C C . THR A 1 357 ? 8.616 11.369 34.277 1.00 28.84 357 THR A C 1
ATOM 2921 O O . THR A 1 357 ? 8.449 12.493 34.743 1.00 28.84 357 THR A O 1
ATOM 2924 N N . GLN A 1 358 ? 9.618 10.583 34.667 1.00 27.55 358 GLN A N 1
ATOM 2925 C CA . GLN A 1 358 ? 10.868 11.164 35.154 1.00 27.55 358 GLN A CA 1
ATOM 2926 C C . GLN A 1 358 ? 11.687 11.516 33.906 1.00 27.55 358 GLN A C 1
ATOM 2928 O O . GLN A 1 358 ? 11.865 10.665 33.041 1.00 27.55 358 GLN A O 1
ATOM 2933 N N . HIS A 1 359 ? 12.117 12.778 33.809 1.00 29.92 359 HIS A N 1
ATOM 2934 C CA . HIS A 1 359 ? 12.898 13.398 32.718 1.00 29.92 359 HIS A CA 1
ATOM 2935 C C . HIS A 1 359 ? 12.143 14.125 31.593 1.00 29.92 359 HIS A C 1
ATOM 2937 O O . HIS A 1 359 ? 12.573 14.139 30.444 1.00 29.92 359 HIS A O 1
ATOM 2943 N N . ALA A 1 360 ? 11.079 14.845 31.947 1.00 28.58 360 ALA A N 1
ATOM 2944 C CA . ALA A 1 360 ? 10.686 16.049 31.211 1.00 28.58 360 ALA A CA 1
ATOM 2945 C C . ALA A 1 360 ? 10.143 17.095 32.196 1.00 28.58 360 ALA A C 1
ATOM 2947 O O . ALA A 1 360 ? 8.933 17.283 32.330 1.00 28.58 360 ALA A O 1
ATOM 2948 N N . GLU A 1 361 ? 11.038 17.739 32.948 1.00 25.03 361 GLU A N 1
ATOM 2949 C CA . GLU A 1 361 ? 10.666 18.887 33.774 1.00 25.03 361 GLU A CA 1
ATOM 2950 C C . GLU A 1 361 ? 10.388 20.105 32.883 1.00 25.03 361 GLU A C 1
ATOM 2952 O O . GLU A 1 361 ? 11.147 20.438 31.972 1.00 25.03 361 GLU A O 1
ATOM 2957 N N . ARG A 1 362 ? 9.249 20.758 33.135 1.00 25.17 362 ARG A N 1
ATOM 2958 C CA . ARG A 1 362 ? 8.884 22.041 32.529 1.00 25.17 362 ARG A CA 1
ATOM 2959 C C . ARG A 1 362 ? 9.814 23.122 33.089 1.00 25.17 362 ARG A C 1
ATOM 2961 O O . ARG A 1 362 ? 9.892 23.223 34.311 1.00 25.17 362 ARG A O 1
ATOM 2968 N N . PRO A 1 363 ? 10.414 24.004 32.274 1.00 25.64 363 PRO A N 1
ATOM 2969 C CA . PRO A 1 363 ? 11.016 25.209 32.815 1.00 25.64 363 PRO A CA 1
ATOM 2970 C C . PRO A 1 363 ? 9.895 26.147 33.277 1.00 25.64 363 PRO A C 1
ATOM 2972 O O . PRO A 1 363 ? 9.141 26.693 32.469 1.00 25.64 363 PRO A O 1
ATOM 2975 N N . THR A 1 364 ? 9.764 26.323 34.588 1.00 25.00 364 THR A N 1
ATOM 2976 C CA . THR A 1 364 ? 9.150 27.510 35.184 1.00 25.00 364 THR A CA 1
ATOM 2977 C C . THR A 1 364 ? 10.050 28.701 34.886 1.00 25.00 364 THR A C 1
ATOM 2979 O O . THR A 1 364 ? 11.137 28.807 35.445 1.00 25.00 364 THR A O 1
ATOM 2982 N N . VAL A 1 365 ? 9.613 29.595 34.001 1.00 25.66 365 VAL A N 1
ATOM 2983 C CA . VAL A 1 365 ? 10.255 30.903 33.842 1.00 25.66 365 VAL A CA 1
ATOM 2984 C C . VAL A 1 365 ? 9.692 31.817 34.924 1.00 25.66 365 VAL A C 1
ATOM 2986 O O . VAL A 1 365 ? 8.573 32.316 34.818 1.00 25.66 365 VAL A O 1
ATOM 2989 N N . THR A 1 366 ? 10.464 31.992 35.991 1.00 24.19 366 THR A N 1
ATOM 2990 C CA . THR A 1 366 ? 10.345 33.122 36.911 1.00 24.19 366 THR A CA 1
ATOM 2991 C C . THR A 1 366 ? 10.737 34.390 36.160 1.00 24.19 366 THR A C 1
ATOM 2993 O O . THR A 1 366 ? 11.829 34.480 35.600 1.00 24.19 366 THR A O 1
ATOM 2996 N N . SER A 1 367 ? 9.819 35.349 36.106 1.00 26.84 367 SER A N 1
ATOM 2997 C CA . SER A 1 367 ? 10.057 36.681 35.570 1.00 26.84 367 SER A CA 1
ATOM 2998 C C . SER A 1 367 ? 10.946 37.469 36.525 1.00 26.84 367 SER A C 1
ATOM 3000 O O . SER A 1 367 ? 10.477 37.849 37.589 1.00 26.84 367 SER A O 1
ATOM 3002 N N . ASP A 1 368 ? 12.180 37.745 36.124 1.00 24.22 368 ASP A N 1
ATOM 3003 C CA . ASP A 1 368 ? 12.941 38.892 36.610 1.00 24.22 368 ASP A CA 1
ATOM 3004 C C . ASP A 1 368 ? 13.949 39.292 35.535 1.00 24.22 368 ASP A C 1
ATOM 3006 O O . ASP A 1 368 ? 14.910 38.575 35.281 1.00 24.22 368 ASP A O 1
ATOM 3010 N N . CYS A 1 369 ? 13.683 40.418 34.871 1.00 25.55 369 CYS A N 1
ATOM 3011 C CA . CYS A 1 369 ? 14.694 41.336 34.349 1.00 25.55 369 CYS A CA 1
ATOM 3012 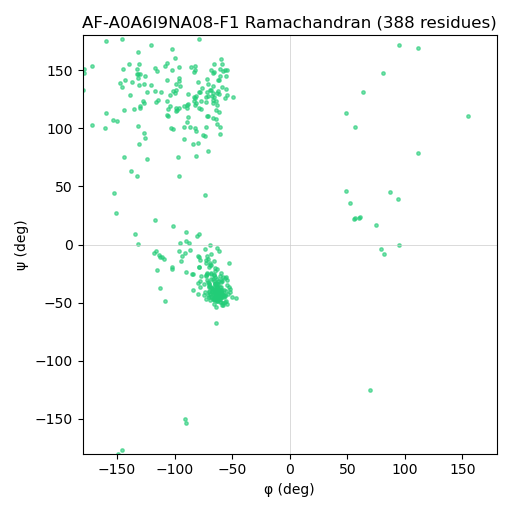C C . CYS A 1 369 ? 13.997 42.606 33.841 1.00 25.55 369 CYS A C 1
ATOM 3014 O O . CYS A 1 369 ? 13.394 42.648 32.768 1.00 25.55 369 CYS A O 1
ATOM 3016 N N . CYS A 1 370 ? 14.088 43.653 34.659 1.00 24.27 370 CYS A N 1
ATOM 3017 C CA . CYS A 1 370 ? 13.873 45.041 34.282 1.00 24.27 370 CYS A CA 1
ATOM 3018 C C . CYS A 1 370 ? 14.783 45.472 33.120 1.00 24.27 370 CYS A C 1
ATOM 3020 O O . CYS A 1 370 ? 15.943 45.077 33.060 1.00 24.27 370 CYS A O 1
ATOM 3022 N N . GLY A 1 371 ? 14.291 46.428 32.322 1.00 23.53 371 GLY A N 1
ATOM 3023 C CA . GLY A 1 371 ? 15.133 47.487 31.754 1.00 23.53 371 GLY A CA 1
ATOM 3024 C C . GLY A 1 371 ? 15.373 47.448 30.245 1.00 23.53 371 GLY A C 1
ATOM 3025 O O . GLY A 1 371 ? 16.458 47.110 29.806 1.00 23.53 371 GLY A O 1
ATOM 3026 N N . HIS A 1 372 ? 14.409 47.904 29.446 1.00 25.61 372 HIS A N 1
ATOM 3027 C CA . HIS A 1 372 ? 14.511 49.207 28.775 1.00 25.61 372 HIS A CA 1
ATOM 3028 C C . HIS A 1 372 ? 13.260 49.475 27.933 1.00 25.61 372 HIS A C 1
ATOM 3030 O O . HIS A 1 372 ? 12.748 48.618 27.220 1.00 25.61 372 HIS A O 1
ATOM 3036 N N . ARG A 1 373 ? 12.742 50.695 28.093 1.00 27.19 373 ARG A N 1
ATOM 3037 C CA . ARG A 1 373 ? 11.615 51.260 27.354 1.00 27.19 373 ARG A CA 1
ATOM 3038 C C . ARG A 1 373 ? 12.025 51.479 25.902 1.00 27.19 373 ARG A C 1
ATOM 3040 O O . ARG A 1 373 ? 13.012 52.165 25.693 1.00 27.19 373 ARG A O 1
ATOM 3047 N N . ASP A 1 374 ? 11.185 51.055 24.965 1.00 26.80 374 ASP A N 1
ATOM 3048 C CA . ASP A 1 374 ? 10.825 51.910 23.839 1.00 26.80 374 ASP A CA 1
ATOM 3049 C C . ASP A 1 374 ? 9.389 51.652 23.374 1.00 26.80 374 ASP A C 1
ATOM 3051 O O . ASP A 1 374 ? 8.858 50.544 23.417 1.00 26.80 374 ASP A O 1
ATOM 3055 N N . ARG A 1 375 ? 8.724 52.766 23.072 1.00 26.44 375 ARG A N 1
ATOM 3056 C CA . ARG A 1 375 ? 7.278 52.942 22.924 1.00 26.44 375 ARG A CA 1
ATOM 3057 C C . ARG A 1 375 ? 6.776 52.375 21.597 1.00 26.44 375 ARG A C 1
ATOM 3059 O O . ARG A 1 375 ? 7.279 52.772 20.553 1.00 26.44 375 ARG A O 1
ATOM 3066 N N . ILE A 1 376 ? 5.667 51.632 21.621 1.00 25.67 376 ILE A N 1
ATOM 3067 C CA . ILE A 1 376 ? 4.726 51.588 20.490 1.00 25.67 376 ILE A CA 1
ATOM 3068 C C . ILE A 1 376 ? 3.309 51.824 21.021 1.00 25.67 376 ILE A C 1
ATOM 3070 O O . ILE A 1 376 ? 2.792 51.093 21.864 1.00 25.67 376 ILE A O 1
ATOM 3074 N N . LEU A 1 377 ? 2.727 52.922 20.539 1.00 24.86 377 LEU A N 1
ATOM 3075 C CA . LEU A 1 377 ? 1.377 53.408 20.798 1.00 24.86 377 LEU A CA 1
ATOM 3076 C C . LEU A 1 377 ? 0.327 52.422 20.270 1.00 24.86 377 LEU A C 1
ATOM 3078 O O . LEU A 1 377 ? 0.273 52.150 19.074 1.00 24.86 377 LEU A O 1
ATOM 3082 N N . CYS A 1 378 ? -0.562 51.967 21.150 1.00 22.81 378 CYS A N 1
ATOM 3083 C CA . CYS A 1 378 ? -1.861 51.426 20.764 1.00 22.81 378 CYS A CA 1
ATOM 3084 C C . CYS A 1 378 ? -2.839 52.598 20.577 1.00 22.81 378 CYS A C 1
ATOM 3086 O O . CYS A 1 378 ? -3.037 53.379 21.508 1.00 22.81 378 CYS A O 1
ATOM 3088 N N . ARG A 1 379 ? -3.466 52.722 19.401 1.00 24.25 379 ARG A N 1
ATOM 3089 C CA . ARG A 1 379 ? -4.701 53.508 19.232 1.00 24.25 379 ARG A CA 1
ATOM 3090 C C . ARG A 1 379 ? -5.899 52.549 19.223 1.00 24.25 379 ARG A C 1
ATOM 3092 O O . ARG A 1 379 ? -5.854 51.578 18.469 1.00 24.25 379 ARG A O 1
ATOM 3099 N N . PRO A 1 380 ? -6.952 52.799 20.018 1.00 25.97 380 PRO A N 1
ATOM 3100 C CA . PRO A 1 380 ? -8.207 52.066 19.928 1.00 25.97 380 PRO A CA 1
ATOM 3101 C C . PRO A 1 380 ? -9.099 52.644 18.819 1.00 25.97 380 PRO A C 1
ATOM 3103 O O . PRO A 1 380 ? -9.072 53.844 18.546 1.00 25.97 380 PRO A O 1
ATOM 3106 N N . VAL A 1 381 ? -9.894 51.775 18.196 1.00 26.27 381 VAL A N 1
ATOM 3107 C CA . VAL A 1 381 ? -10.961 52.141 17.257 1.00 26.27 381 VAL A CA 1
ATOM 3108 C C . VAL A 1 381 ? -12.245 52.349 18.063 1.00 26.27 381 VAL A C 1
ATOM 3110 O O . VAL A 1 381 ? -12.730 51.414 18.696 1.00 26.27 381 VAL A O 1
ATOM 3113 N N . SER A 1 382 ? -12.776 53.570 18.048 1.00 29.09 382 SER A N 1
ATOM 3114 C CA . SER A 1 382 ? -14.142 53.912 18.465 1.00 29.09 382 SER A CA 1
ATOM 3115 C C . SER A 1 382 ? -14.981 54.220 17.223 1.00 29.09 382 SER A C 1
ATOM 3117 O O . SER A 1 382 ? -14.461 54.786 16.260 1.00 29.09 382 SER A O 1
ATOM 3119 N N . GLY A 1 383 ? -16.244 53.794 17.242 1.00 25.73 383 GLY A N 1
ATOM 3120 C CA . GLY A 1 383 ? -17.167 53.842 16.110 1.00 25.73 383 GLY A CA 1
ATOM 3121 C C . GLY A 1 383 ? -17.807 55.202 15.813 1.00 25.73 383 GLY A C 1
ATOM 3122 O O . GLY A 1 383 ? -17.589 56.169 16.534 1.00 25.73 383 GLY A O 1
ATOM 3123 N N . GLU A 1 384 ? -18.587 55.153 14.725 1.00 28.50 384 GLU A N 1
ATOM 3124 C CA . GLU A 1 384 ? -19.751 55.964 14.320 1.00 28.50 384 GLU A CA 1
ATOM 3125 C C . GLU A 1 384 ? -19.647 57.498 14.397 1.00 28.50 384 GLU A C 1
ATOM 3127 O O . GLU A 1 384 ? -19.635 58.080 15.471 1.00 28.50 384 GLU A O 1
ATOM 3132 N N . ASP A 1 385 ? -19.670 58.170 13.238 1.00 28.67 385 ASP A N 1
ATOM 3133 C CA . ASP A 1 385 ? -20.883 58.859 12.766 1.00 28.67 385 ASP A CA 1
ATOM 3134 C C . ASP A 1 385 ? -20.721 59.393 11.329 1.00 28.67 385 ASP A C 1
ATOM 3136 O O . ASP A 1 385 ? -19.609 59.587 10.838 1.00 28.67 385 ASP A O 1
ATOM 3140 N N . GLY A 1 386 ? -21.853 59.532 10.633 1.00 26.58 386 GLY A N 1
ATOM 3141 C CA . GLY A 1 386 ? -21.944 59.708 9.181 1.00 26.58 386 GLY A CA 1
ATOM 3142 C C . GLY A 1 386 ? -21.945 61.144 8.637 1.00 26.58 386 GLY A C 1
ATOM 3143 O O . GLY A 1 386 ? -21.402 62.065 9.238 1.00 26.58 386 GLY A O 1
ATOM 3144 N N . THR A 1 387 ? -22.635 61.286 7.489 1.00 28.22 387 THR A N 1
ATOM 3145 C CA . THR A 1 387 ? -22.779 62.443 6.560 1.00 28.22 387 THR A CA 1
ATOM 3146 C C . THR A 1 387 ? -21.629 62.638 5.563 1.00 28.22 387 THR A C 1
ATOM 3148 O O . THR A 1 387 ? -20.479 62.411 5.906 1.00 28.22 387 THR A O 1
ATOM 3151 N N . ARG A 1 388 ? -21.807 63.133 4.333 1.00 28.39 388 ARG A N 1
ATOM 3152 C CA . ARG A 1 388 ? -22.827 63.140 3.251 1.00 28.39 388 ARG A CA 1
ATOM 3153 C C . ARG A 1 388 ? -22.155 63.963 2.128 1.00 28.39 388 ARG A C 1
ATOM 3155 O O . ARG A 1 388 ? -21.476 64.920 2.479 1.00 28.39 388 ARG A O 1
ATOM 3162 N N . ASP A 1 389 ? -22.438 63.637 0.862 1.00 29.06 389 ASP A N 1
ATOM 3163 C CA . ASP A 1 389 ? -22.304 64.491 -0.346 1.00 29.06 389 ASP A CA 1
ATOM 3164 C C . ASP A 1 389 ? -20.853 64.931 -0.704 1.00 29.06 389 ASP A C 1
ATOM 3166 O O . ASP A 1 389 ? -20.098 65.376 0.149 1.00 29.06 389 ASP A O 1
ATOM 3170 N N . VAL A 1 390 ? -20.309 64.827 -1.921 1.00 35.69 390 VAL A N 1
ATOM 3171 C CA . VAL A 1 390 ? -20.778 64.796 -3.321 1.00 35.69 390 VAL A CA 1
ATOM 3172 C C . VAL A 1 390 ? -19.818 63.916 -4.126 1.00 35.69 390 VAL A C 1
ATOM 3174 O O . VAL A 1 390 ? -18.609 63.934 -3.794 1.00 35.69 390 VAL A O 1
#

Nearest PDB structures (foldseek):
  7e9x-assembly2_B  TM=9.232E-01  e=1.918E-24  Arabidopsis thaliana
  7eaw-assembly2_B  TM=9.150E-01  e=1.245E-24  Arabidopsis thaliana
  7e9x-assembly1_A  TM=9.108E-01  e=1.314E-24  Arabidopsis thaliana
  7eaw-assembly1_A  TM=9.090E-01  e=1.025E-23  Arabidopsis thaliana
  7e9u-assembly1_A  TM=9.142E-01  e=1.205E-23  Arabidopsis thaliana

pLDDT: mean 77.02, std 28.19, range [22.02, 98.81]

Solvent-accessible surface area (backbone atoms only — not comparable to full-atom values): 23516 Å² total; per-residue (Å²): 133,88,73,49,56,56,51,52,39,52,69,59,39,52,54,52,46,75,57,56,82,52,100,45,45,41,53,66,44,47,27,30,47,72,52,54,58,69,58,53,55,48,54,48,51,54,53,20,71,76,24,72,95,56,51,61,54,62,73,59,47,53,53,50,45,65,72,42,39,42,68,58,69,74,62,47,42,92,34,64,61,87,57,63,64,101,75,37,68,60,52,76,70,42,84,53,66,68,61,29,54,50,51,52,54,57,65,55,43,54,54,74,30,27,38,26,65,38,65,61,35,67,78,45,41,81,34,40,35,52,53,68,51,92,42,50,41,66,29,92,46,85,92,44,78,44,49,43,51,45,65,39,41,60,49,36,54,52,27,49,58,44,62,17,52,68,58,34,50,33,40,53,51,33,49,44,51,37,17,71,74,69,40,34,52,37,30,32,40,34,60,78,24,72,75,32,36,34,56,88,41,64,66,58,44,53,46,55,50,32,74,75,66,67,45,62,65,61,54,61,68,45,44,65,35,55,52,42,33,51,48,40,45,60,72,69,24,47,46,83,43,77,54,97,88,42,82,40,82,43,31,34,44,63,33,94,46,72,56,50,50,50,62,41,31,57,63,43,46,57,56,53,67,73,41,54,82,91,59,62,47,80,52,62,37,20,57,59,47,16,24,50,19,61,71,56,69,76,95,67,91,75,94,78,87,60,89,85,73,75,62,57,41,42,45,81,54,75,76,59,79,48,102,87,49,91,54,79,56,69,58,80,58,73,64,84,88,62,100,66,98,72,80,92,76,85,78,83,84,83,90,84,82,84,83,93,64,90,90,72,82,77,84,81,80,79,90,82,80,85,89,81,92,81,90,78,87,84,80,84,90,78,81,88,84,85,90,79,91,132

Foldseek 3Di:
DDAQCQQAHHDNLVLQVVLCLDPFLLFRNQWFWPDFSVVLVVVLQVQLVVDVVSRHDSVVSVVSCVVTTDTGPPQWDQDAQPQFDQCQPVLVVDPDPVVSVVLSVVSVCSNVQKIAGDCCCVVPVRRGQFADFDAIDGFPDDSTNWDFAPVLLVVLLSCLSSVSLVRLLSHLNRQLVCCVVLLAAFRTRGSLRSQAHAPHCSVVSLVSSCVSPVPPVVVVVSVVSVVSNVVCQQVPFWDWDDDPNDTDIWGWQWTDDQAARSRCRVVLVVLLVPDDPVLNDSCSRGLQRSCSNHVHRDPDDPNDDDSPDDTFTWGADDQDDDPVDRDGPGDTDTDDPDPDDDDDDDDDDDDDDDDPDDPDDDDDDDDDDDDDDDDDDDDDDDDDDDDDDD

Radius of gyration: 26.32 Å; Cα contacts (8 Å, |Δi|>4): 503; chains: 1; bounding box: 58×84×69 Å

Organism: NCBI:txid8208